Protein AF-0000000082585100 (afdb_homodimer)

Structure (mmCIF, N/CA/C/O backbone):
data_AF-0000000082585100-model_v1
#
loop_
_entity.id
_entity.type
_entity.pdbx_description
1 polymer 'GTP cyclohydrolase 1 type 2 homolog'
#
loop_
_atom_site.group_PDB
_atom_site.id
_atom_site.type_symbol
_atom_site.label_atom_id
_atom_site.label_alt_id
_atom_site.label_comp_id
_atom_site.label_asym_id
_atom_site.label_entity_id
_atom_site.label_seq_id
_atom_site.pdbx_PDB_ins_code
_atom_site.Cartn_x
_atom_site.Cartn_y
_atom_site.Cartn_z
_atom_site.occupancy
_atom_site.B_iso_or_equiv
_atom_site.auth_seq_id
_atom_site.auth_comp_id
_atom_site.auth_asym_id
_atom_site.auth_atom_id
_atom_site.pdbx_PDB_model_num
ATOM 1 N N . MET A 1 1 ? 1.06 -41.25 -22.609 1 77.81 1 MET A N 1
ATOM 2 C CA . MET A 1 1 ? 1.1 -39.969 -23.328 1 77.81 1 MET A CA 1
ATOM 3 C C . MET A 1 1 ? 1.897 -38.938 -22.547 1 77.81 1 MET A C 1
ATOM 5 O O . MET A 1 1 ? 1.896 -38.938 -21.312 1 77.81 1 MET A O 1
ATOM 9 N N . SER A 1 2 ? 2.789 -38.219 -23.344 1 93.25 2 SER A N 1
ATOM 10 C CA . SER A 1 2 ? 3.631 -37.219 -22.672 1 93.25 2 SER A CA 1
ATOM 11 C C . SER A 1 2 ? 2.924 -35.875 -22.578 1 93.25 2 SER A C 1
ATOM 13 O O . SER A 1 2 ? 2.248 -35.438 -23.516 1 93.25 2 SER A O 1
ATOM 15 N N . LEU A 1 3 ? 2.961 -35.344 -21.375 1 97.44 3 LEU A N 1
ATOM 16 C CA . LEU A 1 3 ? 2.377 -34.031 -21.141 1 97.44 3 LEU A CA 1
ATOM 17 C C . LEU A 1 3 ? 3.217 -32.938 -21.781 1 97.44 3 LEU A C 1
ATOM 19 O O . LEU A 1 3 ? 4.434 -32.906 -21.594 1 97.44 3 LEU A O 1
ATOM 23 N N . LYS A 1 4 ? 2.559 -32.125 -22.594 1 98.31 4 LYS A N 1
ATOM 24 C CA . LYS A 1 4 ? 3.242 -30.984 -23.219 1 98.31 4 LYS A CA 1
ATOM 25 C C . LYS A 1 4 ? 2.701 -29.672 -22.672 1 98.31 4 LYS A C 1
ATOM 27 O O . LYS A 1 4 ? 1.622 -29.625 -22.078 1 98.31 4 LYS A O 1
ATOM 32 N N . VAL A 1 5 ? 3.391 -28.578 -22.922 1 98.56 5 VAL A N 1
ATOM 33 C CA . VAL A 1 5 ? 2.977 -27.25 -22.469 1 98.56 5 VAL A CA 1
ATOM 34 C C . VAL A 1 5 ? 1.609 -26.922 -23.062 1 98.56 5 VAL A C 1
ATOM 36 O O . VAL A 1 5 ? 0.752 -26.359 -22.375 1 98.56 5 VAL A O 1
ATOM 39 N N . LYS A 1 6 ? 1.354 -27.281 -24.297 1 98.31 6 LYS A N 1
ATOM 40 C CA . LYS A 1 6 ? 0.083 -26.984 -24.953 1 98.31 6 LYS A CA 1
ATOM 41 C C . LYS A 1 6 ? -1.072 -27.688 -24.25 1 98.31 6 LYS A C 1
ATOM 43 O O . LYS A 1 6 ? -2.195 -27.188 -24.219 1 98.31 6 LYS A O 1
ATOM 48 N N . ASP A 1 7 ? -0.776 -28.875 -23.75 1 97.81 7 ASP A N 1
ATOM 49 C CA . ASP A 1 7 ? -1.808 -29.609 -23.016 1 97.81 7 ASP A CA 1
ATOM 50 C C . ASP A 1 7 ? -2.186 -28.875 -21.734 1 97.81 7 ASP A C 1
ATOM 52 O O . ASP A 1 7 ? -3.365 -28.781 -21.391 1 97.81 7 ASP A O 1
ATOM 56 N N . ILE A 1 8 ? -1.197 -28.312 -21.047 1 98.19 8 ILE A N 1
ATOM 57 C CA . ILE A 1 8 ? -1.437 -27.531 -19.828 1 98.19 8 ILE A CA 1
ATOM 58 C C . ILE A 1 8 ? -2.199 -26.266 -20.188 1 98.19 8 ILE A C 1
ATOM 60 O O . ILE A 1 8 ? -3.139 -25.875 -19.484 1 98.19 8 ILE A O 1
ATOM 64 N N . ASP A 1 9 ? -1.802 -25.688 -21.219 1 98.19 9 ASP A N 1
ATOM 65 C CA . ASP A 1 9 ? -2.496 -24.5 -21.703 1 98.19 9 ASP A CA 1
ATOM 66 C C . ASP A 1 9 ? -3.98 -24.781 -21.922 1 98.19 9 ASP A C 1
ATOM 68 O O . ASP A 1 9 ? -4.836 -24 -21.531 1 98.19 9 ASP A O 1
ATOM 72 N N . ARG A 1 10 ? -4.27 -25.891 -22.547 1 97.38 10 ARG A N 1
ATOM 73 C CA . ARG A 1 10 ? -5.656 -26.281 -22.812 1 97.38 10 ARG A CA 1
ATOM 74 C C . ARG A 1 10 ? -6.418 -26.484 -21.5 1 97.38 10 ARG A C 1
ATOM 76 O O . ARG A 1 10 ? -7.566 -26.062 -21.375 1 97.38 10 ARG A O 1
ATOM 83 N N . ILE A 1 11 ? -5.805 -27.172 -20.594 1 96.69 11 ILE A N 1
ATOM 84 C CA . ILE A 1 11 ? -6.434 -27.453 -19.312 1 96.69 11 ILE A CA 1
ATOM 85 C C . ILE A 1 11 ? -6.75 -26.141 -18.594 1 96.69 11 ILE A C 1
ATOM 87 O O . ILE A 1 11 ? -7.863 -25.953 -18.109 1 96.69 11 ILE A O 1
ATOM 91 N N . ILE A 1 12 ? -5.832 -25.188 -18.562 1 97.56 12 ILE A N 1
ATOM 92 C CA . ILE A 1 12 ? -6 -23.938 -17.828 1 97.56 12 ILE A CA 1
ATOM 93 C C . ILE A 1 12 ? -7.012 -23.047 -18.562 1 97.56 12 ILE A C 1
ATOM 95 O O . ILE A 1 12 ? -7.863 -22.422 -17.922 1 97.56 12 ILE A O 1
ATOM 99 N N . GLU A 1 13 ? -6.914 -23.062 -19.859 1 97.62 13 GLU A N 1
ATOM 100 C CA . GLU A 1 13 ? -7.848 -22.266 -20.641 1 97.62 13 GLU A CA 1
ATOM 101 C C . GLU A 1 13 ? -9.281 -22.75 -20.438 1 97.62 13 GLU A C 1
ATOM 103 O O . GLU A 1 13 ? -10.219 -21.938 -20.453 1 97.62 13 GLU A O 1
ATOM 108 N N . GLN A 1 14 ? -9.453 -23.984 -20.328 1 96.31 14 GLN A N 1
ATOM 109 C CA . GLN A 1 14 ? -10.781 -24.531 -20.078 1 96.31 14 GLN A CA 1
ATOM 110 C C . GLN A 1 14 ? -11.281 -24.156 -18.688 1 96.31 14 GLN A C 1
ATOM 112 O O . GLN A 1 14 ? -12.469 -23.859 -18.516 1 96.31 14 GLN A O 1
ATOM 117 N N . TYR A 1 15 ? -10.461 -24.141 -17.75 1 96.44 15 TYR A N 1
ATOM 118 C CA . TYR A 1 15 ? -10.82 -23.844 -16.375 1 96.44 15 TYR A CA 1
ATOM 119 C C . TYR A 1 15 ? -10.961 -22.344 -16.156 1 96.44 15 TYR A C 1
ATOM 121 O O . TYR A 1 15 ? -11.969 -21.875 -15.609 1 96.44 15 TYR A O 1
ATOM 129 N N . ALA A 1 16 ? -9.961 -21.609 -16.594 1 97.69 16 ALA A N 1
ATOM 130 C CA . ALA A 1 16 ? -9.906 -20.156 -16.469 1 97.69 16 ALA A CA 1
ATOM 131 C C . ALA A 1 16 ? -9.609 -19.5 -17.797 1 97.69 16 ALA A C 1
ATOM 133 O O . ALA A 1 16 ? -8.484 -19.062 -18.047 1 97.69 16 ALA A O 1
ATOM 134 N N . PRO A 1 17 ? -10.648 -19.312 -18.547 1 97.75 17 PRO A N 1
ATOM 135 C CA . PRO A 1 17 ? -10.445 -18.734 -19.875 1 97.75 17 PRO A CA 1
ATOM 136 C C . PRO A 1 17 ? -9.75 -17.375 -19.828 1 97.75 17 PRO A C 1
ATOM 138 O O . PRO A 1 17 ? -10.102 -16.516 -19 1 97.75 17 PRO A O 1
ATOM 141 N N . SER A 1 18 ? -8.828 -17.156 -20.781 1 97.69 18 SER A N 1
ATOM 142 C CA . SER A 1 18 ? -8.016 -15.938 -20.812 1 97.69 18 SER A CA 1
ATOM 143 C C . SER A 1 18 ? -8.867 -14.711 -21.141 1 97.69 18 SER A C 1
ATOM 145 O O . SER A 1 18 ? -8.477 -13.586 -20.844 1 97.69 18 SER A O 1
ATOM 147 N N . LYS A 1 19 ? -10.039 -14.859 -21.641 1 96.56 19 LYS A N 1
ATOM 148 C CA . LYS A 1 19 ? -10.906 -13.742 -22 1 96.56 19 LYS A CA 1
ATOM 149 C C . LYS A 1 19 ? -11.352 -12.984 -20.75 1 96.56 19 LYS A C 1
ATOM 151 O O . LYS A 1 19 ? -11.797 -11.836 -20.828 1 96.56 19 LYS A O 1
ATOM 156 N N . PHE A 1 20 ? -11.242 -13.625 -19.609 1 97.19 20 PHE A N 1
ATOM 157 C CA . PHE A 1 20 ? -11.75 -13.023 -18.375 1 97.19 20 PHE A CA 1
ATOM 158 C C . PHE A 1 20 ? -10.641 -12.25 -17.656 1 97.19 20 PHE A C 1
ATOM 160 O O . PHE A 1 20 ? -10.852 -11.727 -16.562 1 97.19 20 PHE A O 1
ATOM 167 N N . LYS A 1 21 ? -9.438 -12.227 -18.266 1 96.94 21 LYS A N 1
ATOM 168 C CA . LYS A 1 21 ? -8.406 -11.383 -17.672 1 96.94 21 LYS A CA 1
ATOM 169 C C . LYS A 1 21 ? -8.766 -9.906 -17.781 1 96.94 21 LYS A C 1
ATOM 171 O O . LYS A 1 21 ? -9.406 -9.492 -18.75 1 96.94 21 LYS A O 1
ATOM 176 N N . GLU A 1 22 ? -8.359 -9.109 -16.812 1 96.31 22 GLU A N 1
ATOM 177 C CA . GLU A 1 22 ? -8.531 -7.664 -16.922 1 96.31 22 GLU A CA 1
ATOM 178 C C . GLU A 1 22 ? -7.746 -7.098 -18.094 1 96.31 22 GLU A C 1
ATOM 180 O O . GLU A 1 22 ? -6.758 -7.691 -18.531 1 96.31 22 GLU A O 1
ATOM 185 N N . ASP A 1 23 ? -8.062 -5.922 -18.594 1 95.31 23 ASP A N 1
ATOM 186 C CA . ASP A 1 23 ? -7.508 -5.328 -19.812 1 95.31 23 ASP A CA 1
ATOM 187 C C . ASP A 1 23 ? -6.016 -5.043 -19.641 1 95.31 23 ASP A C 1
ATOM 189 O O . ASP A 1 23 ? -5.25 -5.141 -20.609 1 95.31 23 ASP A O 1
ATOM 193 N N . TYR A 1 24 ? -5.652 -4.73 -18.453 1 94.56 24 TYR A N 1
ATOM 194 C CA . TYR A 1 24 ? -4.27 -4.344 -18.219 1 94.56 24 TYR A CA 1
ATOM 195 C C . TYR A 1 24 ? -3.383 -5.57 -18.031 1 94.56 24 TYR A C 1
ATOM 197 O O . TYR A 1 24 ? -2.156 -5.457 -17.984 1 94.56 24 TYR A O 1
ATOM 205 N N . ASP A 1 25 ? -3.955 -6.707 -18.016 1 96.94 25 ASP A N 1
ATOM 206 C CA . ASP A 1 25 ? -3.303 -7.914 -17.5 1 96.94 25 ASP A CA 1
ATOM 207 C C . ASP A 1 25 ? -2.688 -8.719 -18.656 1 96.94 25 ASP A C 1
ATOM 209 O O . ASP A 1 25 ? -2.916 -8.422 -19.828 1 96.94 25 ASP A O 1
ATOM 213 N N . ASN A 1 26 ? -1.775 -9.633 -18.297 1 97.25 26 ASN A N 1
ATOM 214 C CA . ASN A 1 26 ? -1.109 -10.57 -19.203 1 97.25 26 ASN A CA 1
ATOM 215 C C . ASN A 1 26 ? -1.104 -11.984 -18.641 1 97.25 26 ASN A C 1
ATOM 217 O O . ASN A 1 26 ? -0.63 -12.211 -17.516 1 97.25 26 ASN A O 1
ATOM 221 N N . VAL A 1 27 ? -1.682 -12.961 -19.406 1 98.44 27 VAL A N 1
ATOM 222 C CA . VAL A 1 27 ? -1.746 -14.336 -18.922 1 98.44 27 VAL A CA 1
ATOM 223 C C . VAL A 1 27 ? -1.315 -15.289 -20.031 1 98.44 27 VAL A C 1
ATOM 225 O O . VAL A 1 27 ? -1.168 -14.883 -21.188 1 98.44 27 VAL A O 1
ATOM 228 N N . GLY A 1 28 ? -1.09 -16.594 -19.672 1 98.31 28 GLY A N 1
ATOM 229 C CA . GLY A 1 28 ? -0.678 -17.609 -20.625 1 98.31 28 GLY A CA 1
ATOM 230 C C . GLY A 1 28 ? 0.798 -17.938 -20.531 1 98.31 28 GLY A C 1
ATOM 231 O O . GLY A 1 28 ? 1.42 -17.766 -19.484 1 98.31 28 GLY A O 1
ATOM 232 N N . LEU A 1 29 ? 1.302 -18.562 -21.609 1 98.75 29 LEU A N 1
ATOM 233 C CA . LEU A 1 29 ? 2.719 -18.906 -21.641 1 98.75 29 LEU A CA 1
ATOM 234 C C . LEU A 1 29 ? 3.582 -17.641 -21.719 1 98.75 29 LEU A C 1
ATOM 236 O O . LEU A 1 29 ? 3.447 -16.859 -22.656 1 98.75 29 LEU A O 1
ATOM 240 N N . MET A 1 30 ? 4.438 -17.453 -20.766 1 98.25 30 MET A N 1
ATOM 241 C CA . MET A 1 30 ? 5.277 -16.266 -20.672 1 98.25 30 MET A CA 1
ATOM 242 C C . MET A 1 30 ? 6.637 -16.516 -21.328 1 98.25 30 MET A C 1
ATOM 244 O O . MET A 1 30 ? 7.176 -15.633 -22 1 98.25 30 MET A O 1
ATOM 248 N N . VAL A 1 31 ? 7.176 -17.625 -21.031 1 98.56 31 VAL A N 1
ATOM 249 C CA . VAL A 1 31 ? 8.469 -18.062 -21.547 1 98.56 31 VAL A CA 1
ATOM 250 C C . VAL A 1 31 ? 8.406 -19.562 -21.844 1 98.56 31 VAL A C 1
ATOM 252 O O . VAL A 1 31 ? 7.992 -20.359 -20.984 1 98.56 31 VAL A O 1
ATOM 255 N N . GLY A 1 32 ? 8.797 -20 -23.062 1 98.5 32 GLY A N 1
ATOM 256 C CA . GLY A 1 32 ? 8.883 -21.422 -23.344 1 98.5 32 GLY A CA 1
ATOM 257 C C . GLY A 1 32 ? 8.352 -21.797 -24.703 1 98.5 32 GLY A C 1
ATOM 258 O O . GLY A 1 32 ? 8.367 -20.984 -25.625 1 98.5 32 GLY A O 1
ATOM 259 N N . ASP A 1 33 ? 8.07 -23.062 -24.859 1 98.25 33 ASP A N 1
ATOM 260 C CA . ASP A 1 33 ? 7.633 -23.688 -26.109 1 98.25 33 ASP A CA 1
ATOM 261 C C . ASP A 1 33 ? 6.418 -24.578 -25.875 1 98.25 33 ASP A C 1
ATOM 263 O O . ASP A 1 33 ? 6.48 -25.531 -25.094 1 98.25 33 ASP A O 1
ATOM 267 N N . MET A 1 34 ? 5.371 -24.281 -26.703 1 98.38 34 MET A N 1
ATOM 268 C CA . MET A 1 34 ? 4.121 -25.031 -26.547 1 98.38 34 MET A CA 1
ATOM 269 C C . MET A 1 34 ? 4.336 -26.516 -26.828 1 98.38 34 MET A C 1
ATOM 271 O O . MET A 1 34 ? 3.6 -27.359 -26.312 1 98.38 34 MET A O 1
ATOM 275 N N . GLU A 1 35 ? 5.355 -26.828 -27.547 1 98.25 35 GLU A N 1
ATOM 276 C CA . GLU A 1 35 ? 5.586 -28.203 -27.953 1 98.25 35 GLU A CA 1
ATOM 277 C C . GLU A 1 35 ? 6.52 -28.922 -26.984 1 98.25 35 GLU A C 1
ATOM 279 O O . GLU A 1 35 ? 6.715 -30.141 -27.078 1 98.25 35 GLU A O 1
ATOM 284 N N . CYS A 1 36 ? 6.965 -28.25 -25.969 1 98.25 36 CYS A N 1
ATOM 285 C CA . CYS A 1 36 ? 7.906 -28.812 -25.016 1 98.25 36 CYS A CA 1
ATOM 286 C C . CYS A 1 36 ? 7.234 -29.875 -24.141 1 98.25 36 CYS A C 1
ATOM 288 O O . CYS A 1 36 ? 6.109 -29.672 -23.688 1 98.25 36 CYS A O 1
ATOM 290 N N . GLU A 1 37 ? 7.957 -30.984 -23.969 1 98.31 37 GLU A N 1
ATOM 291 C CA . GLU A 1 37 ? 7.488 -31.984 -23.031 1 98.31 37 GLU A CA 1
ATOM 292 C C . GLU A 1 37 ? 7.758 -31.547 -21.594 1 98.31 37 GLU A C 1
ATOM 294 O O . GLU A 1 37 ? 8.859 -31.094 -21.266 1 98.31 37 GLU A O 1
ATOM 299 N N . VAL A 1 38 ? 6.762 -31.703 -20.766 1 98.38 38 VAL A N 1
ATOM 300 C CA . VAL A 1 38 ? 6.863 -31.266 -19.375 1 98.38 38 VAL A CA 1
ATOM 301 C C . VAL A 1 38 ? 7.293 -32.438 -18.484 1 98.38 38 VAL A C 1
ATOM 303 O O . VAL A 1 38 ? 6.695 -33.5 -18.547 1 98.38 38 VAL A O 1
ATOM 306 N N . THR A 1 39 ? 8.281 -32.219 -17.688 1 96.31 39 THR A N 1
ATOM 307 C CA . THR A 1 39 ? 8.766 -33.219 -16.75 1 96.31 39 THR A CA 1
ATOM 308 C C . THR A 1 39 ? 8.008 -33.156 -15.43 1 96.31 39 THR A C 1
ATOM 310 O O . THR A 1 39 ? 7.359 -34.125 -15.023 1 96.31 39 THR A O 1
ATOM 313 N N . SER A 1 40 ? 8.109 -32.062 -14.75 1 97.75 40 SER A N 1
ATOM 314 C CA . SER A 1 40 ? 7.387 -31.766 -13.523 1 97.75 40 SER A CA 1
ATOM 315 C C . SER A 1 40 ? 7.031 -30.297 -13.438 1 97.75 40 SER A C 1
ATOM 317 O O . SER A 1 40 ? 7.609 -29.469 -14.148 1 97.75 40 SER A O 1
ATOM 319 N N . ILE A 1 41 ? 6.047 -30.016 -12.594 1 98.62 41 ILE A N 1
ATOM 320 C CA . ILE A 1 41 ? 5.484 -28.672 -12.516 1 98.62 41 ILE A CA 1
ATOM 321 C C . ILE A 1 41 ? 5.746 -28.078 -11.133 1 98.62 41 ILE A C 1
ATOM 323 O O . ILE A 1 41 ? 5.559 -28.75 -10.117 1 98.62 41 ILE A O 1
ATOM 327 N N . LEU A 1 42 ? 6.242 -26.859 -11.07 1 98.88 42 LEU A N 1
ATOM 328 C CA . LEU A 1 42 ? 6.359 -26.078 -9.836 1 98.88 42 LEU A CA 1
ATOM 329 C C . LEU A 1 42 ? 5.355 -24.938 -9.812 1 98.88 42 LEU A C 1
ATOM 331 O O . LEU A 1 42 ? 5.34 -24.109 -10.727 1 98.88 42 LEU A O 1
ATOM 335 N N . VAL A 1 43 ? 4.473 -24.938 -8.789 1 98.81 43 VAL A N 1
ATOM 336 C CA . VAL A 1 43 ? 3.477 -23.891 -8.648 1 98.81 43 VAL A CA 1
ATOM 337 C C . VAL A 1 43 ? 3.992 -22.812 -7.68 1 98.81 43 VAL A C 1
ATOM 339 O O . VAL A 1 43 ? 4.531 -23.141 -6.621 1 98.81 43 VAL A O 1
ATOM 342 N N . ALA A 1 44 ? 3.865 -21.562 -8.055 1 98.75 44 ALA A N 1
ATOM 343 C CA . ALA A 1 44 ? 4.285 -20.438 -7.227 1 98.75 44 ALA A CA 1
ATOM 344 C C . ALA A 1 44 ? 3.369 -19.234 -7.438 1 98.75 44 ALA A C 1
ATOM 346 O O . ALA A 1 44 ? 2.6 -19.188 -8.398 1 98.75 44 ALA A O 1
ATOM 347 N N . LEU A 1 45 ? 3.4 -18.312 -6.48 1 98.62 45 LEU A N 1
ATOM 348 C CA . LEU A 1 45 ? 2.691 -17.062 -6.676 1 98.62 45 LEU A CA 1
ATOM 349 C C . LEU A 1 45 ? 3.438 -16.156 -7.656 1 98.62 45 LEU A C 1
ATOM 351 O O . LEU A 1 45 ? 2.828 -15.57 -8.555 1 98.62 45 LEU A O 1
ATOM 355 N N . ASP A 1 46 ? 4.781 -16.094 -7.477 1 98.44 46 ASP A N 1
ATOM 356 C CA . ASP A 1 46 ? 5.672 -15.281 -8.305 1 98.44 46 ASP A CA 1
ATOM 357 C C . ASP A 1 46 ? 6.863 -16.109 -8.797 1 98.44 46 ASP A C 1
ATOM 359 O O . ASP A 1 46 ? 7.402 -16.922 -8.062 1 98.44 46 ASP A O 1
ATOM 363 N N . CYS A 1 47 ? 7.238 -15.82 -10.008 1 98.5 47 CYS A N 1
ATOM 364 C CA . CYS A 1 47 ? 8.438 -16.438 -10.562 1 98.5 47 CYS A CA 1
ATOM 365 C C . CYS A 1 47 ? 9.688 -15.648 -10.188 1 98.5 47 CYS A C 1
ATOM 367 O O . CYS A 1 47 ? 10.32 -15.031 -11.047 1 98.5 47 CYS A O 1
ATOM 369 N N . THR A 1 48 ? 10.062 -15.742 -8.922 1 98.25 48 THR A N 1
ATOM 370 C CA . THR A 1 48 ? 11.258 -15.062 -8.438 1 98.25 48 THR A CA 1
ATOM 371 C C . THR A 1 48 ? 12.516 -15.852 -8.781 1 98.25 48 THR A C 1
ATOM 373 O O . THR A 1 48 ? 12.43 -17 -9.219 1 98.25 48 THR A O 1
ATOM 376 N N . LEU A 1 49 ? 13.695 -15.25 -8.586 1 98.25 49 LEU A N 1
ATOM 377 C CA . LEU A 1 49 ? 14.945 -15.961 -8.805 1 98.25 49 LEU A CA 1
ATOM 378 C C . LEU A 1 49 ? 15.047 -17.188 -7.891 1 98.25 49 LEU A C 1
ATOM 380 O O . LEU A 1 49 ? 15.547 -18.234 -8.305 1 98.25 49 LEU A O 1
ATOM 384 N N . ASP A 1 50 ? 14.562 -17.078 -6.633 1 98.25 50 ASP A N 1
ATOM 385 C CA . ASP A 1 50 ? 14.555 -18.203 -5.699 1 98.25 50 ASP A CA 1
ATOM 386 C C . ASP A 1 50 ? 13.672 -19.344 -6.219 1 98.25 50 ASP A C 1
ATOM 388 O O . ASP A 1 50 ? 14.023 -20.516 -6.082 1 98.25 50 ASP A O 1
ATOM 392 N N . VAL A 1 51 ? 12.562 -19 -6.82 1 98.75 51 VAL A N 1
ATOM 393 C CA . VAL A 1 51 ? 11.641 -20 -7.355 1 98.75 51 VAL A CA 1
ATOM 394 C C . VAL A 1 51 ? 12.266 -20.672 -8.578 1 98.75 51 VAL A C 1
ATOM 396 O O . VAL A 1 51 ? 12.141 -21.891 -8.75 1 98.75 51 VAL A O 1
ATOM 399 N N . ILE A 1 52 ? 12.922 -19.922 -9.414 1 98.81 52 ILE A N 1
ATOM 400 C CA . ILE A 1 52 ? 13.609 -20.469 -10.57 1 98.81 52 ILE A CA 1
ATOM 401 C C . ILE A 1 52 ? 14.672 -21.469 -10.117 1 98.81 52 ILE A C 1
ATOM 403 O O . ILE A 1 52 ? 14.773 -22.562 -10.664 1 98.81 52 ILE A O 1
ATOM 407 N N . ASN A 1 53 ? 15.414 -21.047 -9.125 1 98.75 53 ASN A N 1
ATOM 408 C CA . ASN A 1 53 ? 16.438 -21.938 -8.586 1 98.75 53 ASN A CA 1
ATOM 409 C C . ASN A 1 53 ? 15.82 -23.219 -8.016 1 98.75 53 ASN A C 1
ATOM 411 O O . ASN A 1 53 ? 16.375 -24.312 -8.18 1 98.75 53 ASN A O 1
ATOM 415 N N . GLU A 1 54 ? 14.719 -23.062 -7.352 1 98.81 54 GLU A N 1
ATOM 416 C CA . GLU A 1 54 ? 14.008 -24.219 -6.816 1 98.81 54 GLU A CA 1
ATOM 417 C C . GLU A 1 54 ? 13.57 -25.172 -7.934 1 98.81 54 GLU A C 1
ATOM 419 O O . GLU A 1 54 ? 13.672 -26.391 -7.797 1 98.81 54 GLU A O 1
ATOM 424 N N . ALA A 1 55 ? 13.047 -24.625 -9 1 98.81 55 ALA A N 1
ATOM 425 C CA . ALA A 1 55 ? 12.633 -25.438 -10.148 1 98.81 55 ALA A CA 1
ATOM 426 C C . ALA A 1 55 ? 13.797 -26.234 -10.703 1 98.81 55 ALA A C 1
ATOM 428 O O . ALA A 1 55 ? 13.641 -27.422 -11.047 1 98.81 55 ALA A O 1
ATOM 429 N N . LYS A 1 56 ? 14.992 -25.609 -10.773 1 98.5 56 LYS A N 1
ATOM 430 C CA . LYS A 1 56 ? 16.188 -26.297 -11.234 1 98.5 56 LYS A CA 1
ATOM 431 C C . LYS A 1 56 ? 16.547 -27.469 -10.312 1 98.5 56 LYS A C 1
ATOM 433 O O . LYS A 1 56 ? 16.812 -28.578 -10.781 1 98.5 56 LYS A O 1
ATOM 438 N N . GLU A 1 57 ? 16.5 -27.141 -9.039 1 98.25 57 GLU A N 1
ATOM 439 C CA . GLU A 1 57 ? 16.875 -28.125 -8.031 1 98.25 57 GLU A CA 1
ATOM 440 C C . GLU A 1 57 ? 15.93 -29.312 -8.039 1 98.25 57 GLU A C 1
ATOM 442 O O . GLU A 1 57 ? 16.359 -30.453 -7.863 1 98.25 57 GLU A O 1
ATOM 447 N N . LYS A 1 58 ? 14.68 -29.078 -8.32 1 98.06 58 LYS A N 1
ATOM 448 C CA . LYS A 1 58 ? 13.664 -30.125 -8.289 1 98.06 58 LYS A CA 1
ATOM 449 C C . LYS A 1 58 ? 13.445 -30.719 -9.672 1 98.06 58 LYS A C 1
ATOM 451 O O . LYS A 1 58 ? 12.57 -31.562 -9.859 1 98.06 58 LYS A O 1
ATOM 456 N N . GLU A 1 59 ? 14.156 -30.172 -10.641 1 97.81 59 GLU A N 1
ATOM 457 C CA . GLU A 1 59 ? 14.102 -30.641 -12.023 1 97.81 59 GLU A CA 1
ATOM 458 C C . GLU A 1 59 ? 12.711 -30.453 -12.609 1 97.81 59 GLU A C 1
ATOM 460 O O . GLU A 1 59 ? 12.195 -31.344 -13.289 1 97.81 59 GLU A O 1
ATOM 465 N N . CYS A 1 60 ? 12.117 -29.359 -12.227 1 98.62 60 CYS A N 1
ATOM 466 C CA . CYS A 1 60 ? 10.867 -28.938 -12.852 1 98.62 60 CYS A CA 1
ATOM 467 C C . CYS A 1 60 ? 11.148 -28.078 -14.078 1 98.62 60 CYS A C 1
ATOM 469 O O . CYS A 1 60 ? 11.727 -26.984 -13.969 1 98.62 60 CYS A O 1
ATOM 471 N N . ASN A 1 61 ? 10.672 -28.547 -15.195 1 98.81 61 ASN A N 1
ATOM 472 C CA . ASN A 1 61 ? 10.922 -27.719 -16.375 1 98.81 61 ASN A CA 1
ATOM 473 C C . ASN A 1 61 ? 9.695 -26.891 -16.75 1 98.81 61 ASN A C 1
ATOM 475 O O . ASN A 1 61 ? 9.594 -26.406 -17.875 1 98.81 61 ASN A O 1
ATOM 479 N N . PHE A 1 62 ? 8.711 -26.781 -15.766 1 98.88 62 PHE A N 1
ATOM 480 C CA . PHE A 1 62 ? 7.516 -25.953 -15.922 1 98.88 62 PHE A CA 1
ATOM 481 C C . PHE A 1 62 ? 7.148 -25.281 -14.609 1 98.88 62 PHE A C 1
ATOM 483 O O . PHE A 1 62 ? 6.969 -25.938 -13.586 1 98.88 62 PHE A O 1
ATOM 490 N N . ILE A 1 63 ? 7.078 -23.922 -14.648 1 98.94 63 ILE A N 1
ATOM 491 C CA . ILE A 1 63 ? 6.625 -23.141 -13.5 1 98.94 63 ILE A CA 1
ATOM 492 C C . ILE A 1 63 ? 5.266 -22.516 -13.805 1 98.94 63 ILE A C 1
ATOM 494 O O . ILE A 1 63 ? 5.102 -21.844 -14.82 1 98.94 63 ILE A O 1
ATOM 498 N N . LEU A 1 64 ? 4.277 -22.844 -12.977 1 98.88 64 LEU A N 1
ATOM 499 C CA . LEU A 1 64 ? 2.957 -22.219 -13.031 1 98.88 64 LEU A CA 1
ATOM 500 C C . LEU A 1 64 ? 2.822 -21.141 -11.961 1 98.88 64 LEU A C 1
ATOM 502 O O . LEU A 1 64 ? 2.895 -21.422 -10.766 1 98.88 64 LEU A O 1
ATOM 506 N N . THR A 1 65 ? 2.645 -19.891 -12.383 1 98.81 65 THR A N 1
ATOM 507 C CA . THR A 1 65 ? 2.516 -18.812 -11.414 1 98.81 65 THR A CA 1
ATOM 508 C C . THR A 1 65 ? 1.141 -18.156 -11.516 1 98.81 65 THR A C 1
ATOM 510 O O . THR A 1 65 ? 0.489 -18.234 -12.562 1 98.81 65 THR A O 1
ATOM 513 N N . HIS A 1 66 ? 0.749 -17.531 -10.398 1 98.81 66 HIS A N 1
ATOM 514 C CA . HIS A 1 66 ? -0.415 -16.656 -10.445 1 98.81 66 HIS A CA 1
ATOM 515 C C . HIS A 1 66 ? -0.075 -15.32 -11.102 1 98.81 66 HIS A C 1
ATOM 517 O O . HIS A 1 66 ? -0.705 -14.93 -12.086 1 98.81 66 HIS A O 1
ATOM 523 N N . HIS A 1 67 ? 0.98 -14.695 -10.57 1 98.69 67 HIS A N 1
ATOM 524 C CA . HIS A 1 67 ? 1.384 -13.406 -11.125 1 98.69 67 HIS A CA 1
ATOM 525 C C . HIS A 1 67 ? 2.172 -13.594 -12.422 1 98.69 67 HIS A C 1
ATOM 527 O O . HIS A 1 67 ? 3.018 -14.484 -12.516 1 98.69 67 HIS A O 1
ATOM 533 N N . PRO A 1 68 ? 1.924 -12.773 -13.43 1 98.56 68 PRO A N 1
ATOM 534 C CA . PRO A 1 68 ? 2.688 -12.859 -14.68 1 98.56 68 PRO A CA 1
ATOM 535 C C . PRO A 1 68 ? 4.145 -12.445 -14.508 1 98.56 68 PRO A C 1
ATOM 537 O O . PRO A 1 68 ? 4.43 -11.406 -13.906 1 98.56 68 PRO A O 1
ATOM 540 N N . LEU A 1 69 ? 4.984 -13.281 -15.039 1 98.19 69 LEU A N 1
ATOM 541 C CA . LEU A 1 69 ? 6.391 -12.898 -15.07 1 98.19 69 LEU A CA 1
ATOM 542 C C . LEU A 1 69 ? 6.582 -11.609 -15.867 1 98.19 69 LEU A C 1
ATOM 544 O O . LEU A 1 69 ? 7.324 -10.719 -15.445 1 98.19 69 LEU A O 1
ATOM 548 N N . ILE A 1 70 ? 5.902 -11.602 -17.047 1 97.25 70 ILE A N 1
ATOM 549 C CA . ILE A 1 70 ? 5.957 -10.43 -17.906 1 97.25 70 ILE A CA 1
ATOM 550 C C . ILE A 1 70 ? 4.656 -9.633 -17.781 1 97.25 70 ILE A C 1
ATOM 552 O O . ILE A 1 70 ? 3.695 -9.891 -18.516 1 97.25 70 ILE A O 1
ATOM 556 N N . PHE A 1 71 ? 4.645 -8.742 -16.891 1 95.31 71 PHE A N 1
ATOM 557 C CA . PHE A 1 71 ? 3.488 -7.875 -16.719 1 95.31 71 PHE A CA 1
ATOM 558 C C . PHE A 1 71 ? 3.619 -6.617 -17.562 1 95.31 71 PHE A C 1
ATOM 560 O O . PHE A 1 71 ? 2.676 -6.23 -18.266 1 95.31 71 PHE A O 1
ATOM 567 N N . LYS A 1 72 ? 4.809 -5.973 -17.391 1 91.19 72 LYS A N 1
ATOM 568 C CA . LYS A 1 72 ? 5.195 -4.895 -18.297 1 91.19 72 LYS A CA 1
ATOM 569 C C . LYS A 1 72 ? 6.164 -5.395 -19.375 1 91.19 72 LYS A C 1
ATOM 571 O O . LYS A 1 72 ? 7.129 -6.098 -19.062 1 91.19 72 LYS A O 1
ATOM 576 N N . LYS A 1 73 ? 5.984 -5.012 -20.578 1 92.31 73 LYS A N 1
ATOM 577 C CA . LYS A 1 73 ? 6.84 -5.438 -21.688 1 92.31 73 LYS A CA 1
ATOM 578 C C . LYS A 1 73 ? 8.258 -4.906 -21.516 1 92.31 73 LYS A C 1
ATOM 580 O O . LYS A 1 73 ? 8.469 -3.701 -21.359 1 92.31 73 LYS A O 1
ATOM 585 N N . PRO A 1 74 ? 9.172 -5.785 -21.578 1 95.19 74 PRO A N 1
ATOM 586 C CA . PRO A 1 74 ? 10.555 -5.316 -21.422 1 95.19 74 PRO A CA 1
ATOM 587 C C . PRO A 1 74 ? 11.094 -4.633 -22.672 1 95.19 74 PRO A C 1
ATOM 589 O O . PRO A 1 74 ? 10.75 -5.027 -23.797 1 95.19 74 PRO A O 1
ATOM 592 N N . MET A 1 75 ? 11.953 -3.662 -22.484 1 94 75 MET A N 1
ATOM 593 C CA . MET A 1 75 ? 12.617 -2.994 -23.609 1 94 75 MET A CA 1
ATOM 594 C C . MET A 1 75 ? 13.836 -3.787 -24.062 1 94 75 MET A C 1
ATOM 596 O O . MET A 1 75 ? 14.242 -3.688 -25.234 1 94 75 MET A O 1
ATOM 600 N N . ASN A 1 76 ? 14.383 -4.492 -23.203 1 95.56 76 ASN A N 1
ATOM 601 C CA . ASN A 1 76 ? 15.539 -5.34 -23.438 1 95.56 76 ASN A CA 1
ATOM 602 C C . ASN A 1 76 ? 15.578 -6.527 -22.484 1 95.56 76 ASN A C 1
ATOM 604 O O . ASN A 1 76 ? 14.867 -6.539 -21.484 1 95.56 76 ASN A O 1
ATOM 608 N N . ILE A 1 77 ? 16.219 -7.477 -22.875 1 97.75 77 ILE A N 1
ATOM 609 C CA . ILE A 1 77 ? 16.453 -8.648 -22.047 1 97.75 77 ILE A CA 1
ATOM 610 C C . ILE A 1 77 ? 17.953 -8.805 -21.797 1 97.75 77 ILE A C 1
ATOM 612 O O . ILE A 1 77 ? 18.672 -9.383 -22.625 1 97.75 77 ILE A O 1
ATOM 616 N N . THR A 1 78 ? 18.375 -8.195 -20.719 1 97.38 78 THR A N 1
ATOM 617 C CA . THR A 1 78 ? 19.781 -8.234 -20.359 1 97.38 78 THR A CA 1
ATOM 618 C C . THR A 1 78 ? 19.953 -8.594 -18.875 1 97.38 78 THR A C 1
ATOM 620 O O . THR A 1 78 ? 18.969 -8.617 -18.125 1 97.38 78 THR A O 1
ATOM 623 N N . LYS A 1 79 ? 21.172 -8.914 -18.531 1 96.62 79 LYS A N 1
ATOM 624 C CA . LYS A 1 79 ? 21.438 -9.25 -17.141 1 96.62 79 LYS A CA 1
ATOM 625 C C . LYS A 1 79 ? 21.453 -7.996 -16.266 1 96.62 79 LYS A C 1
ATOM 627 O O . LYS A 1 79 ? 21.594 -8.086 -15.047 1 96.62 79 LYS A O 1
ATOM 632 N N . ASP A 1 80 ? 21.172 -6.879 -16.891 1 94.56 80 ASP A N 1
ATOM 633 C CA . ASP A 1 80 ? 21.203 -5.613 -16.172 1 94.56 80 ASP A CA 1
ATOM 634 C C . ASP A 1 80 ? 19.859 -5.316 -15.516 1 94.56 80 ASP A C 1
ATOM 636 O O . ASP A 1 80 ? 19.75 -4.414 -14.68 1 94.56 80 ASP A O 1
ATOM 640 N N . THR A 1 81 ? 18.844 -6.055 -15.867 1 95.75 81 THR A N 1
ATOM 641 C CA . THR A 1 81 ? 17.531 -5.906 -15.266 1 95.75 81 THR A CA 1
ATOM 642 C C . THR A 1 81 ? 17.109 -7.195 -14.562 1 95.75 81 THR A C 1
ATOM 644 O O . THR A 1 81 ? 17.5 -8.289 -14.977 1 95.75 81 THR A O 1
ATOM 647 N N . LEU A 1 82 ? 16.312 -7.027 -13.539 1 96.81 82 LEU A N 1
ATOM 648 C CA . LEU A 1 82 ? 15.844 -8.188 -12.789 1 96.81 82 LEU A CA 1
ATOM 649 C C . LEU A 1 82 ? 15.047 -9.133 -13.688 1 96.81 82 LEU A C 1
ATOM 651 O O . LEU A 1 82 ? 15.289 -10.336 -13.703 1 96.81 82 LEU A O 1
ATOM 655 N N . LEU A 1 83 ? 14.109 -8.602 -14.453 1 97.69 83 LEU A N 1
ATOM 656 C CA . LEU A 1 83 ? 13.305 -9.406 -15.359 1 97.69 83 LEU A CA 1
ATOM 657 C C . LEU A 1 83 ? 14.18 -10.109 -16.391 1 97.69 83 LEU A C 1
ATOM 659 O O . LEU A 1 83 ? 13.969 -11.289 -16.688 1 97.69 83 LEU A O 1
ATOM 663 N N . GLY A 1 84 ? 15.148 -9.312 -16.938 1 98.12 84 GLY A N 1
ATOM 664 C CA . GLY A 1 84 ? 16.062 -9.914 -17.891 1 98.12 84 GLY A CA 1
ATOM 665 C C . GLY A 1 84 ? 16.844 -11.086 -17.312 1 98.12 84 GLY A C 1
ATOM 666 O O . GLY A 1 84 ? 16.969 -12.125 -17.969 1 98.12 84 GLY A O 1
ATOM 667 N N . LYS A 1 85 ? 17.312 -10.93 -16.109 1 98.19 85 LYS A N 1
ATOM 668 C CA . LYS A 1 85 ? 18.031 -12.008 -15.422 1 98.19 85 LYS A CA 1
ATOM 669 C C . LYS A 1 85 ? 17.156 -13.25 -15.297 1 98.19 85 LYS A C 1
ATOM 671 O O . LYS A 1 85 ? 17.594 -14.367 -15.562 1 98.19 85 LYS A O 1
ATOM 676 N N . LYS A 1 86 ? 15.914 -13.102 -14.93 1 98.56 86 LYS A N 1
ATOM 677 C CA . LYS A 1 86 ? 14.984 -14.211 -14.758 1 98.56 86 LYS A CA 1
ATOM 678 C C . LYS A 1 86 ? 14.742 -14.938 -16.078 1 98.56 86 LYS A C 1
ATOM 680 O O . LYS A 1 86 ? 14.828 -16.156 -16.156 1 98.56 86 LYS A O 1
ATOM 685 N N . ILE A 1 87 ? 14.484 -14.148 -17.109 1 98.56 87 ILE A N 1
ATOM 686 C CA . ILE A 1 87 ? 14.18 -14.719 -18.422 1 98.56 87 ILE A CA 1
ATOM 687 C C . ILE A 1 87 ? 15.383 -15.508 -18.922 1 98.56 87 ILE A C 1
ATOM 689 O O . ILE A 1 87 ? 15.234 -16.625 -19.422 1 98.56 87 ILE A O 1
ATOM 693 N N . ILE A 1 88 ? 16.562 -14.953 -18.797 1 98.62 88 ILE A N 1
ATOM 694 C CA . ILE A 1 88 ? 17.781 -15.586 -19.266 1 98.62 88 ILE A CA 1
ATOM 695 C C . ILE A 1 88 ? 18 -16.906 -18.516 1 98.62 88 ILE A C 1
ATOM 697 O O . ILE A 1 88 ? 18.297 -17.938 -19.141 1 98.62 88 ILE A O 1
ATOM 701 N N . GLU A 1 89 ? 17.812 -16.844 -17.203 1 98.5 89 GLU A N 1
ATOM 702 C CA . GLU A 1 89 ? 18 -18.062 -16.406 1 98.5 89 GLU A CA 1
ATOM 703 C C . GLU A 1 89 ? 17 -19.141 -16.812 1 98.5 89 GLU A C 1
ATOM 705 O O . GLU A 1 89 ? 17.344 -20.312 -16.922 1 98.5 89 GLU A O 1
ATOM 710 N N . LEU A 1 90 ? 15.781 -18.766 -17.031 1 98.75 90 LEU A N 1
ATOM 711 C CA . LEU A 1 90 ? 14.734 -19.703 -17.438 1 98.75 90 LEU A CA 1
ATOM 712 C C . LEU A 1 90 ? 15.086 -20.359 -18.766 1 98.75 90 LEU A C 1
ATOM 714 O O . LEU A 1 90 ? 15.031 -21.594 -18.891 1 98.75 90 LEU A O 1
ATOM 718 N N . ILE A 1 91 ? 15.5 -19.609 -19.75 1 98.5 91 ILE A N 1
ATOM 719 C CA . ILE A 1 91 ? 15.781 -20.094 -21.094 1 98.5 91 ILE A CA 1
ATOM 720 C C . ILE A 1 91 ? 17.016 -20.984 -21.062 1 98.5 91 ILE A C 1
ATOM 722 O O . ILE A 1 91 ? 17.031 -22.062 -21.656 1 98.5 91 ILE A O 1
ATOM 726 N N . LYS A 1 92 ? 18.016 -20.5 -20.359 1 98.38 92 LYS A N 1
ATOM 727 C CA . LYS A 1 92 ? 19.25 -21.266 -20.281 1 98.38 92 LYS A CA 1
ATOM 728 C C . LYS A 1 92 ? 19.016 -22.641 -19.672 1 98.38 92 LYS A C 1
ATOM 730 O O . LYS A 1 92 ? 19.766 -23.594 -19.938 1 98.38 92 LYS A O 1
ATOM 735 N N . ASN A 1 93 ? 17.969 -22.766 -18.891 1 98.44 93 ASN A N 1
ATOM 736 C CA . ASN A 1 93 ? 17.734 -24.016 -18.172 1 98.44 93 ASN A CA 1
ATOM 737 C C . ASN A 1 93 ? 16.516 -24.75 -18.719 1 98.44 93 ASN A C 1
ATOM 739 O O . ASN A 1 93 ? 16.016 -25.688 -18.094 1 98.44 93 ASN A O 1
ATOM 743 N N . ASP A 1 94 ? 15.969 -24.312 -19.812 1 98.44 94 ASP A N 1
ATOM 744 C CA . ASP A 1 94 ? 14.859 -24.922 -20.531 1 98.44 94 ASP A CA 1
ATOM 745 C C . ASP A 1 94 ? 13.625 -25.047 -19.641 1 98.44 94 ASP A C 1
ATOM 747 O O . ASP A 1 94 ? 12.992 -26.094 -19.578 1 98.44 94 ASP A O 1
ATOM 751 N N . ILE A 1 95 ? 13.398 -23.984 -18.875 1 98.88 95 ILE A N 1
ATOM 752 C CA . ILE A 1 95 ? 12.234 -23.953 -18 1 98.88 95 ILE A CA 1
ATOM 753 C C . ILE A 1 95 ? 11.148 -23.078 -18.609 1 98.88 95 ILE A C 1
ATOM 755 O O . ILE A 1 95 ? 11.406 -21.938 -19.016 1 98.88 95 ILE A O 1
ATOM 759 N N . ASN A 1 96 ? 9.898 -23.609 -18.703 1 98.88 96 ASN A N 1
ATOM 760 C CA . ASN A 1 96 ? 8.734 -22.875 -19.172 1 98.88 96 ASN A CA 1
ATOM 761 C C . ASN A 1 96 ? 8.008 -22.188 -18.016 1 98.88 96 ASN A C 1
ATOM 763 O O . ASN A 1 96 ? 7.918 -22.734 -16.922 1 98.88 96 ASN A O 1
ATOM 767 N N . VAL A 1 97 ? 7.488 -20.984 -18.297 1 98.94 97 VAL A N 1
ATOM 768 C CA . VAL A 1 97 ? 6.695 -20.266 -17.297 1 98.94 97 VAL A CA 1
ATOM 769 C C . VAL A 1 97 ? 5.312 -19.953 -17.859 1 98.94 97 VAL A C 1
ATOM 771 O O . VAL A 1 97 ? 5.195 -19.406 -18.953 1 98.94 97 VAL A O 1
ATOM 774 N N . TYR A 1 98 ? 4.32 -20.375 -17.203 1 98.88 98 TYR A N 1
ATOM 775 C CA . TYR A 1 98 ? 2.92 -20.094 -17.516 1 98.88 98 TYR A CA 1
ATOM 776 C C . TYR A 1 98 ? 2.236 -19.375 -16.359 1 98.88 98 TYR A C 1
ATOM 778 O O . TYR A 1 98 ? 2.422 -19.734 -15.195 1 98.88 98 TYR A O 1
ATOM 786 N N . SER A 1 99 ? 1.46 -18.297 -16.688 1 98.75 99 SER A N 1
ATOM 787 C CA . SER A 1 99 ? 0.819 -17.531 -15.625 1 98.75 99 SER A CA 1
ATOM 788 C C . SER A 1 99 ? -0.69 -17.453 -15.836 1 98.75 99 SER A C 1
ATOM 790 O O . SER A 1 99 ? -1.16 -17.312 -16.969 1 98.75 99 SER A O 1
ATOM 792 N N . SER A 1 100 ? -1.438 -17.609 -14.828 1 98.56 100 SER A N 1
ATOM 793 C CA . SER A 1 100 ? -2.873 -17.359 -14.734 1 98.56 100 SER A CA 1
ATOM 794 C C . SER A 1 100 ? -3.193 -16.406 -13.602 1 98.56 100 SER A C 1
ATOM 796 O O . SER A 1 100 ? -3.012 -16.734 -12.43 1 98.56 100 SER A O 1
ATOM 798 N N . HIS A 1 101 ? -3.693 -15.211 -13.914 1 98.5 101 HIS A N 1
ATOM 799 C CA . HIS A 1 101 ? -3.758 -14.086 -12.992 1 98.5 101 HIS A CA 1
ATOM 800 C C . HIS A 1 101 ? -5.195 -13.609 -12.797 1 98.5 101 HIS A C 1
ATOM 802 O O . HIS A 1 101 ? -6.004 -14.297 -12.172 1 98.5 101 HIS A O 1
ATOM 808 N N . THR A 1 102 ? -5.621 -12.555 -13.422 1 98.31 102 THR A N 1
ATOM 809 C CA . THR A 1 102 ? -6.953 -12.023 -13.148 1 98.31 102 THR A CA 1
ATOM 810 C C . THR A 1 102 ? -8.023 -12.891 -13.805 1 98.31 102 THR A C 1
ATOM 812 O O . THR A 1 102 ? -9.188 -12.852 -13.414 1 98.31 102 THR A O 1
ATOM 815 N N . ASN A 1 103 ? -7.664 -13.641 -14.875 1 98.44 103 ASN A N 1
ATOM 816 C CA . ASN A 1 103 ? -8.609 -14.617 -15.406 1 98.44 103 ASN A CA 1
ATOM 817 C C . ASN A 1 103 ? -9 -15.648 -14.344 1 98.44 103 ASN A C 1
ATOM 819 O O . ASN A 1 103 ? -10.172 -16.016 -14.234 1 98.44 103 ASN A O 1
ATOM 823 N N . LEU A 1 104 ? -8.016 -16.031 -13.578 1 98.56 104 LEU A N 1
ATOM 824 C CA . LEU A 1 104 ? -8.25 -17 -12.508 1 98.56 104 LEU A CA 1
ATOM 825 C C . LEU A 1 104 ? -8.953 -16.359 -11.328 1 98.56 104 LEU A C 1
ATOM 827 O O . LEU A 1 104 ? -9.734 -17.016 -10.633 1 98.56 104 LEU A O 1
ATOM 831 N N . ASP A 1 105 ? -8.711 -15.07 -11.094 1 98.5 105 ASP A N 1
ATOM 832 C CA . ASP A 1 105 ? -9.43 -14.336 -10.055 1 98.5 105 ASP A CA 1
ATOM 833 C C . ASP A 1 105 ? -10.922 -14.25 -10.367 1 98.5 105 ASP A C 1
ATOM 835 O O . ASP A 1 105 ? -11.75 -14.211 -9.453 1 98.5 105 ASP A O 1
ATOM 839 N N . SER A 1 106 ? -11.289 -14.234 -11.562 1 97.75 106 SER A N 1
ATOM 840 C CA . SER A 1 106 ? -12.594 -13.781 -12.023 1 97.75 106 SER A CA 1
ATOM 841 C C . SER A 1 106 ? -13.586 -14.938 -12.086 1 97.75 106 SER A C 1
ATOM 843 O O . SER A 1 106 ? -14.797 -14.727 -12 1 97.75 106 SER A O 1
ATOM 845 N N . ILE A 1 107 ? -13.133 -16.109 -12.227 1 97.56 107 ILE A N 1
ATOM 846 C CA . ILE A 1 107 ? -14.023 -17.203 -12.617 1 97.56 107 ILE A CA 1
ATOM 847 C C . ILE A 1 107 ? -14.633 -17.844 -11.375 1 97.56 107 ILE A C 1
ATOM 849 O O . ILE A 1 107 ? -14.102 -17.703 -10.273 1 97.56 107 ILE A O 1
ATOM 853 N N . LYS A 1 108 ? -15.773 -18.562 -11.633 1 96.62 108 LYS A N 1
ATOM 854 C CA . LYS A 1 108 ? -16.328 -19.422 -10.594 1 96.62 108 LYS A CA 1
ATOM 855 C C . LYS A 1 108 ? -15.32 -20.5 -10.188 1 96.62 108 LYS A C 1
ATOM 857 O O . LYS A 1 108 ? -14.719 -21.156 -11.047 1 96.62 108 LYS A O 1
ATOM 862 N N . GLY A 1 109 ? -15.07 -20.594 -8.914 1 97.19 109 GLY A N 1
ATOM 863 C CA . GLY A 1 109 ? -14.102 -21.562 -8.438 1 97.19 109 GLY A CA 1
ATOM 864 C C . GLY A 1 109 ? -12.672 -21.062 -8.484 1 97.19 109 GLY A C 1
ATOM 865 O O . GLY A 1 109 ? -11.734 -21.797 -8.164 1 97.19 109 GLY A O 1
ATOM 866 N N . GLY A 1 110 ? -12.5 -19.781 -8.852 1 98.06 110 GLY A N 1
ATOM 867 C CA . GLY A 1 110 ? -11.172 -19.203 -8.914 1 98.06 110 GLY A CA 1
ATOM 868 C C . GLY A 1 110 ? -10.672 -18.703 -7.574 1 98.06 110 GLY A C 1
ATOM 869 O O . GLY A 1 110 ? -11.078 -19.219 -6.527 1 98.06 110 GLY A O 1
ATOM 870 N N . VAL A 1 111 ? -9.734 -17.797 -7.578 1 98.44 111 VAL A N 1
ATOM 871 C CA . VAL A 1 111 ? -9.023 -17.359 -6.387 1 98.44 111 VAL A CA 1
ATOM 872 C C . VAL A 1 111 ? -10 -16.719 -5.41 1 98.44 111 VAL A C 1
ATOM 874 O O . VAL A 1 111 ? -10.023 -17.047 -4.223 1 98.44 111 VAL A O 1
ATOM 877 N N . ASN A 1 112 ? -10.82 -15.812 -5.879 1 97.94 112 ASN A N 1
ATOM 878 C CA . ASN A 1 112 ? -11.75 -15.125 -4.992 1 97.94 112 ASN A CA 1
ATOM 879 C C . ASN A 1 112 ? -12.734 -16.094 -4.348 1 97.94 112 ASN A C 1
ATOM 881 O O . ASN A 1 112 ? -12.992 -16.016 -3.145 1 97.94 112 ASN A O 1
ATOM 885 N N . ASP A 1 113 ? -13.32 -17 -5.133 1 98.06 113 ASP A N 1
ATOM 886 C CA . ASP A 1 113 ? -14.234 -18 -4.59 1 98.06 113 ASP A CA 1
ATOM 887 C C . ASP A 1 113 ? -13.547 -18.859 -3.529 1 98.06 113 ASP A C 1
ATOM 889 O O . ASP A 1 113 ? -14.133 -19.156 -2.484 1 98.06 113 ASP A O 1
ATOM 893 N N . THR A 1 114 ? -12.344 -19.266 -3.826 1 98.44 114 THR A N 1
ATOM 894 C CA . THR A 1 114 ? -11.602 -20.125 -2.914 1 98.44 114 THR A CA 1
ATOM 895 C C . THR A 1 114 ? -11.32 -19.406 -1.594 1 98.44 114 THR A C 1
ATOM 897 O O . THR A 1 114 ? -11.438 -20.016 -0.522 1 98.44 114 THR A O 1
ATOM 900 N N . ILE A 1 115 ? -10.969 -18.141 -1.642 1 98.62 115 ILE A N 1
ATOM 901 C CA . ILE A 1 115 ? -10.727 -17.359 -0.434 1 98.62 115 ILE A CA 1
ATOM 902 C C . ILE A 1 115 ? -12.016 -17.25 0.379 1 98.62 115 ILE A C 1
ATOM 904 O O . ILE A 1 115 ? -11.992 -17.359 1.607 1 98.62 115 ILE A O 1
ATOM 908 N N . MET A 1 116 ? -13.156 -17.016 -0.302 1 98.56 116 MET A N 1
ATOM 909 C CA . MET A 1 116 ? -14.438 -16.953 0.392 1 98.56 116 MET A CA 1
ATOM 910 C C . MET A 1 116 ? -14.695 -18.25 1.158 1 98.56 116 MET A C 1
ATOM 912 O O . MET A 1 116 ? -15.109 -18.219 2.316 1 98.56 116 MET A O 1
ATOM 916 N N . GLN A 1 117 ? -14.391 -19.344 0.486 1 98.25 117 GLN A N 1
ATOM 917 C CA . GLN A 1 117 ? -14.594 -20.641 1.11 1 98.25 117 GLN A CA 1
ATOM 918 C C . GLN A 1 117 ? -13.664 -20.828 2.307 1 98.25 117 GLN A C 1
ATOM 920 O O . GLN A 1 117 ? -14.086 -21.312 3.359 1 98.25 117 GLN A O 1
ATOM 925 N N . LEU A 1 118 ? -12.43 -20.469 2.143 1 98.38 118 LEU A N 1
ATOM 926 C CA . LEU A 1 118 ? -11.461 -20.578 3.23 1 98.38 118 LEU A CA 1
ATOM 927 C C . LEU A 1 118 ? -11.898 -19.766 4.438 1 98.38 118 LEU A C 1
ATOM 929 O O . LEU A 1 118 ? -11.664 -20.156 5.582 1 98.38 118 LEU A O 1
ATOM 933 N N . LEU A 1 119 ? -12.57 -18.641 4.176 1 98.38 119 LEU A N 1
ATOM 934 C CA . LEU A 1 119 ? -13.008 -17.75 5.234 1 98.38 119 LEU A CA 1
ATOM 935 C C . LEU A 1 119 ? -14.383 -18.156 5.758 1 98.38 119 LEU A C 1
ATOM 937 O O . LEU A 1 119 ? -14.93 -17.5 6.66 1 98.38 119 LEU A O 1
ATOM 941 N N . ASN A 1 120 ? -14.977 -19.156 5.184 1 97.5 120 ASN A N 1
ATOM 942 C CA . ASN A 1 120 ? -16.266 -19.719 5.547 1 97.5 120 ASN A CA 1
ATOM 943 C C . ASN A 1 120 ? -17.406 -18.75 5.258 1 97.5 120 ASN A C 1
ATOM 945 O O . ASN A 1 120 ? -18.312 -18.578 6.082 1 97.5 120 ASN A O 1
ATOM 949 N N . PHE A 1 121 ? -17.234 -18.016 4.207 1 97.81 121 PHE A N 1
ATOM 950 C CA . PHE A 1 121 ? -18.344 -17.203 3.713 1 97.81 121 PHE A CA 1
ATOM 951 C C . PHE A 1 121 ? -19.141 -17.953 2.662 1 97.81 121 PHE A C 1
ATOM 953 O O . PHE A 1 121 ? -18.578 -18.672 1.836 1 97.81 121 PHE A O 1
ATOM 960 N N . HIS A 1 122 ? -20.422 -17.781 2.734 1 94.38 122 HIS A N 1
ATOM 961 C CA . HIS A 1 122 ? -21.328 -18.484 1.822 1 94.38 122 HIS A CA 1
ATOM 962 C C . HIS A 1 122 ? -22.266 -17.516 1.126 1 94.38 122 HIS A C 1
ATOM 964 O O . HIS A 1 122 ? -22.375 -16.344 1.519 1 94.38 122 HIS A O 1
ATOM 970 N N . ASP A 1 123 ? -22.875 -17.922 0.055 1 94.38 123 ASP A N 1
ATOM 971 C CA . ASP A 1 123 ? -23.891 -17.172 -0.66 1 94.38 123 ASP A CA 1
ATOM 972 C C . ASP A 1 123 ? -23.391 -15.773 -1.027 1 94.38 123 ASP A C 1
ATOM 974 O O . ASP A 1 123 ? -23.984 -14.766 -0.647 1 94.38 123 ASP A O 1
ATOM 978 N N . TYR A 1 124 ? -22.344 -15.719 -1.741 1 97.56 124 TYR A N 1
ATOM 979 C CA . TYR A 1 124 ? -21.734 -14.453 -2.113 1 97.56 124 TYR A CA 1
ATOM 980 C C . TYR A 1 124 ? -21.953 -14.141 -3.59 1 97.56 124 TYR A C 1
ATOM 982 O O . TYR A 1 124 ? -22.297 -15.039 -4.367 1 97.56 124 TYR A O 1
ATOM 990 N N . ASN A 1 125 ? -21.812 -12.883 -3.908 1 98.12 125 ASN A N 1
ATOM 991 C CA . ASN A 1 125 ? -21.938 -12.359 -5.266 1 98.12 125 ASN A CA 1
ATOM 992 C C . ASN A 1 125 ? -20.672 -11.656 -5.715 1 98.12 125 ASN A C 1
ATOM 994 O O . ASN A 1 125 ? -19.812 -11.328 -4.891 1 98.12 125 ASN A O 1
ATOM 998 N N . THR A 1 126 ? -20.594 -11.523 -7.043 1 98.62 126 THR A N 1
ATOM 999 C CA . THR A 1 126 ? -19.453 -10.82 -7.613 1 98.62 126 THR A CA 1
ATOM 1000 C C . THR A 1 126 ? -19.594 -9.312 -7.438 1 98.62 126 THR A C 1
ATOM 1002 O O . THR A 1 126 ? -20.688 -8.766 -7.598 1 98.62 126 THR A O 1
ATOM 1005 N N . ILE A 1 127 ? -18.516 -8.602 -7.105 1 98.62 127 ILE A N 1
ATOM 1006 C CA . ILE A 1 127 ? -18.547 -7.164 -6.871 1 98.62 127 ILE A CA 1
ATOM 1007 C C . ILE A 1 127 ? -18.594 -6.426 -8.203 1 98.62 127 ILE A C 1
ATOM 1009 O O . ILE A 1 127 ? -19.469 -5.57 -8.406 1 98.62 127 ILE A O 1
ATOM 1013 N N . GLU A 1 128 ? -17.656 -6.777 -9.102 1 98.12 128 GLU A N 1
ATOM 1014 C CA . GLU A 1 128 ? -17.641 -6.184 -10.438 1 98.12 128 GLU A CA 1
ATOM 1015 C C . GLU A 1 128 ? -17.625 -7.258 -11.516 1 98.12 128 GLU A C 1
ATOM 1017 O O . GLU A 1 128 ? -16.594 -7.891 -11.758 1 98.12 128 GLU A O 1
ATOM 1022 N N . LEU A 1 129 ? -18.672 -7.398 -12.219 1 97.5 129 LEU A N 1
ATOM 1023 C CA . LEU A 1 129 ? -18.797 -8.414 -13.25 1 97.5 129 LEU A CA 1
ATOM 1024 C C . LEU A 1 129 ? -17.922 -8.086 -14.461 1 97.5 129 LEU A C 1
ATOM 1026 O O . LEU A 1 129 ? -17.812 -6.914 -14.836 1 97.5 129 LEU A O 1
ATOM 1030 N N . SER A 1 130 ? -17.391 -9.117 -15.039 1 96.88 130 SER A N 1
ATOM 1031 C CA . SER A 1 130 ? -16.547 -8.945 -16.219 1 96.88 130 SER A CA 1
ATOM 1032 C C . SER A 1 130 ? -17.375 -8.414 -17.406 1 96.88 130 SER A C 1
ATOM 1034 O O . SER A 1 130 ? -18.5 -8.844 -17.609 1 96.88 130 SER A O 1
ATOM 1036 N N . LYS A 1 131 ? -16.781 -7.555 -18.203 1 92.38 131 LYS A N 1
ATOM 1037 C CA . LYS A 1 131 ? -17.438 -7.027 -19.391 1 92.38 131 LYS A CA 1
ATOM 1038 C C . LYS A 1 131 ? -17.469 -8.07 -20.516 1 92.38 131 LYS A C 1
ATOM 1040 O O . LYS A 1 131 ? -18.219 -7.93 -21.469 1 92.38 131 LYS A O 1
ATOM 1045 N N . ARG A 1 132 ? -16.719 -9.172 -20.328 1 93.5 132 ARG A N 1
ATOM 1046 C CA . ARG A 1 132 ? -16.578 -10.18 -21.375 1 93.5 132 ARG A CA 1
ATOM 1047 C C . ARG A 1 132 ? -17.469 -11.391 -21.094 1 93.5 132 ARG A C 1
ATOM 1049 O O . ARG A 1 132 ? -17.406 -12.391 -21.812 1 93.5 132 ARG A O 1
ATOM 1056 N N . ARG A 1 133 ? -18.203 -11.219 -20.094 1 91 133 ARG A N 1
ATOM 1057 C CA . ARG A 1 133 ? -19.062 -12.336 -19.703 1 91 133 ARG A CA 1
ATOM 1058 C C . ARG A 1 133 ? -20.281 -12.438 -20.625 1 91 133 ARG A C 1
ATOM 1060 O O . ARG A 1 133 ? -20.688 -11.445 -21.234 1 91 133 ARG A O 1
ATOM 1067 N N . SER A 1 134 ? -20.812 -13.633 -20.781 1 92.75 134 SER A N 1
ATOM 1068 C CA . SER A 1 134 ? -22.078 -13.781 -21.469 1 92.75 134 SER A CA 1
ATOM 1069 C C . SER A 1 134 ? -23.234 -13.234 -20.641 1 92.75 134 SER A C 1
ATOM 1071 O O . SER A 1 134 ? -23.094 -13.031 -19.422 1 92.75 134 SER A O 1
ATOM 1073 N N . GLU A 1 135 ? -24.312 -13.047 -21.266 1 91.56 135 GLU A N 1
ATOM 1074 C CA . GLU A 1 135 ? -25.453 -12.461 -20.578 1 91.56 135 GLU A CA 1
ATOM 1075 C C . GLU A 1 135 ? -25.922 -13.328 -19.422 1 91.56 135 GLU A C 1
ATOM 1077 O O . GLU A 1 135 ? -26.375 -12.82 -18.406 1 91.56 135 GLU A O 1
ATOM 1082 N N . ASP A 1 136 ? -25.703 -14.562 -19.594 1 93.5 136 ASP A N 1
ATOM 1083 C CA . ASP A 1 136 ? -26.203 -15.492 -18.578 1 93.5 136 ASP A CA 1
ATOM 1084 C C . ASP A 1 136 ? -25.172 -15.719 -17.469 1 93.5 136 ASP A C 1
ATOM 1086 O O . ASP A 1 136 ? -25.484 -16.281 -16.422 1 93.5 136 ASP A O 1
ATOM 1090 N N . ASP A 1 137 ? -24 -15.219 -17.656 1 94.75 137 ASP A N 1
ATOM 1091 C CA . ASP A 1 137 ? -22.922 -15.344 -16.672 1 94.75 137 ASP A CA 1
ATOM 1092 C C . ASP A 1 137 ? -23 -14.227 -15.641 1 94.75 137 ASP A C 1
ATOM 1094 O O . ASP A 1 137 ? -22.625 -13.094 -15.914 1 94.75 137 ASP A O 1
ATOM 1098 N N . LYS A 1 138 ? -23.484 -14.562 -14.422 1 93.94 138 LYS A N 1
ATOM 1099 C CA . LYS A 1 138 ? -23.625 -13.578 -13.352 1 93.94 138 LYS A CA 1
ATOM 1100 C C . LYS A 1 138 ? -22.547 -13.773 -12.281 1 93.94 138 LYS A C 1
ATOM 1102 O O . LYS A 1 138 ? -22.719 -13.352 -11.141 1 93.94 138 LYS A O 1
ATOM 1107 N N . VAL A 1 139 ? -21.422 -14.414 -12.703 1 96.19 139 VAL A N 1
ATOM 1108 C CA . VAL A 1 139 ? -20.453 -14.781 -11.68 1 96.19 139 VAL A CA 1
ATOM 1109 C C . VAL A 1 139 ? -19.078 -14.234 -12.047 1 96.19 139 VAL A C 1
ATOM 1111 O O . VAL A 1 139 ? -18.375 -13.648 -11.211 1 96.19 139 VAL A O 1
ATOM 1114 N N . SER A 1 140 ? -18.672 -14.375 -13.305 1 97.38 140 SER A N 1
ATOM 1115 C CA . SER A 1 140 ? -17.312 -14.008 -13.711 1 97.38 140 SER A CA 1
ATOM 1116 C C . SER A 1 140 ? -17.062 -12.523 -13.477 1 97.38 140 SER A C 1
ATOM 1118 O O . SER A 1 140 ? -17.844 -11.68 -13.906 1 97.38 140 SER A O 1
ATOM 1120 N N . GLY A 1 141 ? -16.078 -12.211 -12.75 1 97.94 141 GLY A N 1
ATOM 1121 C CA . GLY A 1 141 ? -15.695 -10.852 -12.398 1 97.94 141 GLY A CA 1
ATOM 1122 C C . GLY A 1 141 ? -14.805 -10.781 -11.172 1 97.94 141 GLY A C 1
ATOM 1123 O O . GLY A 1 141 ? -14.32 -11.812 -10.688 1 97.94 141 GLY A O 1
ATOM 1124 N N . ILE A 1 142 ? -14.562 -9.609 -10.672 1 98.44 142 ILE A N 1
ATOM 1125 C CA . ILE A 1 142 ? -13.57 -9.414 -9.625 1 98.44 142 ILE A CA 1
ATOM 1126 C C . ILE A 1 142 ? -14.266 -9.156 -8.289 1 98.44 142 ILE A C 1
ATOM 1128 O O . ILE A 1 142 ? -15.258 -8.422 -8.234 1 98.44 14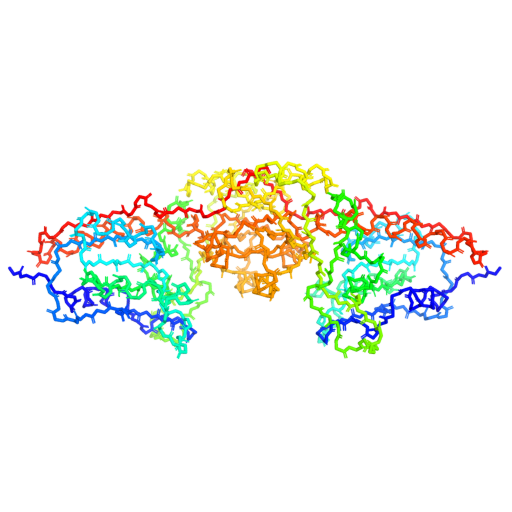2 ILE A O 1
ATOM 1132 N N . GLY A 1 143 ? -13.695 -9.758 -7.27 1 98.69 143 GLY A N 1
ATOM 1133 C CA . GLY A 1 143 ? -14.188 -9.539 -5.922 1 98.69 143 GLY A CA 1
ATOM 1134 C C . GLY A 1 143 ? -15.445 -10.32 -5.613 1 98.69 143 GLY A C 1
ATOM 1135 O O . GLY A 1 143 ? -16.172 -10.734 -6.527 1 98.69 143 GLY A O 1
ATOM 1136 N N . ARG A 1 144 ? -15.688 -10.586 -4.41 1 98.88 144 ARG A N 1
ATOM 1137 C CA . ARG A 1 144 ? -16.891 -11.234 -3.9 1 98.88 144 ARG A CA 1
ATOM 1138 C C . ARG A 1 144 ? -17.422 -10.516 -2.664 1 98.88 144 ARG A C 1
ATOM 1140 O O . ARG A 1 144 ? -16.656 -9.93 -1.903 1 98.88 144 ARG A O 1
ATOM 1147 N N . ILE A 1 145 ? -18.656 -10.562 -2.484 1 98.88 145 ILE A N 1
ATOM 1148 C CA . ILE A 1 145 ? -19.281 -9.922 -1.336 1 98.88 145 ILE A CA 1
ATOM 1149 C C . ILE A 1 145 ? -20.375 -10.828 -0.774 1 98.88 145 ILE A C 1
ATOM 1151 O O . ILE A 1 145 ? -21.141 -11.438 -1.531 1 98.88 145 ILE A O 1
ATOM 1155 N N . ALA A 1 146 ? -20.453 -10.961 0.528 1 98.56 146 ALA A N 1
ATOM 1156 C CA . ALA A 1 146 ? -21.391 -11.883 1.171 1 98.56 146 ALA A CA 1
ATOM 1157 C C . ALA A 1 146 ? -22.016 -11.242 2.408 1 98.56 146 ALA A C 1
ATOM 1159 O O . ALA A 1 146 ? -21.344 -10.508 3.137 1 98.56 146 ALA A O 1
ATOM 1160 N N . ALA A 1 147 ? -23.266 -11.578 2.594 1 98.19 147 ALA A N 1
ATOM 1161 C CA . ALA A 1 147 ? -23.906 -11.289 3.877 1 98.19 147 ALA A CA 1
ATOM 1162 C C . ALA A 1 147 ? -23.625 -12.398 4.887 1 98.19 147 ALA A C 1
ATOM 1164 O O . ALA A 1 147 ? -23.656 -13.586 4.539 1 98.19 147 ALA A O 1
ATOM 1165 N N . LEU A 1 148 ? -23.344 -12.031 6.078 1 97.75 148 LEU A N 1
ATOM 1166 C CA . LEU A 1 148 ? -23.109 -13.016 7.129 1 97.75 148 LEU A CA 1
ATOM 1167 C C . LEU A 1 148 ? -24.422 -13.469 7.754 1 97.75 148 LEU A C 1
ATOM 1169 O O . LEU A 1 148 ? -25.344 -12.664 7.941 1 97.75 148 LEU A O 1
ATOM 1173 N N . LYS A 1 149 ? -24.469 -14.695 8.047 1 95.62 149 LYS A N 1
ATOM 1174 C CA . LYS A 1 149 ? -25.656 -15.203 8.742 1 95.62 149 LYS A CA 1
ATOM 1175 C C . LYS A 1 149 ? -25.812 -14.547 10.102 1 95.62 149 LYS A C 1
ATOM 1177 O O . LYS A 1 149 ? -26.922 -14.164 10.484 1 95.62 149 LYS A O 1
ATOM 1182 N N . GLU A 1 150 ? -24.734 -14.492 10.805 1 96.75 150 GLU A N 1
ATOM 1183 C CA . GLU A 1 150 ? -24.656 -13.789 12.086 1 96.75 150 GLU A CA 1
ATOM 1184 C C . GLU A 1 150 ? -23.562 -12.734 12.07 1 96.75 150 GLU A C 1
ATOM 1186 O O . GLU A 1 150 ? -22.406 -13.031 11.734 1 96.75 150 GLU A O 1
ATOM 1191 N N . ALA A 1 151 ? -24 -11.617 12.516 1 98 151 ALA A N 1
ATOM 1192 C CA . ALA A 1 151 ? -23.016 -10.531 12.562 1 98 151 ALA A CA 1
ATOM 1193 C C . ALA A 1 151 ? -21.906 -10.852 13.555 1 98 151 ALA A C 1
ATOM 1195 O O . ALA A 1 151 ? -22.141 -11.438 14.609 1 98 151 ALA A O 1
ATOM 1196 N N . ILE A 1 152 ? -20.719 -10.438 13.195 1 98.31 152 ILE A N 1
ATOM 1197 C CA . ILE A 1 152 ? -19.578 -10.555 14.102 1 98.31 152 ILE A CA 1
ATOM 1198 C C . ILE A 1 152 ? -18.844 -9.219 14.195 1 98.31 152 ILE A C 1
ATOM 1200 O O . ILE A 1 152 ? -19.047 -8.336 13.359 1 98.31 152 ILE A O 1
ATOM 1204 N N . THR A 1 153 ? -18.031 -9.055 15.188 1 98.81 153 THR A N 1
ATOM 1205 C CA . THR A 1 153 ? -17.297 -7.797 15.359 1 98.81 153 THR A CA 1
ATOM 1206 C C . THR A 1 153 ? -16.094 -7.738 14.422 1 98.81 153 THR A C 1
ATOM 1208 O O . THR A 1 153 ? -15.633 -8.773 13.93 1 98.81 153 THR A O 1
ATOM 1211 N N . LEU A 1 154 ? -15.609 -6.59 14.188 1 98.81 154 LEU A N 1
ATOM 1212 C CA . LEU A 1 154 ? -14.391 -6.434 13.406 1 98.81 154 LEU A CA 1
ATOM 1213 C C . LEU A 1 154 ? -13.234 -7.215 14.023 1 98.81 154 LEU A C 1
ATOM 1215 O O . LEU A 1 154 ? -12.438 -7.828 13.312 1 98.81 154 LEU A O 1
ATOM 1219 N N . ASP A 1 155 ? -13.164 -7.16 15.336 1 98.81 155 ASP A N 1
ATOM 1220 C CA . ASP A 1 155 ? -12.125 -7.898 16.047 1 98.81 155 ASP A CA 1
ATOM 1221 C C . ASP A 1 155 ? -12.188 -9.391 15.727 1 98.81 155 ASP A C 1
ATOM 1223 O O . ASP A 1 155 ? -11.172 -10.008 15.422 1 98.81 155 ASP A O 1
ATOM 1227 N N . GLU A 1 156 ? -13.367 -9.938 15.766 1 98.69 156 GLU A N 1
ATOM 1228 C CA . GLU A 1 156 ? -13.57 -11.344 15.438 1 98.69 156 GLU A CA 1
ATOM 1229 C C . GLU A 1 156 ? -13.234 -11.625 13.977 1 98.69 156 GLU A C 1
ATOM 1231 O O . GLU A 1 156 ? -12.648 -12.664 13.656 1 98.69 156 GLU A O 1
ATOM 1236 N N . MET A 1 157 ? -13.641 -10.742 13.125 1 98.75 157 MET A N 1
ATOM 1237 C CA . MET A 1 157 ? -13.352 -10.891 11.703 1 98.75 157 MET A CA 1
ATOM 1238 C C . MET A 1 157 ? -11.844 -10.898 11.453 1 98.75 157 MET A C 1
ATOM 1240 O O . MET A 1 157 ? -11.352 -11.703 10.656 1 98.75 157 MET A O 1
ATOM 1244 N N . CYS A 1 158 ? -11.125 -9.984 12.141 1 98.81 158 CYS A N 1
ATOM 1245 C CA . CYS A 1 158 ? -9.672 -9.953 12.023 1 98.81 158 CYS A CA 1
ATOM 1246 C C . CYS A 1 158 ? -9.062 -11.289 12.422 1 98.81 158 CYS A C 1
ATOM 1248 O O . CYS A 1 158 ? -8.188 -11.812 11.734 1 98.81 158 CYS A O 1
ATOM 1250 N N . SER A 1 159 ? -9.516 -11.82 13.531 1 98.69 159 SER A N 1
ATOM 1251 C CA . SER A 1 159 ? -9.023 -13.109 14.008 1 98.69 159 SER A CA 1
ATOM 1252 C C . SER A 1 159 ? -9.305 -14.219 13 1 98.69 159 SER A C 1
ATOM 1254 O O . SER A 1 159 ? -8.445 -15.062 12.742 1 98.69 159 SER A O 1
ATOM 1256 N N . ARG A 1 160 ? -10.492 -14.211 12.461 1 98.31 160 ARG A N 1
ATOM 1257 C CA . ARG A 1 160 ? -10.883 -15.195 11.461 1 98.31 160 ARG A CA 1
ATOM 1258 C C . ARG A 1 160 ? -9.984 -15.109 10.227 1 98.31 160 ARG A C 1
ATOM 1260 O O . ARG A 1 160 ? -9.5 -16.125 9.734 1 98.31 160 ARG A O 1
ATOM 1267 N N . VAL A 1 161 ? -9.789 -13.898 9.727 1 98.75 161 VAL A N 1
ATOM 1268 C CA . VAL A 1 161 ? -8.984 -13.672 8.531 1 98.75 161 VAL A CA 1
ATOM 1269 C C . VAL A 1 161 ? -7.551 -14.141 8.781 1 98.75 161 VAL A C 1
ATOM 1271 O O . VAL A 1 161 ? -6.98 -14.875 7.969 1 98.75 161 VAL A O 1
ATOM 1274 N N . LYS A 1 162 ? -6.977 -13.727 9.891 1 98.5 162 LYS A N 1
ATOM 1275 C CA . LYS A 1 162 ? -5.598 -14.086 10.227 1 98.5 162 LYS A CA 1
ATOM 1276 C C . LYS A 1 162 ? -5.426 -15.594 10.312 1 98.5 162 LYS A C 1
ATOM 1278 O O . LYS A 1 162 ? -4.48 -16.156 9.75 1 98.5 162 LYS A O 1
ATOM 1283 N N . LYS A 1 163 ? -6.328 -16.25 10.93 1 98.38 163 LYS A N 1
ATOM 1284 C CA . LYS A 1 163 ? -6.262 -17.688 11.156 1 98.38 163 LYS A CA 1
ATOM 1285 C C . LYS A 1 163 ? -6.504 -18.453 9.859 1 98.38 163 LYS A C 1
ATOM 1287 O O . LYS A 1 163 ? -5.703 -19.312 9.477 1 98.38 163 LYS A O 1
ATOM 1292 N N . CYS A 1 164 ? -7.582 -18.094 9.148 1 98.44 164 CYS A N 1
ATOM 1293 C CA . CYS A 1 164 ? -8.023 -18.875 7.992 1 98.44 164 CYS A CA 1
ATOM 1294 C C . CYS A 1 164 ? -7.059 -18.703 6.82 1 98.44 164 CYS A C 1
ATOM 1296 O O . CYS A 1 164 ? -6.879 -19.625 6.023 1 98.44 164 CYS A O 1
ATOM 1298 N N . LEU A 1 165 ? -6.395 -17.531 6.719 1 98.31 165 LEU A N 1
ATOM 1299 C CA . LEU A 1 165 ? -5.465 -17.281 5.621 1 98.31 165 LEU A CA 1
ATOM 1300 C C . LEU A 1 165 ? -4.027 -17.547 6.055 1 98.31 165 LEU A C 1
ATOM 1302 O O . LEU A 1 165 ? -3.096 -17.406 5.258 1 98.31 165 LEU A O 1
ATOM 1306 N N . ASN A 1 166 ? -3.84 -17.938 7.262 1 97.19 166 ASN A N 1
ATOM 1307 C CA . ASN A 1 166 ? -2.518 -18.172 7.832 1 97.19 166 ASN A CA 1
ATOM 1308 C C . ASN A 1 166 ? -1.596 -16.969 7.629 1 97.19 166 ASN A C 1
ATOM 1310 O O . ASN A 1 166 ? -0.463 -17.125 7.168 1 97.19 166 ASN A O 1
ATOM 1314 N N . ALA A 1 167 ? -2.148 -15.789 7.828 1 97.31 167 ALA A N 1
ATOM 1315 C CA . ALA A 1 167 ? -1.372 -14.555 7.695 1 97.31 167 ALA A CA 1
ATOM 1316 C C . ALA A 1 167 ? -0.552 -14.289 8.953 1 97.31 167 ALA A C 1
ATOM 1318 O O . ALA A 1 167 ? -1.082 -14.312 10.062 1 97.31 167 ALA A O 1
ATOM 1319 N N . PRO A 1 168 ? 0.756 -14.039 8.805 1 96.69 168 PRO A N 1
ATOM 1320 C CA . PRO A 1 168 ? 1.575 -13.789 9.992 1 96.69 168 PRO A CA 1
ATOM 1321 C C . PRO A 1 168 ? 1.158 -12.531 10.742 1 96.69 168 PRO A C 1
ATOM 1323 O O . PRO A 1 168 ? 1.353 -12.438 11.961 1 96.69 168 PRO A O 1
ATOM 1326 N N . PHE A 1 169 ? 0.654 -11.586 10.039 1 97.06 169 PHE A N 1
ATOM 1327 C CA . PHE A 1 169 ? 0.118 -10.344 10.578 1 97.06 169 PHE A CA 1
ATOM 1328 C C . PHE A 1 169 ? -0.898 -9.727 9.625 1 97.06 169 PHE A C 1
ATOM 1330 O O . PHE A 1 169 ? -0.918 -10.055 8.438 1 97.06 169 PHE A O 1
ATOM 1337 N N . ILE A 1 170 ? -1.773 -8.93 10.141 1 98.19 170 ILE A N 1
ATOM 1338 C CA . ILE A 1 170 ? -2.707 -8.148 9.336 1 98.19 170 ILE A CA 1
ATOM 1339 C C . ILE A 1 170 ? -2.756 -6.711 9.852 1 98.19 170 ILE A C 1
ATOM 1341 O O . ILE A 1 170 ? -2.531 -6.461 11.039 1 98.19 170 ILE A O 1
ATOM 1345 N N . ARG A 1 171 ? -2.943 -5.75 9 1 98.06 171 ARG A N 1
ATOM 1346 C CA . ARG A 1 171 ? -3.297 -4.375 9.352 1 98.06 171 ARG A CA 1
ATOM 1347 C C . ARG A 1 171 ? -4.785 -4.125 9.148 1 98.06 171 ARG A C 1
ATOM 1349 O O . ARG A 1 171 ? -5.391 -4.668 8.219 1 98.06 171 ARG A O 1
ATOM 1356 N N . TYR A 1 172 ? -5.363 -3.424 10 1 98.69 172 TYR A N 1
ATOM 1357 C CA . TYR A 1 172 ? -6.789 -3.156 9.844 1 98.69 172 TYR A CA 1
ATOM 1358 C C . TYR A 1 172 ? -7.141 -1.767 10.359 1 98.69 172 TYR A C 1
ATOM 1360 O O . TYR A 1 172 ? -6.355 -1.148 11.086 1 98.69 172 TYR A O 1
ATOM 1368 N N . ALA A 1 173 ? -8.234 -1.236 9.953 1 98.62 173 ALA A N 1
ATOM 1369 C CA . ALA A 1 173 ? -8.766 0.058 10.375 1 98.62 173 ALA A CA 1
ATOM 1370 C C . ALA A 1 173 ? -10.258 -0.035 10.672 1 98.62 173 ALA A C 1
ATOM 1372 O O . ALA A 1 173 ? -11.008 -0.689 9.945 1 98.62 173 ALA A O 1
ATOM 1373 N N . GLY A 1 174 ? -10.727 0.556 11.68 1 98.06 174 GLY A N 1
ATOM 1374 C CA . GLY A 1 174 ? -12.109 0.558 12.117 1 98.06 174 GLY A CA 1
ATOM 1375 C C . GLY A 1 174 ? -12.266 0.312 13.609 1 98.06 174 GLY A C 1
ATOM 1376 O O . GLY A 1 174 ? -11.281 0.063 14.305 1 98.06 174 GLY A O 1
ATOM 1377 N N . ASN A 1 175 ? -13.484 0.503 14.102 1 97.69 175 ASN A N 1
ATOM 1378 C CA . ASN A 1 175 ? -13.82 0.184 15.484 1 97.69 175 ASN A CA 1
ATOM 1379 C C . ASN A 1 175 ? -13.898 -1.323 15.703 1 97.69 175 ASN A C 1
ATOM 1381 O O . ASN A 1 175 ? -14.695 -2.012 15.062 1 97.69 175 ASN A O 1
ATOM 1385 N N . GLU A 1 176 ? -13.148 -1.82 16.656 1 98.06 176 GLU A N 1
ATOM 1386 C CA . GLU A 1 176 ? -13.039 -3.256 16.891 1 98.06 176 GLU A CA 1
ATOM 1387 C C . GLU A 1 176 ? -14.391 -3.859 17.266 1 98.06 176 GLU A C 1
ATOM 1389 O O . GLU A 1 176 ? -14.625 -5.051 17.047 1 98.06 176 GLU A O 1
ATOM 1394 N N . ASN A 1 177 ? -15.289 -3.025 17.766 1 98.25 177 ASN A N 1
ATOM 1395 C CA . ASN A 1 177 ? -16.594 -3.508 18.219 1 98.25 177 ASN A CA 1
ATOM 1396 C C . ASN A 1 177 ? -17.656 -3.352 17.141 1 98.25 177 ASN A C 1
ATOM 1398 O O . ASN A 1 177 ? -18.797 -3.754 17.328 1 98.25 177 ASN A O 1
ATOM 1402 N N . LYS A 1 178 ? -17.297 -2.787 16.016 1 97.94 178 LYS A N 1
ATOM 1403 C CA . LYS A 1 178 ? -18.266 -2.65 14.93 1 97.94 178 LYS A CA 1
ATOM 1404 C C . LYS A 1 178 ? -18.812 -4.008 14.516 1 97.94 178 LYS A C 1
ATOM 1406 O O . LYS A 1 178 ? -18.062 -4.969 14.344 1 97.94 178 LYS A O 1
ATOM 1411 N N . LYS A 1 179 ? -20.094 -4.07 14.352 1 98.5 179 LYS A N 1
ATOM 1412 C CA . LYS A 1 179 ? -20.734 -5.289 13.859 1 98.5 179 LYS A CA 1
ATOM 1413 C C . LYS A 1 179 ? -20.688 -5.359 12.336 1 98.5 179 LYS A C 1
ATOM 1415 O O . LYS A 1 179 ? -21.156 -4.449 11.648 1 98.5 179 LYS A O 1
ATOM 1420 N N . ILE A 1 180 ? -20.125 -6.422 11.906 1 98.62 180 ILE A N 1
ATOM 1421 C CA . ILE A 1 180 ? -20.016 -6.656 10.469 1 98.62 180 ILE A CA 1
ATOM 1422 C C . ILE A 1 180 ? -21.125 -7.59 10.008 1 98.62 180 ILE A C 1
ATOM 1424 O O . ILE A 1 180 ? -21.25 -8.711 10.508 1 98.62 180 ILE A O 1
ATOM 1428 N N . LYS A 1 181 ? -21.938 -7.152 9.078 1 98.38 181 LYS A N 1
ATOM 1429 C CA . LYS A 1 181 ? -23.031 -7.949 8.539 1 98.38 181 LYS A CA 1
ATOM 1430 C C . LYS A 1 181 ? -22.766 -8.344 7.09 1 98.38 181 LYS A C 1
ATOM 1432 O O . LYS A 1 181 ? -23.297 -9.352 6.609 1 98.38 181 LYS A O 1
ATOM 1437 N N . LYS A 1 182 ? -22.109 -7.566 6.367 1 98.69 182 LYS A N 1
ATOM 1438 C CA . LYS A 1 182 ? -21.75 -7.781 4.969 1 98.69 182 LYS A CA 1
ATOM 1439 C C . LYS A 1 182 ? -20.266 -7.539 4.727 1 98.69 182 LYS A C 1
ATOM 1441 O O . LYS A 1 182 ? -19.734 -6.5 5.113 1 98.69 182 LYS A O 1
ATOM 1446 N N . VAL A 1 183 ? -19.594 -8.477 4.055 1 98.88 183 VAL A N 1
ATOM 1447 C CA . VAL A 1 183 ? -18.141 -8.414 3.91 1 98.88 183 VAL A CA 1
ATOM 1448 C C . VAL A 1 183 ? -17.766 -8.57 2.439 1 98.88 183 VAL A C 1
ATOM 1450 O O . VAL A 1 183 ? -18.312 -9.43 1.739 1 98.88 183 VAL A O 1
ATOM 1453 N N . ALA A 1 184 ? -16.906 -7.676 1.964 1 98.88 184 ALA A N 1
ATOM 1454 C CA . ALA A 1 184 ? -16.312 -7.758 0.626 1 98.88 184 ALA A CA 1
ATOM 1455 C C . ALA A 1 184 ? -14.891 -8.289 0.681 1 98.88 184 ALA A C 1
ATOM 1457 O O . ALA A 1 184 ? -14.125 -7.93 1.575 1 98.88 184 ALA A O 1
ATOM 1458 N N . VAL A 1 185 ? -14.562 -9.156 -0.227 1 98.81 185 VAL A N 1
ATOM 1459 C CA . VAL A 1 185 ? -13.211 -9.711 -0.329 1 98.81 185 VAL A CA 1
ATOM 1460 C C . VAL A 1 185 ? -12.68 -9.516 -1.746 1 98.81 185 VAL A C 1
ATOM 1462 O O . VAL A 1 185 ? -13.32 -9.914 -2.719 1 98.81 185 VAL A O 1
ATOM 1465 N N . ILE A 1 186 ? -11.617 -8.852 -1.865 1 98.62 186 ILE A N 1
ATOM 1466 C CA . ILE A 1 186 ? -10.883 -8.711 -3.119 1 98.62 186 ILE A CA 1
ATOM 1467 C C . ILE A 1 186 ? -9.43 -9.109 -2.914 1 98.62 186 ILE A C 1
ATOM 1469 O O . ILE A 1 186 ? -8.688 -8.438 -2.199 1 98.62 186 ILE A O 1
ATOM 1473 N N . ASN A 1 187 ? -8.984 -10.172 -3.496 1 98.31 187 ASN A N 1
ATOM 1474 C CA . ASN A 1 187 ? -7.617 -10.656 -3.316 1 98.31 187 ASN A CA 1
ATOM 1475 C C . ASN A 1 187 ? -6.602 -9.688 -3.922 1 98.31 187 ASN A C 1
ATOM 1477 O O . ASN A 1 187 ? -6.91 -8.977 -4.879 1 98.31 187 ASN A O 1
ATOM 1481 N N . GLY A 1 188 ? -5.371 -9.773 -3.418 1 97.94 188 GLY A N 1
ATOM 1482 C CA . GLY A 1 188 ? -4.293 -8.969 -3.971 1 97.94 188 GLY A CA 1
ATOM 1483 C C . GLY A 1 188 ? -4.469 -7.484 -3.711 1 97.94 188 GLY A C 1
ATOM 1484 O O . GLY A 1 188 ? -4.68 -7.07 -2.57 1 97.94 188 GLY A O 1
ATOM 1485 N N . SER A 1 189 ? -4.312 -6.695 -4.707 1 97.88 189 SER A N 1
ATOM 1486 C CA . SER A 1 189 ? -4.488 -5.25 -4.645 1 97.88 189 SER A CA 1
ATOM 1487 C C . SER A 1 189 ? -5.914 -4.848 -5.012 1 97.88 189 SER A C 1
ATOM 1489 O O . SER A 1 189 ? -6.191 -4.504 -6.164 1 97.88 189 SER A O 1
ATOM 1491 N N . GLY A 1 190 ? -6.766 -4.801 -4.039 1 97.94 190 GLY A N 1
ATOM 1492 C CA . GLY A 1 190 ? -8.18 -4.633 -4.332 1 97.94 190 GLY A CA 1
ATOM 1493 C C . GLY A 1 190 ? -8.688 -3.234 -4.031 1 97.94 190 GLY A C 1
ATOM 1494 O O . GLY A 1 190 ? -9.898 -2.988 -4.062 1 97.94 190 GLY A O 1
ATOM 1495 N N . GLN A 1 191 ? -7.793 -2.254 -3.746 1 97.94 191 GLN A N 1
ATOM 1496 C CA . GLN A 1 191 ? -8.195 -0.931 -3.283 1 97.94 191 GLN A CA 1
ATOM 1497 C C . GLN A 1 191 ? -9.062 -0.223 -4.324 1 97.94 191 GLN A C 1
ATOM 1499 O O . GLN A 1 191 ? -9.977 0.525 -3.975 1 97.94 191 GLN A O 1
ATOM 1504 N N . SER A 1 192 ? -8.844 -0.458 -5.594 1 97.5 192 SER A N 1
ATOM 1505 C CA . SER A 1 192 ? -9.586 0.202 -6.668 1 97.5 192 SER A CA 1
ATOM 1506 C C . SER A 1 192 ? -11.055 -0.209 -6.664 1 97.5 192 SER A C 1
ATOM 1508 O O . SER A 1 192 ? -11.883 0.426 -7.32 1 97.5 192 SER A O 1
ATOM 1510 N N . TYR A 1 193 ? -11.438 -1.228 -5.938 1 97.94 193 TYR A N 1
ATOM 1511 C CA . TYR A 1 193 ? -12.805 -1.736 -5.938 1 97.94 193 TYR A CA 1
ATOM 1512 C C . TYR A 1 193 ? -13.539 -1.329 -4.664 1 97.94 193 TYR A C 1
ATOM 1514 O O . TYR A 1 193 ? -14.664 -1.775 -4.418 1 97.94 193 TYR A O 1
ATOM 1522 N N . PHE A 1 194 ? -12.906 -0.495 -3.836 1 98.25 194 PHE A N 1
ATOM 1523 C CA . PHE A 1 194 ? -13.477 -0.088 -2.555 1 98.25 194 PHE A CA 1
ATOM 1524 C C . PHE A 1 194 ? -14.828 0.576 -2.75 1 98.25 194 PHE A C 1
ATOM 1526 O O . PHE A 1 194 ? -15.797 0.243 -2.057 1 98.25 194 PHE A O 1
ATOM 1533 N N . ASN A 1 195 ? -14.867 1.506 -3.686 1 97.81 195 ASN A N 1
ATOM 1534 C CA . ASN A 1 195 ? -16.109 2.246 -3.889 1 97.81 195 ASN A CA 1
ATOM 1535 C C . ASN A 1 195 ? -17.234 1.331 -4.348 1 97.81 195 ASN A C 1
ATOM 1537 O O . ASN A 1 195 ? -18.391 1.493 -3.928 1 97.81 195 ASN A O 1
ATOM 1541 N N . GLU A 1 196 ? -16.953 0.395 -5.281 1 98.31 196 GLU A N 1
ATOM 1542 C CA . GLU A 1 196 ? -17.953 -0.566 -5.723 1 98.31 196 GLU A CA 1
ATOM 1543 C C . GLU A 1 196 ? -18.453 -1.421 -4.559 1 98.31 196 GLU A C 1
ATOM 1545 O O . GLU A 1 196 ? -19.641 -1.686 -4.438 1 98.31 196 GLU A O 1
ATOM 1550 N N . ALA A 1 197 ? -17.562 -1.867 -3.676 1 98.56 197 ALA A N 1
ATOM 1551 C CA . ALA A 1 197 ? -17.922 -2.648 -2.496 1 98.56 197 ALA A CA 1
ATOM 1552 C C . ALA A 1 197 ? -18.844 -1.85 -1.569 1 98.56 197 ALA A C 1
ATOM 1554 O O . ALA A 1 197 ? -19.828 -2.377 -1.056 1 98.56 197 ALA A O 1
ATOM 1555 N N . LYS A 1 198 ? -18.469 -0.597 -1.388 1 98.25 198 LYS A N 1
ATOM 1556 C CA . LYS A 1 198 ? -19.266 0.301 -0.559 1 98.25 198 LYS A CA 1
ATOM 1557 C C . LYS A 1 198 ? -20.688 0.447 -1.114 1 98.25 198 LYS A C 1
ATOM 1559 O O . LYS A 1 198 ? -21.656 0.367 -0.367 1 98.25 198 LYS A O 1
ATOM 1564 N N . LYS A 1 199 ? -20.781 0.66 -2.408 1 97.88 199 LYS A N 1
ATOM 1565 C CA . LYS A 1 199 ? -22.078 0.807 -3.061 1 97.88 199 LYS A CA 1
ATOM 1566 C C . LYS A 1 199 ? -22.953 -0.428 -2.84 1 97.88 199 LYS A C 1
ATOM 1568 O O . LYS A 1 199 ? -24.172 -0.325 -2.758 1 97.88 199 LYS A O 1
ATOM 1573 N N . LEU A 1 200 ? -22.297 -1.556 -2.732 1 98.31 200 LEU A N 1
ATOM 1574 C CA . LEU A 1 200 ? -23.016 -2.812 -2.559 1 98.31 200 LEU A CA 1
ATOM 1575 C C . LEU A 1 200 ? -23.344 -3.055 -1.088 1 98.31 200 LEU A C 1
ATOM 1577 O O . LEU A 1 200 ? -23.906 -4.09 -0.735 1 98.31 200 LEU A O 1
ATOM 1581 N N . GLY A 1 201 ? -22.875 -2.143 -0.207 1 98.19 201 GLY A N 1
ATOM 1582 C CA . GLY A 1 201 ? -23.312 -2.143 1.18 1 98.19 201 GLY A CA 1
ATOM 1583 C C . GLY A 1 201 ? -22.344 -2.832 2.115 1 98.19 201 GLY A C 1
ATOM 1584 O O . GLY A 1 201 ? -22.719 -3.244 3.215 1 98.19 201 GLY A O 1
ATOM 1585 N N . ALA A 1 202 ? -21.109 -2.98 1.771 1 98.62 202 ALA A N 1
ATOM 1586 C CA . ALA A 1 202 ? -20.109 -3.65 2.609 1 98.62 202 ALA A CA 1
ATOM 1587 C C . ALA A 1 202 ? -19.859 -2.867 3.895 1 98.62 202 ALA A C 1
ATOM 1589 O O . ALA A 1 202 ? -19.703 -1.645 3.865 1 98.62 202 ALA A O 1
ATOM 1590 N N . ASP A 1 203 ? -19.797 -3.629 5.004 1 98.12 203 ASP A N 1
ATOM 1591 C CA . ASP A 1 203 ? -19.391 -3.086 6.297 1 98.12 203 ASP A CA 1
ATOM 1592 C C . ASP A 1 203 ? -17.891 -3.221 6.496 1 98.12 203 ASP A C 1
ATOM 1594 O O . ASP A 1 203 ? -17.297 -2.535 7.336 1 98.12 203 ASP A O 1
ATOM 1598 N N . CYS A 1 204 ? -17.391 -4.148 5.777 1 98.88 204 CYS A N 1
ATOM 1599 C CA . CYS A 1 204 ? -15.977 -4.504 5.906 1 98.88 204 CYS A CA 1
ATOM 1600 C C . CYS A 1 204 ? -15.406 -4.969 4.574 1 98.88 204 CYS A C 1
ATOM 1602 O O . CYS A 1 204 ? -16.078 -5.68 3.82 1 98.88 204 CYS A O 1
ATOM 1604 N N . ILE A 1 205 ? -14.211 -4.566 4.297 1 98.88 205 ILE A N 1
ATOM 1605 C CA . ILE A 1 205 ? -13.516 -4.98 3.084 1 98.88 205 ILE A CA 1
ATOM 1606 C C . ILE A 1 205 ? -12.195 -5.664 3.453 1 98.88 205 ILE A C 1
ATOM 1608 O O . ILE A 1 205 ? -11.398 -5.109 4.207 1 98.88 205 ILE A O 1
ATOM 1612 N N . ILE A 1 206 ? -11.969 -6.832 2.969 1 98.94 206 ILE A N 1
ATOM 1613 C CA . ILE A 1 206 ? -10.742 -7.602 3.145 1 98.94 206 ILE A CA 1
ATOM 1614 C C . ILE A 1 206 ? -9.945 -7.609 1.843 1 98.94 206 ILE A C 1
ATOM 1616 O O . ILE A 1 206 ? -10.469 -7.992 0.792 1 98.94 206 ILE A O 1
ATOM 1620 N N . THR A 1 207 ? -8.711 -7.188 1.823 1 98.81 207 THR A N 1
ATOM 1621 C CA . THR A 1 207 ? -7.879 -7.109 0.627 1 98.81 207 THR A CA 1
ATOM 1622 C C . THR A 1 207 ? -6.402 -7.016 1 1 98.81 207 THR A C 1
ATOM 1624 O O . THR A 1 207 ? -6.004 -7.434 2.09 1 98.81 207 THR A O 1
ATOM 1627 N N . GLY A 1 208 ? -5.516 -6.723 0.079 1 98.12 208 GLY A N 1
ATOM 1628 C CA . GLY A 1 208 ? -4.117 -6.367 0.25 1 98.12 208 GLY A CA 1
ATOM 1629 C C . GLY A 1 208 ? -3.732 -5.086 -0.467 1 98.12 208 GLY A C 1
ATOM 1630 O O . GLY A 1 208 ? -4.512 -4.555 -1.26 1 98.12 208 GLY A O 1
ATOM 1631 N N . ASP A 1 209 ? -2.578 -4.555 -0.088 1 98 209 ASP A N 1
ATOM 1632 C CA . ASP A 1 209 ? -1.956 -3.412 -0.75 1 98 209 ASP A CA 1
ATOM 1633 C C . ASP A 1 209 ? -2.814 -2.158 -0.606 1 98 209 ASP A C 1
ATOM 1635 O O . ASP A 1 209 ? -3.098 -1.476 -1.593 1 98 209 ASP A O 1
ATOM 1639 N N . THR A 1 210 ? -3.221 -1.864 0.583 1 98.38 210 THR A N 1
ATOM 1640 C CA . THR A 1 210 ? -3.992 -0.646 0.806 1 98.38 210 THR A CA 1
ATOM 1641 C C . THR A 1 210 ? -3.068 0.524 1.134 1 98.38 210 THR A C 1
ATOM 1643 O O . THR A 1 210 ? -1.93 0.323 1.561 1 98.38 210 THR A O 1
ATOM 1646 N N . THR A 1 211 ? -3.533 1.717 0.889 1 97.56 211 THR A N 1
ATOM 1647 C CA . THR A 1 211 ? -2.758 2.918 1.173 1 97.56 211 THR A CA 1
ATOM 1648 C C . THR A 1 211 ? -3.494 3.818 2.162 1 97.56 211 THR A C 1
ATOM 1650 O O . THR A 1 211 ? -4.711 3.701 2.326 1 97.56 211 THR A O 1
ATOM 1653 N N . TYR A 1 212 ? -2.822 4.668 2.758 1 97.94 212 TYR A N 1
ATOM 1654 C CA . TYR A 1 212 ? -3.199 5.457 3.928 1 97.94 212 TYR A CA 1
ATOM 1655 C C . TYR A 1 212 ? -4.469 6.254 3.66 1 97.94 212 TYR A C 1
ATOM 1657 O O . TYR A 1 212 ? -5.441 6.16 4.414 1 97.94 212 TYR A O 1
ATOM 1665 N N . HIS A 1 213 ? -4.512 7.055 2.57 1 96.31 213 HIS A N 1
ATOM 1666 C CA . HIS A 1 213 ? -5.578 8.031 2.354 1 96.31 213 HIS A CA 1
ATOM 1667 C C . HIS A 1 213 ? -6.914 7.34 2.113 1 96.31 213 HIS A C 1
ATOM 1669 O O . HIS A 1 213 ? -7.941 7.762 2.65 1 96.31 213 HIS A O 1
ATOM 1675 N N . TYR A 1 214 ? -6.891 6.215 1.369 1 95.06 214 TYR A N 1
ATOM 1676 C CA . TYR A 1 214 ? -8.117 5.469 1.121 1 95.06 214 TYR A CA 1
ATOM 1677 C C . TYR A 1 214 ? -8.641 4.84 2.406 1 95.06 214 TYR A C 1
ATOM 1679 O O . TYR A 1 214 ? -9.828 4.961 2.725 1 95.06 214 TYR A O 1
ATOM 1687 N N . VAL A 1 215 ? -7.773 4.289 3.139 1 97.88 215 VAL A N 1
ATOM 1688 C CA . VAL A 1 215 ? -8.164 3.596 4.359 1 97.88 215 VAL A CA 1
ATOM 1689 C C . VAL A 1 215 ? -8.703 4.602 5.375 1 97.88 215 VAL A C 1
ATOM 1691 O O . VAL A 1 215 ? -9.703 4.336 6.051 1 97.88 215 VAL A O 1
ATOM 1694 N N . SER A 1 216 ? -8.023 5.75 5.457 1 97.38 216 SER A N 1
ATOM 1695 C CA . SER A 1 216 ? -8.484 6.805 6.355 1 97.38 216 SER A CA 1
ATOM 1696 C C . SER A 1 216 ? -9.898 7.246 6.012 1 97.38 216 SER A C 1
ATOM 1698 O O . SER A 1 216 ? -10.75 7.379 6.898 1 97.38 216 SER A O 1
ATOM 1700 N N . ASP A 1 217 ? -10.195 7.469 4.738 1 97.12 217 ASP A N 1
ATOM 1701 C CA . ASP A 1 217 ? -11.516 7.895 4.289 1 97.12 217 ASP A CA 1
ATOM 1702 C C . ASP A 1 217 ? -12.578 6.848 4.633 1 97.12 217 ASP A C 1
ATOM 1704 O O . ASP A 1 217 ? -13.648 7.188 5.141 1 97.12 217 ASP A O 1
ATOM 1708 N N . PHE A 1 218 ? -12.289 5.586 4.348 1 98.12 218 PHE A N 1
ATOM 1709 C CA . PHE A 1 218 ? -13.273 4.531 4.566 1 98.12 218 PHE A CA 1
ATOM 1710 C C . PHE A 1 218 ? -13.531 4.328 6.055 1 98.12 218 PHE A C 1
ATOM 1712 O O . PHE A 1 218 ? -14.664 4.047 6.461 1 98.12 218 PHE A O 1
ATOM 1719 N N . LYS A 1 219 ? -12.5 4.48 6.863 1 97.88 219 LYS A N 1
ATOM 1720 C CA . LYS A 1 219 ? -12.688 4.453 8.312 1 97.88 219 LYS A CA 1
ATOM 1721 C C . LYS A 1 219 ? -13.641 5.559 8.766 1 97.88 219 LYS A C 1
ATOM 1723 O O . LYS A 1 219 ? -14.531 5.324 9.586 1 97.88 219 LYS A O 1
ATOM 1728 N N . GLU A 1 220 ? -13.469 6.789 8.188 1 96.81 220 GLU A N 1
ATOM 1729 C CA . GLU A 1 220 ? -14.344 7.91 8.516 1 96.81 220 GLU A CA 1
ATOM 1730 C C . GLU A 1 220 ? -15.781 7.633 8.102 1 96.81 220 GLU A C 1
ATOM 1732 O O . GLU A 1 220 ? -16.719 8.125 8.727 1 96.81 220 GLU A O 1
ATOM 1737 N N . GLU A 1 221 ? -15.93 6.848 7.07 1 97.12 221 GLU A N 1
ATOM 1738 C CA . GLU A 1 221 ? -17.266 6.508 6.582 1 97.12 221 GLU A CA 1
ATOM 1739 C C . GLU A 1 221 ? -17.812 5.273 7.293 1 97.12 221 GLU A 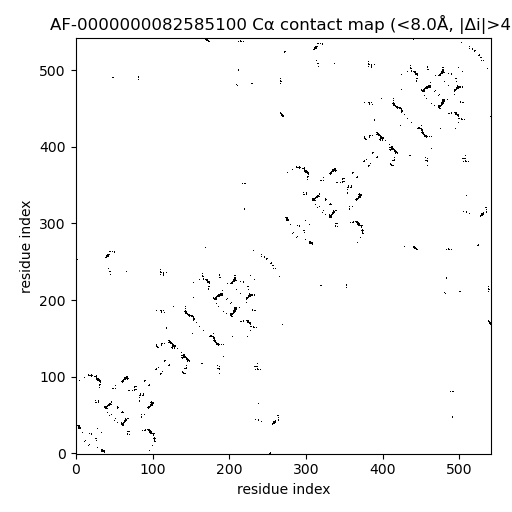C 1
ATOM 1741 O O . GLU A 1 221 ? -18.812 4.703 6.867 1 97.12 221 GLU A O 1
ATOM 1746 N N . ASN A 1 222 ? -17.125 4.797 8.25 1 97.44 222 ASN A N 1
ATOM 1747 C CA . ASN A 1 222 ? -17.516 3.688 9.117 1 97.44 222 ASN A CA 1
ATOM 1748 C C . ASN A 1 222 ? -17.547 2.365 8.352 1 97.44 222 ASN A C 1
ATOM 1750 O O . ASN A 1 222 ? -18.453 1.551 8.547 1 97.44 222 ASN A O 1
ATOM 1754 N N . ILE A 1 223 ? -16.688 2.195 7.449 1 98.56 223 ILE A N 1
ATOM 1755 C CA . ILE A 1 223 ? -16.438 0.928 6.773 1 98.56 223 ILE A CA 1
ATOM 1756 C C . ILE A 1 223 ? -15.086 0.375 7.211 1 98.56 223 ILE A C 1
ATOM 1758 O O . ILE A 1 223 ? -14.055 1.044 7.07 1 98.56 223 ILE A O 1
ATOM 1762 N N . ALA A 1 224 ? -15.055 -0.782 7.75 1 98.81 224 ALA A N 1
ATOM 1763 C CA . ALA A 1 224 ? -13.82 -1.398 8.227 1 98.81 224 ALA A CA 1
ATOM 1764 C C . ALA A 1 224 ? -13 -1.942 7.062 1 98.81 224 ALA A C 1
ATOM 1766 O O . ALA A 1 224 ? -13.547 -2.396 6.059 1 98.81 224 ALA A O 1
ATOM 1767 N N . VAL A 1 225 ? -11.695 -1.859 7.184 1 98.88 225 VAL A N 1
ATOM 1768 C CA . VAL A 1 225 ? -10.781 -2.406 6.188 1 98.88 225 VAL A CA 1
ATOM 1769 C C . VAL A 1 225 ? -9.797 -3.357 6.859 1 98.88 225 VAL A C 1
ATOM 1771 O O . VAL A 1 225 ? -9.195 -3.02 7.883 1 98.88 225 VAL A O 1
ATOM 1774 N N . ILE A 1 226 ? -9.688 -4.531 6.395 1 98.88 226 ILE A N 1
ATOM 1775 C CA . ILE A 1 226 ? -8.664 -5.484 6.801 1 98.88 226 ILE A CA 1
ATOM 1776 C C . ILE A 1 226 ? -7.688 -5.719 5.648 1 98.88 226 ILE A C 1
ATOM 1778 O O . ILE A 1 226 ? -8.055 -6.309 4.629 1 98.88 226 ILE A O 1
ATOM 1782 N N . ASP A 1 227 ? -6.523 -5.246 5.789 1 98.81 227 ASP A N 1
ATOM 1783 C CA . ASP A 1 227 ? -5.438 -5.543 4.863 1 98.81 227 ASP A CA 1
ATOM 1784 C C . ASP A 1 227 ? -4.652 -6.773 5.316 1 98.81 227 ASP A C 1
ATOM 1786 O O . ASP A 1 227 ? -3.727 -6.664 6.121 1 98.81 227 ASP A O 1
ATOM 1790 N N . ALA A 1 228 ? -5.008 -7.883 4.738 1 98.44 228 ALA A N 1
ATOM 1791 C CA . ALA A 1 228 ? -4.406 -9.148 5.137 1 98.44 228 ALA A CA 1
ATOM 1792 C C . ALA A 1 228 ? -3.127 -9.422 4.348 1 98.44 228 ALA A C 1
ATOM 1794 O O . ALA A 1 228 ? -2.496 -10.469 4.516 1 98.44 228 ALA A O 1
ATOM 1795 N N . GLY A 1 229 ? -2.779 -8.492 3.494 1 98.12 229 GLY A N 1
ATOM 1796 C CA . GLY A 1 229 ? -1.59 -8.656 2.674 1 98.12 229 GLY A CA 1
ATOM 1797 C C . GLY A 1 229 ? -1.887 -9.242 1.306 1 98.12 229 GLY A C 1
ATOM 1798 O O . GLY A 1 229 ? -2.744 -10.117 1.173 1 98.12 229 GLY A O 1
ATOM 1799 N N . HIS A 1 230 ? -1.172 -8.742 0.319 1 98.69 230 HIS A N 1
ATOM 1800 C CA . HIS A 1 230 ? -1.317 -9.211 -1.057 1 98.69 230 HIS A CA 1
ATOM 1801 C C . HIS A 1 230 ? -1.021 -10.703 -1.169 1 98.69 230 HIS A C 1
ATOM 1803 O O . HIS A 1 230 ? -1.823 -11.461 -1.721 1 98.69 230 HIS A O 1
ATOM 1809 N N . PHE A 1 231 ? 0.076 -11.133 -0.624 1 98.62 231 PHE A N 1
ATOM 1810 C CA . PHE A 1 231 ? 0.512 -12.523 -0.657 1 98.62 231 PHE A CA 1
ATOM 1811 C C . PHE A 1 231 ? -0.5 -13.422 0.04 1 98.62 231 PHE A C 1
ATOM 1813 O O . PHE A 1 231 ? -0.935 -14.43 -0.523 1 98.62 231 PHE A O 1
ATOM 1820 N N . ASP A 1 232 ? -0.939 -13.039 1.195 1 98.38 232 ASP A N 1
ATOM 1821 C CA . ASP A 1 232 ? -1.717 -13.906 2.078 1 98.38 232 ASP A CA 1
ATOM 1822 C C . ASP A 1 232 ? -3.176 -13.977 1.63 1 98.38 232 ASP A C 1
ATOM 1824 O O . ASP A 1 232 ? -3.906 -14.883 2.023 1 98.38 232 ASP A O 1
ATOM 1828 N N . THR A 1 233 ? -3.57 -13.047 0.777 1 98.69 233 THR A N 1
ATOM 1829 C CA . THR A 1 233 ? -4.922 -13.117 0.235 1 98.69 233 THR A CA 1
ATOM 1830 C C . THR A 1 233 ? -4.945 -13.922 -1.059 1 98.69 233 THR A C 1
ATOM 1832 O O . THR A 1 233 ? -5.996 -14.07 -1.685 1 98.69 233 THR A O 1
ATOM 1835 N N . GLU A 1 234 ? -3.77 -14.453 -1.485 1 98.75 234 GLU A N 1
ATOM 1836 C CA . GLU A 1 234 ? -3.742 -15.164 -2.76 1 98.75 234 GLU A CA 1
ATOM 1837 C C . GLU A 1 234 ? -3.123 -16.547 -2.602 1 98.75 234 GLU A C 1
ATOM 1839 O O . GLU A 1 234 ? -3.654 -17.531 -3.117 1 98.75 234 GLU A O 1
ATOM 1844 N N . TRP A 1 235 ? -2.082 -16.656 -1.85 1 98.44 235 TRP A N 1
ATOM 1845 C CA . TRP A 1 235 ? -1.273 -17.875 -1.809 1 98.44 235 TRP A CA 1
ATOM 1846 C C . TRP A 1 235 ? -2.084 -19.047 -1.275 1 98.44 235 TRP A C 1
ATOM 1848 O O . TRP A 1 235 ? -2.061 -20.141 -1.853 1 98.44 235 TRP A O 1
ATOM 1858 N N . PRO A 1 236 ? -2.883 -18.891 -0.165 1 98.38 236 PRO A N 1
ATOM 1859 C CA . PRO A 1 236 ? -3.689 -20.016 0.306 1 98.38 236 PRO A CA 1
ATOM 1860 C C . PRO A 1 236 ? -4.641 -20.547 -0.763 1 98.38 236 PRO A C 1
ATOM 1862 O O . PRO A 1 236 ? -4.836 -21.766 -0.871 1 98.38 236 PRO A O 1
ATOM 1865 N N . ALA A 1 237 ? -5.215 -19.641 -1.534 1 98.5 237 ALA A N 1
ATOM 1866 C CA . ALA A 1 237 ? -6.113 -20.062 -2.605 1 98.5 237 ALA A CA 1
ATOM 1867 C C . ALA A 1 237 ? -5.352 -20.766 -3.723 1 98.5 237 ALA A C 1
ATOM 1869 O O . ALA A 1 237 ? -5.832 -21.75 -4.285 1 98.5 237 ALA A O 1
ATOM 1870 N N . VAL A 1 238 ? -4.164 -20.266 -4.027 1 98.44 238 VAL A N 1
ATOM 1871 C CA . VAL A 1 238 ? -3.342 -20.859 -5.078 1 98.44 238 VAL A CA 1
ATOM 1872 C C . VAL A 1 238 ? -2.965 -22.281 -4.695 1 98.44 238 VAL A C 1
ATOM 1874 O O . VAL A 1 238 ? -2.926 -23.172 -5.551 1 98.44 238 VAL A O 1
ATOM 1877 N N . LEU A 1 239 ? -2.705 -22.547 -3.414 1 98 239 LEU A N 1
ATOM 1878 C CA . LEU A 1 239 ? -2.385 -23.891 -2.936 1 98 239 LEU A CA 1
ATOM 1879 C C . LEU A 1 239 ? -3.553 -24.844 -3.168 1 98 239 LEU A C 1
ATOM 1881 O O . LEU A 1 239 ? -3.359 -25.969 -3.637 1 98 239 LEU A O 1
ATOM 1885 N N . VAL A 1 240 ? -4.742 -24.375 -2.889 1 97.94 240 VAL A N 1
ATOM 1886 C CA . VAL A 1 240 ? -5.945 -25.172 -3.08 1 97.94 240 VAL A CA 1
ATOM 1887 C C . VAL A 1 240 ? -6.148 -25.453 -4.566 1 97.94 240 VAL A C 1
ATOM 1889 O O . VAL A 1 240 ? -6.418 -26.594 -4.961 1 97.94 240 VAL A O 1
ATOM 1892 N N . LEU A 1 241 ? -5.98 -24.438 -5.367 1 97.5 241 LEU A N 1
ATOM 1893 C CA . LEU A 1 241 ? -6.215 -24.547 -6.801 1 97.5 241 LEU A CA 1
ATOM 1894 C C . LEU A 1 241 ? -5.141 -25.406 -7.465 1 97.5 241 LEU A C 1
ATOM 1896 O O . LEU A 1 241 ? -5.41 -26.094 -8.453 1 97.5 241 LEU A O 1
ATOM 1900 N N . ALA A 1 242 ? -3.941 -25.328 -6.906 1 97.56 242 ALA A N 1
ATOM 1901 C CA . ALA A 1 242 ? -2.855 -26.172 -7.406 1 97.56 242 ALA A CA 1
ATOM 1902 C C . ALA A 1 242 ? -3.184 -27.656 -7.238 1 97.56 242 ALA A C 1
ATOM 1904 O O . ALA A 1 242 ? -2.869 -28.469 -8.109 1 97.56 242 ALA A O 1
ATOM 1905 N N . GLU A 1 243 ? -3.766 -28.016 -6.125 1 97.31 243 GLU A N 1
ATOM 1906 C CA . GLU A 1 243 ? -4.195 -29.391 -5.902 1 97.31 243 GLU A CA 1
ATOM 1907 C C . GLU A 1 243 ? -5.277 -29.797 -6.898 1 97.31 243 GLU A C 1
ATOM 1909 O O . GLU A 1 243 ? -5.273 -30.922 -7.402 1 97.31 243 GLU A O 1
ATOM 1914 N N . TYR A 1 244 ? -6.16 -28.891 -7.094 1 95.62 244 TYR A N 1
ATOM 1915 C CA . TYR A 1 244 ? -7.188 -29.125 -8.102 1 95.62 244 TYR A CA 1
ATOM 1916 C C . TYR A 1 244 ? -6.562 -29.375 -9.469 1 95.62 244 TYR A C 1
ATOM 1918 O O . TYR A 1 244 ? -6.949 -30.297 -10.188 1 95.62 244 TYR A O 1
ATOM 1926 N N . PHE A 1 245 ? -5.633 -28.516 -9.844 1 96.56 245 PHE A N 1
ATOM 1927 C CA . PHE A 1 245 ? -4.918 -28.625 -11.109 1 96.56 245 PHE A CA 1
ATOM 1928 C C . PHE A 1 245 ? -4.195 -29.953 -11.219 1 96.56 245 PHE A C 1
ATOM 1930 O O . PHE A 1 245 ? -4.227 -30.609 -12.273 1 96.56 245 PHE A O 1
ATOM 1937 N N . LYS A 1 246 ? -3.537 -30.359 -10.164 1 96.81 246 LYS A N 1
ATOM 1938 C CA . LYS A 1 246 ? -2.863 -31.656 -10.109 1 96.81 246 LYS A CA 1
ATOM 1939 C C . LYS A 1 246 ? -3.836 -32.812 -10.406 1 96.81 246 LYS A C 1
ATOM 1941 O O . LYS A 1 246 ? -3.533 -33.688 -11.211 1 96.81 246 LYS A O 1
ATOM 1946 N N . ASN A 1 247 ? -4.992 -32.75 -9.805 1 96.56 247 ASN A N 1
ATOM 1947 C CA . ASN A 1 247 ? -6.016 -33.781 -10.008 1 96.56 247 ASN A CA 1
ATOM 1948 C C . ASN A 1 247 ? -6.508 -33.781 -11.453 1 96.56 247 ASN A C 1
ATOM 1950 O O . ASN A 1 247 ? -6.758 -34.875 -12.008 1 96.56 247 ASN A O 1
ATOM 1954 N N . GLN A 1 248 ? -6.664 -32.594 -12.023 1 95.25 248 GLN A N 1
ATOM 1955 C CA . GLN A 1 248 ? -7.109 -32.5 -13.406 1 95.25 248 GLN A CA 1
ATOM 1956 C C . GLN A 1 248 ? -6.098 -33.156 -14.352 1 95.25 248 GLN A C 1
ATOM 1958 O O . GLN A 1 248 ? -6.473 -33.812 -15.312 1 95.25 248 GLN A O 1
ATOM 1963 N N . ILE A 1 249 ? -4.824 -32.938 -14.102 1 95.5 249 ILE A N 1
ATOM 1964 C CA . ILE A 1 249 ? -3.756 -33.531 -14.914 1 95.5 249 ILE A CA 1
ATOM 1965 C C . ILE A 1 249 ? -3.793 -35.062 -14.805 1 95.5 249 ILE A C 1
ATOM 1967 O O . ILE A 1 249 ? -3.691 -35.75 -15.812 1 95.5 249 ILE A O 1
ATOM 1971 N N . GLU A 1 250 ? -4.031 -35.594 -13.633 1 95.38 250 GLU A N 1
ATOM 1972 C CA . GLU A 1 250 ? -4.102 -37.031 -13.398 1 95.38 250 GLU A CA 1
ATOM 1973 C C . GLU A 1 250 ? -5.32 -37.625 -14.086 1 95.38 250 GLU A C 1
ATOM 1975 O O . GLU A 1 250 ? -5.23 -38.719 -14.664 1 95.38 250 GLU A O 1
ATOM 1980 N N . LEU A 1 251 ? -6.379 -36.938 -13.984 1 95.06 251 LEU A N 1
ATOM 1981 C CA . LEU A 1 251 ? -7.621 -37.406 -14.586 1 95.06 251 LEU A CA 1
ATOM 1982 C C . LEU A 1 251 ? -7.484 -37.5 -16.094 1 95.06 251 LEU A C 1
ATOM 1984 O O . LEU A 1 251 ? -8.141 -38.344 -16.734 1 95.06 251 LEU A O 1
ATOM 1988 N N . LYS A 1 252 ? -6.648 -36.688 -16.641 1 95 252 LYS A N 1
ATOM 1989 C CA . LYS A 1 252 ? -6.441 -36.719 -18.078 1 95 252 LYS A CA 1
ATOM 1990 C C . LYS A 1 252 ? -5.422 -37.781 -18.469 1 95 252 LYS A C 1
ATOM 1992 O O . LYS A 1 252 ? -5.109 -37.938 -19.656 1 95 252 LYS A O 1
ATOM 1997 N N . GLY A 1 253 ? -4.816 -38.438 -17.5 1 94.5 253 GLY A N 1
ATOM 1998 C CA . GLY A 1 253 ? -3.984 -39.594 -17.75 1 94.5 253 GLY A CA 1
ATOM 1999 C C . GLY A 1 253 ? -2.498 -39.312 -17.641 1 94.5 253 GLY A C 1
ATOM 2000 O O . GLY A 1 253 ? -1.668 -40.156 -17.969 1 94.5 253 GLY A O 1
ATOM 2001 N N . TYR A 1 254 ? -2.229 -38.125 -17.203 1 95.44 254 TYR A N 1
ATOM 2002 C CA . TYR A 1 254 ? -0.819 -37.781 -17.047 1 95.44 254 TYR A CA 1
ATOM 2003 C C . TYR A 1 254 ? -0.326 -38.125 -15.648 1 95.44 254 TYR A C 1
ATOM 2005 O O . TYR A 1 254 ? -1.111 -38.156 -14.703 1 95.44 254 TYR A O 1
ATOM 2013 N N . LYS A 1 255 ? 0.994 -38.406 -15.508 1 93.69 255 LYS A N 1
ATOM 2014 C CA . LYS A 1 255 ? 1.556 -38.844 -14.234 1 93.69 255 LYS A CA 1
ATOM 2015 C C . LYS A 1 255 ? 2.602 -37.844 -13.734 1 93.69 255 LYS A C 1
ATOM 2017 O O . LYS A 1 255 ? 3.375 -38.156 -12.82 1 93.69 255 LYS A O 1
ATOM 2022 N N . ASN A 1 256 ? 2.666 -36.688 -14.273 1 96.25 256 ASN A N 1
ATOM 2023 C CA . ASN A 1 256 ? 3.654 -35.688 -13.906 1 96.25 256 ASN A CA 1
ATOM 2024 C C . ASN A 1 256 ? 3.441 -35.156 -12.484 1 96.25 256 ASN A C 1
ATOM 2026 O O . ASN A 1 256 ? 2.303 -35 -12.047 1 96.25 256 ASN A O 1
ATOM 2030 N N . SER A 1 257 ? 4.523 -34.906 -11.758 1 96.38 257 SER A N 1
ATOM 2031 C CA . SER A 1 257 ? 4.461 -34.375 -10.398 1 96.38 257 SER A CA 1
ATOM 2032 C C . SER A 1 257 ? 4.18 -32.875 -10.422 1 96.38 257 SER A C 1
ATOM 2034 O O . SER A 1 257 ? 4.66 -32.156 -11.297 1 96.38 257 SER A O 1
ATOM 2036 N N . VAL A 1 258 ? 3.365 -32.469 -9.516 1 98 258 VAL A N 1
ATOM 2037 C CA . VAL A 1 258 ? 3.1 -31.062 -9.266 1 98 258 VAL A CA 1
ATOM 2038 C C . VAL A 1 258 ? 3.562 -30.688 -7.859 1 98 258 VAL A C 1
ATOM 2040 O O . VAL A 1 258 ? 3.064 -31.234 -6.871 1 98 258 VAL A O 1
ATOM 2043 N N . PHE A 1 259 ? 4.543 -29.75 -7.781 1 98.25 259 PHE A N 1
ATOM 2044 C CA . PHE A 1 259 ? 5.09 -29.312 -6.504 1 98.25 259 PHE A CA 1
ATOM 2045 C C . PHE A 1 259 ? 4.652 -27.891 -6.184 1 98.25 259 PHE A C 1
ATOM 2047 O O . PHE A 1 259 ? 4.52 -27.062 -7.086 1 98.25 259 PHE A O 1
ATOM 2054 N N . MET A 1 260 ? 4.375 -27.625 -4.914 1 98.12 260 MET A N 1
ATOM 2055 C CA . MET A 1 260 ? 4.184 -26.266 -4.434 1 98.12 260 MET A CA 1
ATOM 2056 C C . MET A 1 260 ? 5.512 -25.641 -4.004 1 98.12 260 MET A C 1
ATOM 2058 O O . MET A 1 260 ? 6.281 -26.266 -3.273 1 98.12 260 MET A O 1
ATOM 2062 N N . SER A 1 261 ? 5.77 -24.516 -4.438 1 98.5 261 SER A N 1
ATOM 2063 C CA . SER A 1 261 ? 7.051 -23.875 -4.137 1 98.5 261 SER A CA 1
ATOM 2064 C C . SER A 1 261 ? 7.215 -23.656 -2.637 1 98.5 261 SER A C 1
ATOM 2066 O O . SER A 1 261 ? 6.301 -23.156 -1.971 1 98.5 261 SER A O 1
ATOM 2068 N N . GLU A 1 262 ? 8.367 -23.938 -2.146 1 97.44 262 GLU A N 1
ATOM 2069 C CA . GLU A 1 262 ? 8.727 -23.672 -0.758 1 97.44 262 GLU A CA 1
ATOM 2070 C C . GLU A 1 262 ? 9.484 -22.359 -0.634 1 97.44 262 GLU A C 1
ATOM 2072 O O . GLU A 1 262 ? 9.641 -21.828 0.467 1 97.44 262 GLU A O 1
ATOM 2077 N N . SER A 1 263 ? 9.867 -21.828 -1.771 1 95.62 263 SER A N 1
ATOM 2078 C CA . SER A 1 263 ? 10.633 -20.578 -1.796 1 95.62 263 SER A CA 1
ATOM 2079 C C . SER A 1 263 ? 9.727 -19.375 -1.949 1 95.62 263 SER A C 1
ATOM 2081 O O . SER A 1 263 ? 10.148 -18.234 -1.741 1 95.62 263 SER A O 1
ATOM 2083 N N . ASN A 1 264 ? 8.516 -19.656 -2.359 1 91.94 264 ASN A N 1
ATOM 2084 C CA . ASN A 1 264 ? 7.52 -18.594 -2.471 1 91.94 264 ASN A CA 1
ATOM 2085 C C . ASN A 1 264 ? 7.062 -18.109 -1.098 1 91.94 264 ASN A C 1
ATOM 2087 O O . ASN A 1 264 ? 6.367 -18.844 -0.381 1 91.94 264 ASN A O 1
ATOM 2091 N N . LYS A 1 265 ? 7.48 -16.906 -0.704 1 93.25 265 LYS A N 1
ATOM 2092 C CA . LYS A 1 265 ? 7.172 -16.391 0.626 1 93.25 265 LYS A CA 1
ATOM 2093 C C . LYS A 1 265 ? 6.77 -14.93 0.566 1 93.25 265 LYS A C 1
ATOM 2095 O O . LYS A 1 265 ? 7.152 -14.211 -0.359 1 93.25 265 LYS A O 1
ATOM 2100 N N . ASN A 1 266 ? 5.98 -14.586 1.52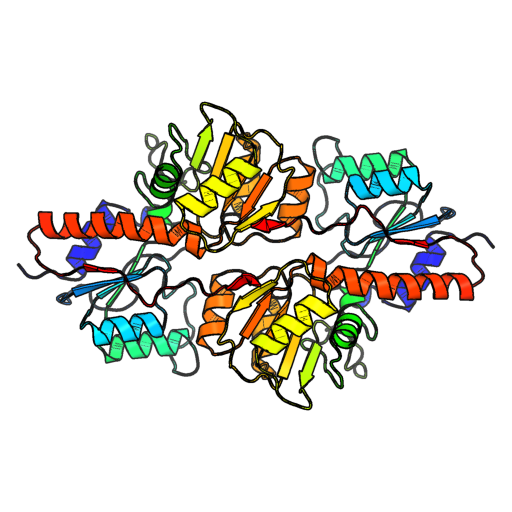4 1 96.12 266 ASN A N 1
ATOM 2101 C CA . ASN A 1 266 ? 5.676 -13.172 1.713 1 96.12 266 ASN A CA 1
ATOM 2102 C C . ASN A 1 266 ? 6.938 -12.344 1.949 1 96.12 266 ASN A C 1
ATOM 2104 O O . ASN A 1 266 ? 7.707 -12.633 2.869 1 96.12 266 ASN A O 1
ATOM 2108 N N . PRO A 1 267 ? 7.176 -11.352 1.106 1 96.88 267 PRO A N 1
ATOM 2109 C CA . PRO A 1 267 ? 8.398 -10.57 1.302 1 96.88 267 PRO A CA 1
ATOM 2110 C C . PRO A 1 267 ? 8.352 -9.703 2.555 1 96.88 267 PRO A C 1
ATOM 2112 O O . PRO A 1 267 ? 9.391 -9.227 3.023 1 96.88 267 PRO A O 1
ATOM 2115 N N . TYR A 1 268 ? 7.195 -9.375 3.035 1 97.62 268 TYR A N 1
ATOM 2116 C CA . TYR A 1 268 ? 7.047 -8.492 4.188 1 97.62 268 TYR A CA 1
ATOM 2117 C C . TYR A 1 268 ? 7.242 -9.258 5.492 1 97.62 268 TYR A C 1
ATOM 2119 O O . TYR A 1 268 ? 6.785 -10.391 5.621 1 97.62 268 TYR A O 1
ATOM 2127 N N . LYS A 1 269 ? 7.906 -8.703 6.402 1 97.06 269 LYS A N 1
ATOM 2128 C CA . LYS A 1 269 ? 7.945 -9.023 7.824 1 97.06 269 LYS A CA 1
ATOM 2129 C C . LYS A 1 269 ? 7.441 -7.859 8.672 1 97.06 269 LYS A C 1
ATOM 2131 O O . LYS A 1 269 ? 7.238 -6.758 8.156 1 97.06 269 LYS A O 1
ATOM 2136 N N . CYS A 1 270 ? 7.078 -8.125 9.898 1 95.75 270 CYS A N 1
ATOM 2137 C CA . CYS A 1 270 ? 6.516 -7.062 10.734 1 95.75 270 CYS A CA 1
ATOM 2138 C C . CYS A 1 270 ? 7.211 -7.004 12.086 1 95.75 270 CYS A C 1
ATOM 2140 O O . CYS A 1 270 ? 7.586 -8.039 12.641 1 95.75 270 CYS A O 1
ATOM 2142 N N . LYS A 1 271 ? 7.488 -5.891 12.586 1 93.81 271 LYS A N 1
ATOM 2143 C CA . LYS A 1 271 ? 8 -5.637 13.922 1 93.81 271 LYS A CA 1
ATOM 2144 C C . LYS A 1 271 ? 7.141 -4.613 14.656 1 93.81 271 LYS A C 1
ATOM 2146 O O . LYS A 1 271 ? 6.559 -3.723 14.031 1 93.81 271 LYS A O 1
ATOM 2151 N N . MET B 1 1 ? -1.67 43.531 17.609 1 77.88 1 MET B N 1
ATOM 2152 C CA . MET B 1 1 ? -2.066 43.25 16.234 1 77.88 1 MET B CA 1
ATOM 2153 C C . MET B 1 1 ? -2.742 41.875 16.156 1 77.88 1 MET B C 1
ATOM 2155 O O . MET B 1 1 ? -2.402 40.969 16.906 1 77.88 1 MET B O 1
ATOM 2159 N N . SER B 1 2 ? -3.895 41.875 15.391 1 93.12 2 SER B N 1
ATOM 2160 C CA . SER B 1 2 ? -4.641 40.625 15.289 1 93.12 2 SER B CA 1
ATOM 2161 C C . SER B 1 2 ? -4.129 39.75 14.133 1 93.12 2 SER B C 1
ATOM 2163 O O . SER B 1 2 ? -3.809 40.281 13.062 1 93.12 2 SER B O 1
ATOM 2165 N N . LEU B 1 3 ? -3.889 38.5 14.484 1 97.38 3 LEU B N 1
ATOM 2166 C CA . LEU B 1 3 ? -3.449 37.562 13.469 1 97.38 3 LEU B CA 1
ATOM 2167 C C . LEU B 1 3 ? -4.582 37.219 12.508 1 97.38 3 LEU B C 1
ATOM 2169 O O . LEU B 1 3 ? -5.688 36.875 12.938 1 97.38 3 LEU B O 1
ATOM 2173 N N . LYS B 1 4 ? -4.309 37.406 11.211 1 98.31 4 LYS B N 1
ATOM 2174 C CA . LYS B 1 4 ? -5.289 37.031 10.195 1 98.31 4 LYS B CA 1
ATOM 2175 C C . LYS B 1 4 ? -4.801 35.844 9.367 1 98.31 4 LYS B C 1
ATOM 2177 O O . LYS B 1 4 ? -3.611 35.5 9.391 1 98.31 4 LYS B O 1
ATOM 2182 N N . VAL B 1 5 ? -5.668 35.219 8.609 1 98.56 5 VAL B N 1
ATOM 2183 C CA . VAL B 1 5 ? -5.324 34.062 7.77 1 98.56 5 VAL B CA 1
ATOM 2184 C C . VAL B 1 5 ? -4.242 34.469 6.773 1 98.56 5 VAL B C 1
ATOM 2186 O O . VAL B 1 5 ? -3.307 33.719 6.52 1 98.56 5 VAL B O 1
ATOM 2189 N N . L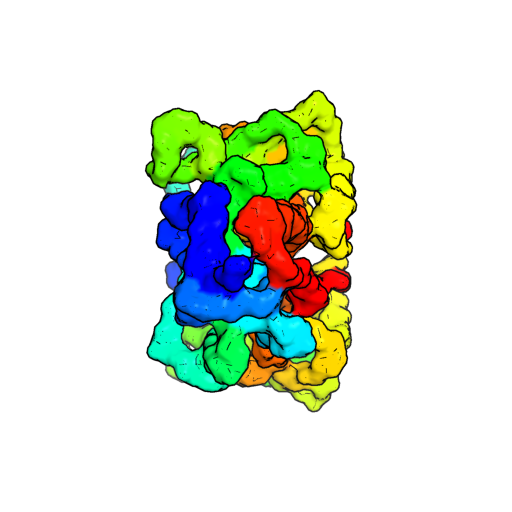YS B 1 6 ? -4.301 35.688 6.238 1 98.31 6 LYS B N 1
ATOM 2190 C CA . LYS B 1 6 ? -3.322 36.156 5.262 1 98.31 6 LYS B CA 1
ATOM 2191 C C . LYS B 1 6 ? -1.93 36.25 5.879 1 98.31 6 LYS B C 1
ATOM 2193 O O . LYS B 1 6 ? -0.925 36.062 5.191 1 98.31 6 LYS B O 1
ATOM 2198 N N . ASP B 1 7 ? -1.905 36.594 7.152 1 97.81 7 ASP B N 1
ATOM 2199 C CA . ASP B 1 7 ? -0.619 36.656 7.84 1 97.81 7 ASP B CA 1
ATOM 2200 C C . ASP B 1 7 ? 0.009 35.281 7.945 1 97.81 7 ASP B C 1
ATOM 2202 O O . ASP B 1 7 ? 1.214 35.125 7.742 1 97.81 7 ASP B O 1
ATOM 2206 N N . ILE B 1 8 ? -0.796 34.25 8.219 1 98.12 8 ILE B N 1
ATOM 2207 C CA . ILE B 1 8 ? -0.328 32.875 8.289 1 98.12 8 ILE B CA 1
ATOM 2208 C C . ILE B 1 8 ? 0.12 32.406 6.902 1 98.12 8 ILE B C 1
ATOM 2210 O O . ILE B 1 8 ? 1.16 31.766 6.766 1 98.12 8 ILE B O 1
ATOM 2214 N N . ASP B 1 9 ? -0.635 32.781 5.973 1 98.19 9 ASP B N 1
ATOM 2215 C CA . ASP B 1 9 ? -0.275 32.469 4.59 1 98.19 9 ASP B CA 1
ATOM 2216 C C . ASP B 1 9 ? 1.108 33 4.246 1 98.19 9 ASP B C 1
ATOM 2218 O O . ASP B 1 9 ? 1.925 32.312 3.645 1 98.19 9 ASP B O 1
ATOM 2222 N N . ARG B 1 10 ? 1.354 34.25 4.629 1 97.38 10 ARG B N 1
ATOM 2223 C CA . ARG B 1 10 ? 2.645 34.875 4.359 1 97.38 10 ARG B CA 1
ATOM 2224 C C . ARG B 1 10 ? 3.771 34.125 5.082 1 97.38 10 ARG B C 1
ATOM 2226 O O . ARG B 1 10 ? 4.84 33.906 4.508 1 97.38 10 ARG B O 1
ATOM 2233 N N . ILE B 1 11 ? 3.535 33.812 6.305 1 96.69 11 ILE B N 1
ATOM 2234 C CA . ILE B 1 11 ? 4.539 33.125 7.105 1 96.69 11 ILE B CA 1
ATOM 2235 C C . ILE B 1 11 ? 4.867 31.766 6.465 1 96.69 11 ILE B C 1
ATOM 2237 O O . ILE B 1 11 ? 6.039 31.422 6.293 1 96.69 11 ILE B O 1
ATOM 2241 N N . ILE B 1 12 ? 3.883 30.984 6.035 1 97.56 12 ILE B N 1
ATOM 2242 C CA . ILE B 1 12 ? 4.082 29.656 5.484 1 97.56 12 ILE B CA 1
ATOM 2243 C C . ILE B 1 12 ? 4.715 29.75 4.098 1 97.56 12 ILE B C 1
ATOM 2245 O O . ILE B 1 12 ? 5.621 28.984 3.76 1 97.56 12 ILE B O 1
ATOM 2249 N N . GLU B 1 13 ? 4.254 30.734 3.361 1 97.62 13 GLU B N 1
ATOM 2250 C CA . GLU B 1 13 ? 4.812 30.922 2.025 1 97.62 13 GLU B CA 1
ATOM 2251 C C . GLU B 1 13 ? 6.297 31.281 2.092 1 97.62 13 GLU B C 1
ATOM 2253 O O . GLU B 1 13 ? 7.07 30.891 1.217 1 97.62 13 GLU B O 1
ATOM 2258 N N . GLN B 1 14 ? 6.656 32.031 3.037 1 96.31 14 GLN B N 1
ATOM 2259 C CA . GLN B 1 14 ? 8.062 32.375 3.219 1 96.31 14 GLN B CA 1
ATOM 2260 C C . GLN B 1 14 ? 8.883 31.156 3.625 1 96.31 14 GLN B C 1
ATOM 2262 O O . GLN B 1 14 ? 10.023 30.984 3.176 1 96.31 14 GLN B O 1
ATOM 2267 N N . TYR B 1 15 ? 8.352 30.312 4.395 1 96.44 15 TYR B N 1
ATOM 2268 C CA . TYR B 1 15 ? 9.047 29.141 4.898 1 96.44 15 TYR B CA 1
ATOM 2269 C C . TYR B 1 15 ? 9.047 28.016 3.863 1 96.44 15 TYR B C 1
ATOM 2271 O O . TYR B 1 15 ? 10.094 27.453 3.551 1 96.44 15 TYR B O 1
ATOM 2279 N N . ALA B 1 16 ? 7.875 27.75 3.342 1 97.69 16 ALA B N 1
ATOM 2280 C CA . ALA B 1 16 ? 7.664 26.703 2.352 1 97.69 16 ALA B CA 1
ATOM 2281 C C . ALA B 1 16 ? 6.91 27.234 1.136 1 97.69 16 ALA B C 1
ATOM 2283 O O . ALA B 1 16 ? 5.711 26.984 0.985 1 97.69 16 ALA B O 1
ATOM 2284 N N . PRO B 1 17 ? 7.66 27.812 0.257 1 97.75 17 PRO B N 1
ATOM 2285 C CA . PRO B 1 17 ? 7.008 28.406 -0.914 1 97.75 17 PRO B CA 1
ATOM 2286 C C . PRO B 1 17 ? 6.184 27.391 -1.702 1 97.75 17 PRO B C 1
ATOM 2288 O O . PRO B 1 17 ? 6.641 26.266 -1.944 1 97.75 17 PRO B O 1
ATOM 2291 N N . SER B 1 18 ? 5.008 27.828 -2.174 1 97.69 18 SER B N 1
ATOM 2292 C CA . SER B 1 18 ? 4.062 26.969 -2.873 1 97.69 18 SER B CA 1
ATOM 2293 C C . SER B 1 18 ? 4.613 26.531 -4.227 1 97.69 18 SER B C 1
ATOM 2295 O O . SER B 1 18 ? 4.18 25.516 -4.777 1 97.69 18 SER B O 1
ATOM 2297 N N . LYS B 1 19 ? 5.594 27.172 -4.75 1 96.56 19 LYS B N 1
ATOM 2298 C CA . LYS B 1 19 ? 6.168 26.812 -6.047 1 96.56 19 LYS B CA 1
ATOM 2299 C C . LYS B 1 19 ? 6.852 25.453 -5.996 1 96.56 19 LYS B C 1
ATOM 2301 O O . LYS B 1 19 ? 7.098 24.844 -7.035 1 96.56 19 LYS B O 1
ATOM 2306 N N . PHE B 1 20 ? 7.16 25 -4.805 1 97.19 20 PHE B N 1
ATOM 2307 C CA . PHE B 1 20 ? 7.906 23.75 -4.672 1 97.19 20 PHE B CA 1
ATOM 2308 C C . PHE B 1 20 ? 6.957 22.562 -4.5 1 97.19 20 PHE B C 1
ATOM 2310 O O . PHE B 1 20 ? 7.402 21.438 -4.305 1 97.19 20 PHE B O 1
ATOM 2317 N N . LYS B 1 21 ? 5.645 22.828 -4.535 1 96.88 21 LYS B N 1
ATOM 2318 C CA . LYS B 1 21 ? 4.727 21.703 -4.504 1 96.88 21 LYS B CA 1
ATOM 2319 C C . LYS B 1 21 ? 4.836 20.875 -5.781 1 96.88 21 LYS B C 1
ATOM 2321 O O . LYS B 1 21 ? 5.117 21.406 -6.855 1 96.88 21 LYS B O 1
ATOM 2326 N N . GLU B 1 22 ? 4.613 19.578 -5.68 1 96.31 22 GLU B N 1
ATOM 2327 C CA . GLU B 1 22 ? 4.551 18.734 -6.871 1 96.31 22 GLU B CA 1
ATOM 2328 C C . GLU B 1 22 ? 3.395 19.156 -7.777 1 96.31 22 GLU B C 1
ATOM 2330 O O . GLU B 1 22 ? 2.412 19.734 -7.316 1 96.31 22 GLU B O 1
ATOM 2335 N N . ASP B 1 23 ? 3.404 18.812 -9.055 1 95.25 23 ASP B N 1
ATOM 2336 C CA . ASP B 1 23 ? 2.453 19.266 -10.062 1 95.25 23 ASP B CA 1
ATOM 2337 C C . ASP B 1 23 ? 1.045 18.75 -9.758 1 95.25 23 ASP B C 1
ATOM 2339 O O . ASP B 1 23 ? 0.059 19.438 -10.039 1 95.25 23 ASP B O 1
ATOM 2343 N N . TYR B 1 24 ? 0.999 17.625 -9.164 1 94.56 24 TYR B N 1
ATOM 2344 C CA . TYR B 1 24 ? -0.298 17 -8.914 1 94.56 24 TYR B CA 1
ATOM 2345 C C . TYR B 1 24 ? -0.917 17.547 -7.629 1 94.56 24 TYR B C 1
ATOM 2347 O O . TYR B 1 24 ? -2.084 17.266 -7.332 1 94.56 24 TYR B O 1
ATOM 2355 N N . ASP B 1 25 ? -0.222 18.328 -6.926 1 96.94 25 ASP B N 1
ATOM 2356 C CA . ASP B 1 25 ? -0.535 18.656 -5.539 1 96.94 25 ASP B CA 1
ATOM 2357 C C . ASP B 1 25 ? -1.338 19.938 -5.441 1 96.94 25 ASP B C 1
ATOM 2359 O O . ASP B 1 25 ? -1.503 20.656 -6.438 1 96.94 25 ASP B O 1
ATOM 2363 N N . ASN B 1 26 ? -1.978 20.156 -4.285 1 97.25 26 ASN B N 1
ATOM 2364 C CA . ASN B 1 26 ? -2.744 21.344 -3.939 1 97.25 26 ASN B CA 1
ATOM 2365 C C . ASN B 1 26 ? -2.404 21.844 -2.539 1 97.25 26 ASN B C 1
ATOM 2367 O O . ASN B 1 26 ? -2.531 21.109 -1.562 1 97.25 26 ASN B O 1
ATOM 2371 N N . VAL B 1 27 ? -1.931 23.125 -2.439 1 98.44 27 VAL B N 1
ATOM 2372 C CA . VAL B 1 27 ? -1.55 23.672 -1.143 1 98.44 27 VAL B CA 1
ATOM 2373 C C . VAL B 1 27 ? -2.15 25.062 -0.974 1 98.44 27 VAL B C 1
ATOM 2375 O O . VAL B 1 27 ? -2.668 25.656 -1.932 1 98.44 27 VAL B O 1
ATOM 2378 N N . GLY B 1 28 ? -2.088 25.609 0.285 1 98.31 28 GLY B N 1
ATOM 2379 C CA . GLY B 1 28 ? -2.621 26.938 0.585 1 98.31 28 GLY B CA 1
ATOM 2380 C C . GLY B 1 28 ? -3.951 26.891 1.311 1 98.31 28 GLY B C 1
ATOM 2381 O O . GLY B 1 28 ? -4.266 25.906 1.981 1 98.31 28 GLY B O 1
ATOM 2382 N N . LEU B 1 29 ? -4.648 28.016 1.29 1 98.75 29 LEU B N 1
ATOM 2383 C CA . LEU B 1 29 ? -5.957 28.078 1.932 1 98.75 29 LEU B CA 1
ATOM 2384 C C . LEU B 1 29 ? -6.969 27.203 1.191 1 98.75 29 LEU B C 1
ATOM 2386 O O . LEU B 1 29 ? -7.215 27.406 0.001 1 98.75 29 LEU B O 1
ATOM 2390 N N . MET B 1 30 ? -7.535 26.25 1.859 1 98.31 30 MET B N 1
ATOM 2391 C CA . MET B 1 30 ? -8.469 25.297 1.267 1 98.31 30 MET B CA 1
ATOM 2392 C C . MET B 1 30 ? -9.914 25.75 1.452 1 98.31 30 MET B C 1
ATOM 2394 O O . MET B 1 30 ? -10.734 25.625 0.545 1 98.31 30 MET B O 1
ATOM 2398 N N . VAL B 1 31 ? -10.188 26.188 2.613 1 98.56 31 VAL B N 1
ATOM 2399 C CA . VAL B 1 31 ? -11.492 26.688 3.014 1 98.56 31 VAL B CA 1
ATOM 2400 C C . VAL B 1 31 ? -11.328 27.891 3.941 1 98.56 31 VAL B C 1
ATOM 2402 O O . VAL B 1 31 ? -10.578 27.828 4.922 1 98.56 31 VAL B O 1
ATOM 2405 N N . GLY B 1 32 ? -11.992 29.031 3.641 1 98.5 32 GLY B N 1
ATOM 2406 C CA . GLY B 1 32 ? -11.961 30.156 4.57 1 98.5 32 GLY B CA 1
ATOM 2407 C C . GLY B 1 32 ? -11.805 31.5 3.887 1 98.5 32 GLY B C 1
ATOM 2408 O O . GLY B 1 32 ? -12.195 31.656 2.729 1 98.5 32 GLY B O 1
ATOM 2409 N N . ASP B 1 33 ? -11.406 32.469 4.652 1 98.25 33 ASP B N 1
ATOM 2410 C CA . ASP B 1 33 ? -11.258 33.875 4.254 1 98.25 33 ASP B CA 1
ATOM 2411 C C . ASP B 1 33 ? -9.922 34.438 4.715 1 98.25 33 ASP B C 1
ATOM 2413 O O . ASP B 1 33 ? -9.625 34.469 5.91 1 98.25 33 ASP B O 1
ATOM 2417 N N . MET B 1 34 ? -9.211 35 3.707 1 98.31 34 MET B N 1
ATOM 2418 C CA . MET B 1 34 ? -7.883 35.531 3.992 1 98.31 34 MET B CA 1
ATOM 2419 C C . MET B 1 34 ? -7.965 36.688 5.004 1 98.31 34 MET B C 1
ATOM 2421 O O . MET B 1 34 ? -7.008 36.938 5.734 1 98.31 34 MET B O 1
ATOM 2425 N N . GLU B 1 35 ? -9.086 37.281 5.105 1 98.25 35 GLU B N 1
ATOM 2426 C CA . GLU B 1 35 ? -9.242 38.469 5.961 1 98.25 35 GLU B CA 1
ATOM 2427 C C . GLU B 1 35 ? -9.75 38.062 7.348 1 98.25 35 GLU B C 1
ATOM 2429 O O . GLU B 1 35 ? -9.805 38.906 8.25 1 98.25 35 GLU B O 1
ATOM 2434 N N . CYS B 1 36 ? -9.969 36.812 7.582 1 98.25 36 CYS B N 1
ATOM 2435 C CA . CYS B 1 36 ? -10.516 36.344 8.852 1 98.25 36 CYS B CA 1
ATOM 2436 C C . CYS B 1 36 ? -9.484 36.469 9.969 1 98.25 36 CYS B C 1
ATOM 2438 O O . CYS B 1 36 ? -8.312 36.125 9.766 1 98.25 36 CYS B O 1
ATOM 2440 N N . GLU B 1 37 ? -9.977 36.969 11.094 1 98.31 37 GLU B N 1
ATOM 2441 C CA . GLU B 1 37 ? -9.125 36.969 12.281 1 98.31 37 GLU B CA 1
ATOM 2442 C C . GLU B 1 37 ? -9.031 35.562 12.891 1 98.31 37 GLU B C 1
ATOM 2444 O O . GLU B 1 37 ? -10.047 34.906 13.062 1 98.31 37 GLU B O 1
ATOM 2449 N N . VAL B 1 38 ? -7.828 35.188 13.211 1 98.38 38 VAL B N 1
ATOM 2450 C CA . VAL B 1 38 ? -7.594 33.844 13.742 1 98.38 38 VAL B CA 1
ATOM 2451 C C . VAL B 1 38 ? -7.59 33.875 15.266 1 98.38 38 VAL B C 1
ATOM 2453 O O . VAL B 1 38 ? -6.898 34.688 15.875 1 98.38 38 VAL B O 1
ATOM 2456 N N . THR B 1 39 ? -8.328 33 15.875 1 96.31 39 THR B N 1
ATOM 2457 C CA . THR B 1 39 ? -8.383 32.906 17.328 1 96.31 39 THR B CA 1
ATOM 2458 C C . THR B 1 39 ? -7.297 31.953 17.844 1 96.31 39 THR B C 1
ATOM 2460 O O . THR B 1 39 ? -6.426 32.344 18.609 1 96.31 39 THR B O 1
ATOM 2463 N N . SER B 1 40 ? -7.336 30.734 17.469 1 97.75 40 SER B N 1
ATOM 2464 C CA . SER B 1 40 ? -6.34 29.719 17.766 1 97.75 40 SER B CA 1
ATOM 2465 C C . SER B 1 40 ? -6.176 28.734 16.609 1 97.75 40 SER B C 1
ATOM 2467 O O . SER B 1 40 ? -7.039 28.672 15.727 1 97.75 40 SER B O 1
ATOM 2469 N N . ILE B 1 41 ? -5.043 28.047 16.625 1 98.62 41 ILE B N 1
ATOM 2470 C CA . ILE B 1 41 ? -4.664 27.203 15.5 1 98.62 41 ILE B CA 1
ATOM 2471 C C . ILE B 1 41 ? -4.594 25.734 15.953 1 98.62 41 ILE B C 1
ATOM 2473 O O . ILE B 1 41 ? -4.031 25.438 17.016 1 98.62 41 ILE B O 1
ATOM 2477 N N . LEU B 1 42 ? -5.211 24.828 15.219 1 98.88 42 LEU B N 1
ATOM 2478 C CA . LEU B 1 42 ? -5.074 23.391 15.414 1 98.88 42 LEU B CA 1
ATOM 2479 C C . LEU B 1 42 ? -4.27 22.766 14.273 1 98.88 42 LEU B C 1
ATOM 2481 O O . LEU B 1 42 ? -4.629 22.922 13.102 1 98.88 42 LEU B O 1
ATOM 2485 N N . VAL B 1 43 ? -3.139 22.125 14.641 1 98.81 43 VAL B N 1
ATOM 2486 C CA . VAL B 1 43 ? -2.295 21.469 13.648 1 98.81 43 VAL B CA 1
ATOM 2487 C C . VAL B 1 43 ? -2.646 19.984 13.57 1 98.81 43 VAL B C 1
ATOM 2489 O O . VAL B 1 43 ? -2.812 19.328 14.602 1 98.81 43 VAL B O 1
ATOM 2492 N N . ALA B 1 44 ? -2.797 19.469 12.375 1 98.75 44 ALA B N 1
ATOM 2493 C CA . ALA B 1 44 ? -3.109 18.047 12.148 1 98.75 44 ALA B CA 1
ATOM 2494 C C . ALA B 1 44 ? -2.459 17.547 10.859 1 98.75 44 ALA B C 1
ATOM 2496 O O . ALA B 1 44 ? -2.004 18.344 10.039 1 98.75 44 ALA B O 1
ATOM 2497 N N . LEU B 1 45 ? -2.35 16.234 10.75 1 98.62 45 LEU B N 1
ATOM 2498 C CA . LEU B 1 45 ? -1.901 15.656 9.484 1 98.62 45 LEU B CA 1
ATOM 2499 C C . LEU B 1 45 ? -3.01 15.711 8.445 1 98.62 45 LEU B C 1
ATOM 2501 O O . LEU B 1 45 ? -2.768 16.078 7.293 1 98.62 45 LEU B O 1
ATOM 2505 N N . ASP B 1 46 ? -4.242 15.359 8.883 1 98.5 46 ASP B N 1
ATOM 2506 C CA . ASP B 1 46 ? -5.434 15.336 8.039 1 98.5 46 ASP B CA 1
ATOM 2507 C C . ASP B 1 46 ? -6.594 16.078 8.695 1 98.5 46 ASP B C 1
ATOM 2509 O O . ASP B 1 46 ? -6.789 15.984 9.914 1 98.5 46 ASP B O 1
ATOM 2513 N N . CYS B 1 47 ? -7.34 16.75 7.867 1 98.5 47 CYS B N 1
ATOM 2514 C CA . CYS B 1 47 ? -8.555 17.406 8.344 1 98.5 47 CYS B CA 1
ATOM 2515 C C . CYS B 1 47 ? -9.734 16.438 8.328 1 98.5 47 CYS B C 1
ATOM 2517 O O . CYS B 1 47 ? -10.656 16.609 7.535 1 98.5 47 CYS B O 1
ATOM 2519 N N . THR B 1 48 ? -9.727 15.508 9.273 1 98.31 48 THR B N 1
ATOM 2520 C CA . THR B 1 48 ? -10.805 14.539 9.391 1 98.31 48 THR B CA 1
ATOM 2521 C C . THR B 1 48 ? -11.992 15.148 10.133 1 98.31 48 THR B C 1
ATOM 2523 O O . THR B 1 48 ? -11.883 16.234 10.711 1 98.31 48 THR B O 1
ATOM 2526 N N . LEU B 1 49 ? -13.133 14.461 10.141 1 98.25 49 LEU B N 1
ATOM 2527 C CA . LEU B 1 49 ? -14.289 14.914 10.906 1 98.25 49 LEU B CA 1
ATOM 2528 C C . LEU B 1 49 ? -13.961 15.008 12.391 1 98.25 49 LEU B C 1
ATOM 2530 O O . LEU B 1 49 ? -14.406 15.93 13.07 1 98.25 49 LEU B O 1
ATOM 2534 N N . ASP B 1 50 ? -13.156 14.062 12.922 1 98.25 50 ASP B N 1
ATOM 2535 C CA . ASP B 1 50 ? -12.727 14.094 14.32 1 98.25 50 ASP B CA 1
ATOM 2536 C C . ASP B 1 50 ? -11.891 15.336 14.609 1 98.25 50 ASP B C 1
ATOM 2538 O O . ASP B 1 50 ? -12.023 15.945 15.672 1 98.25 50 ASP B O 1
ATOM 2542 N N . VAL B 1 51 ? -11.055 15.727 13.68 1 98.75 51 VAL B N 1
ATOM 2543 C CA . VAL B 1 51 ? -10.195 16.891 13.836 1 98.75 51 VAL B CA 1
ATOM 2544 C C . VAL B 1 51 ? -11.047 18.172 13.797 1 98.75 51 VAL B C 1
ATOM 2546 O O . VAL B 1 51 ? -10.812 19.109 14.562 1 98.75 51 VAL B O 1
ATOM 2549 N N . ILE B 1 52 ? -12 18.219 12.922 1 98.81 52 ILE B N 1
ATOM 2550 C CA . ILE B 1 52 ? -12.906 19.344 12.836 1 98.81 52 ILE B CA 1
ATOM 2551 C C . ILE B 1 52 ? -13.656 19.516 14.156 1 98.81 52 ILE B C 1
ATOM 2553 O O . ILE B 1 52 ? -13.766 20.625 14.688 1 98.81 52 ILE B O 1
ATOM 2557 N N . ASN B 1 53 ? -14.141 18.391 14.648 1 98.75 53 ASN B N 1
ATOM 2558 C CA . ASN B 1 53 ? -14.836 18.438 15.93 1 98.75 53 ASN B CA 1
ATOM 2559 C C . ASN B 1 53 ? -13.922 18.922 17.047 1 98.75 53 ASN B C 1
ATOM 2561 O O . ASN B 1 53 ? -14.344 19.672 17.922 1 98.75 53 ASN B O 1
ATOM 2565 N N . GLU B 1 54 ? -12.703 18.469 17.016 1 98.81 54 GLU B N 1
ATOM 2566 C CA . GLU B 1 54 ? -11.727 18.922 18 1 98.81 54 GLU B CA 1
ATOM 2567 C C . GLU B 1 54 ? -11.508 20.422 17.922 1 98.81 54 GLU B C 1
ATOM 2569 O O . GLU B 1 54 ? -11.391 21.094 18.938 1 98.81 54 GLU B O 1
ATOM 2574 N N . ALA B 1 55 ? -11.383 20.953 16.719 1 98.81 55 ALA B N 1
ATOM 2575 C CA . ALA B 1 55 ? -11.203 22.375 16.531 1 98.81 55 ALA B CA 1
ATOM 2576 C C . ALA B 1 55 ? -12.367 23.172 17.125 1 98.81 55 ALA B C 1
ATOM 2578 O O . ALA B 1 55 ? -12.156 24.203 17.766 1 98.81 55 ALA B O 1
ATOM 2579 N N . LYS B 1 56 ? -13.602 22.656 16.953 1 98.56 56 LYS B N 1
ATOM 2580 C CA . LYS B 1 56 ? -14.781 23.281 17.547 1 98.56 56 LYS B CA 1
ATOM 2581 C C . LYS B 1 56 ? -14.695 23.297 19.062 1 98.56 56 LYS B C 1
ATOM 2583 O O . LYS B 1 56 ? -14.93 24.328 19.688 1 98.56 56 LYS B O 1
ATOM 2588 N N . GLU B 1 57 ? -14.328 22.156 19.578 1 98.31 57 GLU B N 1
ATOM 2589 C CA . GLU B 1 57 ? -14.273 21.984 21.016 1 98.31 57 GLU B CA 1
ATOM 2590 C C . GLU B 1 57 ? -13.211 22.891 21.641 1 98.31 57 GLU B C 1
ATOM 2592 O O . GLU B 1 57 ? -13.422 23.438 22.719 1 98.31 57 GLU B O 1
ATOM 2597 N N . LYS B 1 58 ? -12.141 23.109 20.938 1 98.06 58 LYS B N 1
ATOM 2598 C CA . LYS B 1 58 ? -11.023 23.891 21.453 1 98.06 58 LYS B CA 1
ATOM 2599 C C . LYS B 1 58 ? -11.125 25.344 21 1 98.06 58 LYS B C 1
ATOM 2601 O O . LYS B 1 58 ? -10.234 26.156 21.281 1 98.06 58 LYS B O 1
ATOM 2606 N N . GLU B 1 59 ? -12.156 25.625 20.219 1 97.81 59 GLU B N 1
ATOM 2607 C CA . GLU B 1 59 ? -12.438 26.969 19.734 1 97.81 59 GLU B CA 1
ATOM 2608 C C . GLU B 1 59 ? -11.312 27.484 18.844 1 97.81 59 GLU B C 1
ATOM 2610 O O . GLU B 1 59 ? -10.883 28.625 18.969 1 97.81 59 GLU B O 1
ATOM 2615 N N . CYS B 1 60 ? -10.781 26.562 18.094 1 98.62 60 CYS B N 1
ATOM 2616 C CA . CYS B 1 60 ? -9.836 26.906 17.031 1 98.62 60 CYS B CA 1
ATOM 2617 C C . CYS B 1 60 ? -10.562 27.234 15.734 1 98.62 60 CYS B C 1
ATOM 2619 O O . CYS B 1 60 ? -11.234 26.375 15.156 1 98.62 60 CYS B O 1
ATOM 2621 N N . ASN B 1 61 ? -10.367 28.438 15.273 1 98.81 61 ASN B N 1
ATOM 2622 C CA . ASN B 1 61 ? -11.055 28.766 14.031 1 98.81 61 ASN B CA 1
ATOM 2623 C C . ASN B 1 61 ? -10.117 28.656 12.828 1 98.81 61 ASN B C 1
ATOM 2625 O O . ASN B 1 61 ? -10.406 29.203 11.766 1 98.81 61 ASN B O 1
ATOM 2629 N N . PHE B 1 62 ? -8.914 27.984 13.055 1 98.88 62 PHE B N 1
ATOM 2630 C CA . PHE B 1 62 ? -7.934 27.719 12.008 1 98.88 62 PHE B CA 1
ATOM 2631 C C . PHE B 1 62 ? -7.301 26.344 12.18 1 98.88 62 PHE B C 1
ATOM 2633 O O . PHE B 1 62 ? -6.75 26.047 13.234 1 98.88 62 PHE B O 1
ATOM 2640 N N . ILE B 1 63 ? -7.414 25.5 11.125 1 98.94 63 ILE B N 1
ATOM 2641 C CA . ILE B 1 63 ? -6.762 24.203 11.102 1 98.94 63 ILE B CA 1
ATOM 2642 C C . ILE B 1 63 ? -5.641 24.203 10.062 1 98.94 63 ILE B C 1
ATOM 2644 O O . ILE B 1 63 ? -5.863 24.562 8.898 1 98.94 63 ILE B O 1
ATOM 2648 N N . LEU B 1 64 ? -4.426 23.938 10.508 1 98.88 64 LEU B N 1
ATOM 2649 C CA . LEU B 1 64 ? -3.273 23.75 9.633 1 98.88 64 LEU B CA 1
ATOM 2650 C C . LEU B 1 64 ? -2.986 22.266 9.422 1 98.88 64 LEU B C 1
ATOM 2652 O O . LEU B 1 64 ? -2.674 21.547 10.375 1 98.88 64 LEU B O 1
ATOM 2656 N N . THR B 1 65 ? -3.102 21.797 8.188 1 98.81 65 THR B N 1
ATOM 2657 C CA . THR B 1 65 ? -2.848 20.375 7.914 1 98.81 65 THR B CA 1
ATOM 2658 C C . THR B 1 65 ? -1.659 20.219 6.973 1 98.81 65 THR B C 1
ATOM 2660 O O . THR B 1 65 ? -1.327 21.141 6.219 1 98.81 65 THR B O 1
ATOM 2663 N N . HIS B 1 66 ? -1.056 19.031 7.062 1 98.81 66 HIS B N 1
ATOM 2664 C CA . HIS B 1 66 ? -0.081 18.641 6.043 1 98.81 66 HIS B CA 1
ATOM 2665 C C . HIS B 1 66 ? -0.77 18.219 4.75 1 98.81 66 HIS B C 1
ATOM 2667 O O . HIS B 1 66 ? -0.501 18.797 3.688 1 98.81 66 HIS B O 1
ATOM 2673 N N . HIS B 1 67 ? -1.71 17.281 4.898 1 98.69 67 HIS B N 1
ATOM 2674 C CA . HIS B 1 67 ? -2.426 16.812 3.719 1 98.69 67 HIS B CA 1
ATOM 2675 C C . HIS B 1 67 ? -3.52 17.797 3.309 1 98.69 67 HIS B C 1
ATOM 2677 O O . HIS B 1 67 ? -4.227 18.328 4.164 1 98.69 67 HIS B O 1
ATOM 2683 N N . PRO B 1 68 ? -3.676 18.047 2.025 1 98.56 68 PRO B N 1
ATOM 2684 C CA . PRO B 1 68 ? -4.746 18.938 1.562 1 98.56 68 PRO B CA 1
ATOM 2685 C C . PRO B 1 68 ? -6.137 18.344 1.771 1 98.56 68 PRO B C 1
ATOM 2687 O O . PRO B 1 68 ? -6.371 17.188 1.436 1 98.56 68 PRO B O 1
ATOM 2690 N N . LEU B 1 69 ? -6.977 19.172 2.324 1 98.19 69 LEU B N 1
ATOM 2691 C CA . LEU B 1 69 ? -8.375 18.766 2.416 1 98.19 69 LEU B CA 1
ATOM 2692 C C . LEU B 1 69 ? -8.953 18.5 1.031 1 98.19 69 LEU B C 1
ATOM 2694 O O . LEU B 1 69 ? -9.656 17.5 0.827 1 98.19 69 LEU B O 1
ATOM 2698 N N . ILE B 1 70 ? -8.648 19.469 0.133 1 97.25 70 ILE B N 1
ATOM 2699 C CA . ILE B 1 70 ? -9.102 19.344 -1.249 1 97.25 70 ILE B CA 1
ATOM 2700 C C . ILE B 1 70 ? -7.934 18.906 -2.133 1 97.25 70 ILE B C 1
ATOM 2702 O O . ILE B 1 70 ? -7.188 19.734 -2.646 1 97.25 70 ILE B O 1
ATOM 2706 N N . PHE B 1 71 ? -7.789 17.656 -2.287 1 95.31 71 PHE B N 1
ATOM 2707 C CA . PHE B 1 71 ? -6.758 17.125 -3.162 1 95.31 71 PHE B CA 1
ATOM 2708 C C . PHE B 1 71 ? -7.297 16.922 -4.574 1 95.31 71 PHE B C 1
ATOM 2710 O O . PHE B 1 71 ? -6.656 17.328 -5.547 1 95.31 71 PHE B O 1
ATOM 2717 N N . LYS B 1 72 ? -8.453 16.219 -4.617 1 91.06 72 LYS B N 1
ATOM 2718 C CA . LYS B 1 72 ? -9.227 16.141 -5.855 1 91.06 72 LYS B CA 1
ATOM 2719 C C . LYS B 1 72 ? -10.391 17.141 -5.832 1 91.06 72 LYS B C 1
ATOM 2721 O O . LYS B 1 72 ? -11.125 17.219 -4.848 1 91.06 72 LYS B O 1
ATOM 2726 N N . LYS B 1 73 ? -10.648 17.844 -6.902 1 92.94 73 LYS B N 1
ATOM 2727 C CA . LYS B 1 73 ? -11.711 18.844 -6.992 1 92.94 73 LYS B CA 1
ATOM 2728 C C . LYS B 1 73 ? -13.086 18.188 -6.887 1 92.94 73 LYS B C 1
ATOM 2730 O O . LYS B 1 73 ? -13.398 17.266 -7.648 1 92.94 73 LYS B O 1
ATOM 2735 N N . PRO B 1 74 ? -13.844 18.641 -5.977 1 95.5 74 PRO B N 1
ATOM 2736 C CA . PRO B 1 74 ? -15.172 18.047 -5.844 1 95.5 74 PRO B CA 1
ATOM 2737 C C . PRO B 1 74 ? -16.125 18.469 -6.953 1 95.5 74 PRO B C 1
ATOM 2739 O O . PRO B 1 74 ? -16.062 19.609 -7.418 1 95.5 74 PRO B O 1
ATOM 2742 N N . MET B 1 75 ? -17.016 17.578 -7.336 1 94.25 75 MET B N 1
ATOM 2743 C CA . MET B 1 75 ? -18.062 17.891 -8.312 1 94.25 75 MET B CA 1
ATOM 2744 C C . MET B 1 75 ? -19.234 18.594 -7.648 1 94.25 75 MET B C 1
ATOM 2746 O O . MET B 1 75 ? -19.969 19.344 -8.297 1 94.25 75 MET B O 1
ATOM 2750 N N . ASN B 1 76 ? -19.406 18.328 -6.457 1 95.69 76 ASN B N 1
ATOM 2751 C CA . ASN B 1 76 ? -20.469 18.906 -5.633 1 95.69 76 ASN B CA 1
ATOM 2752 C C . ASN B 1 76 ? -20.062 18.953 -4.16 1 95.69 76 ASN B C 1
ATOM 2754 O O . ASN B 1 76 ? -19.109 18.297 -3.752 1 95.69 76 ASN B O 1
ATOM 2758 N N . ILE B 1 77 ? -20.656 19.766 -3.498 1 97.75 77 ILE B N 1
ATOM 2759 C CA . ILE B 1 77 ? -20.5 19.875 -2.053 1 97.75 77 ILE B CA 1
ATOM 2760 C C . ILE B 1 77 ? -21.828 19.594 -1.357 1 97.75 77 ILE B C 1
ATOM 2762 O O . ILE B 1 77 ? -22.656 20.484 -1.197 1 97.75 77 ILE B O 1
ATOM 2766 N N . THR B 1 78 ? -22 18.328 -1.042 1 97.44 78 THR B N 1
ATOM 2767 C CA . THR B 1 78 ? -23.219 17.891 -0.388 1 97.44 78 THR B CA 1
ATOM 2768 C C . THR B 1 78 ? -22.906 17 0.806 1 97.44 78 THR B C 1
ATOM 2770 O O . THR B 1 78 ? -21.766 16.578 0.992 1 97.44 78 THR B O 1
ATOM 2773 N N . LYS B 1 79 ? -23.922 16.781 1.59 1 96.69 79 LYS B N 1
ATOM 2774 C CA . LYS B 1 79 ? -23.75 15.914 2.752 1 96.69 79 LYS B CA 1
ATOM 2775 C C . LYS B 1 79 ? -23.688 14.445 2.338 1 96.69 79 LYS B C 1
ATOM 2777 O O . LYS B 1 79 ? -23.453 13.57 3.172 1 96.69 79 LYS B O 1
ATOM 2782 N N . ASP B 1 80 ? -23.719 14.234 1.042 1 94.56 80 ASP B N 1
ATOM 2783 C CA . ASP B 1 80 ? -23.719 12.859 0.539 1 94.56 80 ASP B CA 1
ATOM 2784 C C . ASP B 1 80 ? -22.297 12.352 0.326 1 94.56 80 ASP B C 1
ATOM 2786 O O . ASP B 1 80 ? -22.078 11.156 0.118 1 94.56 80 ASP B O 1
ATOM 2790 N N . THR B 1 81 ? -21.344 13.234 0.378 1 95.75 81 THR B N 1
ATOM 2791 C CA . THR B 1 81 ? -19.938 12.867 0.252 1 95.75 81 THR B CA 1
ATOM 2792 C C . THR B 1 81 ? -19.156 13.242 1.515 1 95.75 81 THR B C 1
ATOM 2794 O O . THR B 1 81 ? -19.516 14.203 2.201 1 95.75 81 THR B O 1
ATOM 2797 N N . LEU B 1 82 ? -18.141 12.477 1.773 1 96.81 82 LEU B N 1
ATOM 2798 C CA . LEU B 1 82 ? -17.328 12.734 2.959 1 96.81 82 LEU B CA 1
ATOM 2799 C C . LEU B 1 82 ? -16.703 14.125 2.898 1 96.81 82 LEU B C 1
ATOM 2801 O O . LEU B 1 82 ? -16.781 14.883 3.867 1 96.81 82 LEU B O 1
ATOM 2805 N N . LEU B 1 83 ? -16.109 14.469 1.771 1 97.69 83 LEU B N 1
ATOM 2806 C CA . LEU B 1 83 ? -15.484 15.781 1.601 1 97.69 83 LEU B CA 1
ATOM 2807 C C . LEU B 1 83 ? -16.516 16.891 1.765 1 97.69 83 LEU B C 1
ATOM 2809 O O . LEU B 1 83 ? -16.25 17.906 2.41 1 97.69 83 LEU B O 1
ATOM 2813 N N . GLY B 1 84 ? -17.703 16.656 1.114 1 98.12 84 GLY B N 1
ATOM 2814 C CA . GLY B 1 84 ? -18.766 17.641 1.259 1 98.12 84 GLY B CA 1
ATOM 2815 C C . GLY B 1 84 ? -19.172 17.859 2.701 1 98.12 84 GLY B C 1
ATOM 2816 O O . GLY B 1 84 ? -19.344 19 3.129 1 98.12 84 GLY B O 1
ATOM 2817 N N . LYS B 1 85 ? -19.312 16.797 3.443 1 98.25 85 LYS B N 1
ATOM 2818 C CA . LYS B 1 85 ? -19.641 16.891 4.863 1 98.25 85 LYS B CA 1
ATOM 2819 C C . LYS B 1 85 ? -18.594 17.719 5.617 1 98.25 85 LYS B C 1
ATOM 2821 O O . LYS B 1 85 ? -18.953 18.578 6.422 1 98.25 85 LYS B O 1
ATOM 2826 N N . LYS B 1 86 ? -17.344 17.5 5.367 1 98.56 86 LYS B N 1
ATOM 2827 C CA . LYS B 1 86 ? -16.266 18.219 6.035 1 98.56 86 LYS B CA 1
ATOM 2828 C C . LYS B 1 86 ? -16.312 19.719 5.719 1 98.56 86 LYS B C 1
ATOM 2830 O O . LYS B 1 86 ? -16.25 20.547 6.625 1 98.56 86 LYS B O 1
ATOM 2835 N N . ILE B 1 87 ? -16.469 20 4.441 1 98.56 87 ILE B N 1
ATOM 2836 C CA . ILE B 1 87 ? -16.484 21.391 4 1 98.56 87 ILE B CA 1
ATOM 2837 C C . ILE B 1 87 ? -17.672 22.125 4.629 1 98.56 87 ILE B C 1
ATOM 2839 O O . ILE B 1 87 ? -17.516 23.25 5.133 1 98.56 87 ILE B O 1
ATOM 2843 N N . ILE B 1 88 ? -18.812 21.516 4.637 1 98.62 88 ILE B N 1
ATOM 2844 C CA . ILE B 1 88 ? -20.016 22.125 5.18 1 98.62 88 ILE B CA 1
ATOM 2845 C C . ILE B 1 88 ? -19.844 22.391 6.672 1 98.62 88 ILE B C 1
ATOM 2847 O O . ILE B 1 88 ? -20.156 23.469 7.156 1 98.62 88 ILE B O 1
ATOM 2851 N N . GLU B 1 89 ? -19.297 21.391 7.367 1 98.5 89 GLU B N 1
ATOM 2852 C CA . GLU B 1 89 ? -19.062 21.562 8.797 1 98.5 89 GLU B CA 1
ATOM 2853 C C . GLU B 1 89 ? -18.094 22.703 9.078 1 98.5 89 GLU B C 1
ATOM 2855 O O . GLU B 1 89 ? -18.297 23.5 9.992 1 98.5 89 GLU B O 1
ATOM 2860 N N . LEU B 1 90 ? -17.047 22.781 8.312 1 98.81 90 LEU B N 1
ATOM 2861 C CA . LEU B 1 90 ? -16.047 23.828 8.477 1 98.81 90 LEU B CA 1
ATOM 2862 C C . LEU B 1 90 ? -16.672 25.203 8.281 1 98.81 90 LEU B C 1
ATOM 2864 O O . LEU B 1 90 ? -16.484 26.094 9.109 1 98.81 90 LEU B O 1
ATOM 2868 N N . ILE B 1 91 ? -17.438 25.391 7.254 1 98.5 91 ILE B N 1
ATOM 2869 C CA . ILE B 1 91 ? -18.031 26.688 6.895 1 98.5 91 ILE B CA 1
ATOM 2870 C C . ILE B 1 91 ? -19.078 27.078 7.93 1 98.5 91 ILE B C 1
ATOM 2872 O O . ILE B 1 91 ? -19.109 28.219 8.383 1 98.5 91 ILE B O 1
ATOM 2876 N N . LYS B 1 92 ? -19.891 26.109 8.281 1 98.38 92 LYS B N 1
ATOM 2877 C CA . LYS B 1 92 ? -20.953 26.375 9.25 1 98.38 92 LYS B CA 1
ATOM 2878 C C . LYS B 1 92 ? -20.375 26.828 10.586 1 98.38 92 LYS B C 1
ATOM 2880 O O . LYS B 1 92 ? -21.031 27.547 11.344 1 98.38 92 LYS B O 1
ATOM 2885 N N . ASN B 1 93 ? -19.125 26.469 10.844 1 98.44 93 ASN B N 1
ATOM 2886 C CA . ASN B 1 9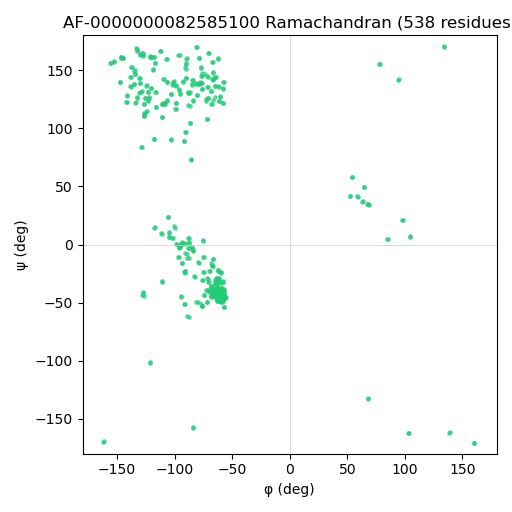3 ? -18.547 26.781 12.141 1 98.44 93 ASN B CA 1
ATOM 2887 C C . ASN B 1 93 ? -17.438 27.828 12.008 1 98.44 93 ASN B C 1
ATOM 2889 O O . ASN B 1 93 ? -16.656 28.031 12.938 1 98.44 93 ASN B O 1
ATOM 2893 N N . ASP B 1 94 ? -17.281 28.438 10.867 1 98.44 94 ASP B N 1
ATOM 2894 C CA . ASP B 1 94 ? -16.359 29.531 10.594 1 98.44 94 ASP B CA 1
ATOM 2895 C C . ASP B 1 94 ? -14.914 29.109 10.859 1 98.44 94 ASP B C 1
ATOM 2897 O O . ASP B 1 94 ? -14.156 29.828 11.508 1 98.44 94 ASP B O 1
ATOM 2901 N N . ILE B 1 95 ? -14.617 27.875 10.453 1 98.88 95 ILE B N 1
ATOM 2902 C CA . ILE B 1 95 ? -13.273 27.359 10.617 1 98.88 95 ILE B CA 1
ATOM 2903 C C . ILE B 1 95 ? -12.531 27.391 9.289 1 98.88 95 ILE B C 1
ATOM 2905 O O . ILE B 1 95 ? -13.047 26.938 8.266 1 98.88 95 ILE B O 1
ATOM 2909 N N . ASN B 1 96 ? -11.297 27.969 9.281 1 98.94 96 ASN B N 1
ATOM 2910 C CA . ASN B 1 96 ? -10.422 28 8.109 1 98.94 96 ASN B CA 1
ATOM 2911 C C . ASN B 1 96 ? -9.5 26.781 8.07 1 98.94 96 ASN B C 1
ATOM 2913 O O . ASN B 1 96 ? -9.039 26.312 9.117 1 98.94 96 ASN B O 1
ATOM 2917 N N . VAL B 1 97 ? -9.242 26.281 6.859 1 98.94 97 VAL B N 1
ATOM 2918 C CA . VAL B 1 97 ? -8.297 25.172 6.695 1 98.94 97 VAL B CA 1
ATOM 2919 C C . VAL B 1 97 ? -7.191 25.578 5.727 1 98.94 97 VAL B C 1
ATOM 2921 O O . VAL B 1 97 ? -7.469 26.047 4.621 1 98.94 97 VAL B O 1
ATOM 2924 N N . TYR B 1 98 ? -6 25.484 6.137 1 98.88 98 TYR B N 1
ATOM 2925 C CA . TYR B 1 98 ? -4.801 25.719 5.348 1 98.88 98 TYR B CA 1
ATOM 2926 C C . TYR B 1 98 ? -3.918 24.484 5.297 1 98.88 98 TYR B C 1
ATOM 2928 O O . TYR B 1 98 ? -3.719 23.812 6.312 1 98.88 98 TYR B O 1
ATOM 2936 N N . SER B 1 99 ? -3.424 24.141 4.086 1 98.75 99 SER B N 1
ATOM 2937 C CA . SER B 1 99 ? -2.617 22.922 3.955 1 98.75 99 SER B CA 1
ATOM 2938 C C . SER B 1 99 ? -1.257 23.234 3.338 1 98.75 99 SER B C 1
ATOM 2940 O O . SER B 1 99 ? -1.154 24.047 2.42 1 98.75 99 SER B O 1
ATOM 2942 N N . SER B 1 100 ? -0.235 22.688 3.854 1 98.56 100 SER B N 1
ATOM 2943 C CA . SER B 1 100 ? 1.117 22.641 3.307 1 98.56 100 SER B CA 1
ATOM 2944 C C . SER B 1 100 ? 1.613 21.219 3.17 1 98.56 100 SER B C 1
ATOM 2946 O O . SER B 1 100 ? 1.821 20.516 4.172 1 98.56 100 SER B O 1
ATOM 2948 N N . HIS B 1 101 ? 1.843 20.75 1.949 1 98.5 101 HIS B N 1
ATOM 2949 C CA . HIS B 1 101 ? 2.018 19.328 1.64 1 98.5 101 HIS B CA 1
ATOM 2950 C C . HIS B 1 101 ? 3.371 19.078 0.986 1 98.5 101 HIS B C 1
ATOM 2952 O O . HIS B 1 101 ? 4.41 19.141 1.647 1 98.5 101 HIS B O 1
ATOM 2958 N N . THR B 1 102 ? 3.451 18.906 -0.296 1 98.31 102 THR B N 1
ATOM 2959 C CA . THR B 1 102 ? 4.723 18.547 -0.913 1 98.31 102 THR B CA 1
ATOM 2960 C C . THR B 1 102 ? 5.66 19.75 -0.965 1 98.31 102 THR B C 1
ATOM 2962 O O . THR B 1 102 ? 6.875 19.578 -1.1 1 98.31 102 THR B O 1
ATOM 2965 N N . ASN B 1 103 ? 5.117 20.984 -0.931 1 98.44 103 ASN B N 1
ATOM 2966 C CA . ASN B 1 103 ? 5.992 22.141 -0.786 1 98.44 103 ASN B CA 1
ATOM 2967 C C . ASN B 1 103 ? 6.809 22.078 0.502 1 98.44 103 ASN B C 1
ATOM 2969 O O . ASN B 1 103 ? 8 22.391 0.506 1 98.44 103 ASN B O 1
ATOM 2973 N N . LEU B 1 104 ? 6.148 21.609 1.537 1 98.56 104 LEU B N 1
ATOM 2974 C CA . LEU B 1 104 ? 6.805 21.484 2.832 1 98.56 104 LEU B CA 1
ATOM 2975 C C . LEU B 1 104 ? 7.73 20.266 2.848 1 98.56 104 LEU B C 1
ATOM 2977 O O . LEU B 1 104 ? 8.758 20.281 3.525 1 98.56 104 LEU B O 1
ATOM 2981 N N . ASP B 1 105 ? 7.395 19.219 2.092 1 98.5 105 ASP B N 1
ATOM 2982 C CA . ASP B 1 105 ? 8.273 18.062 1.96 1 98.5 105 ASP B CA 1
ATOM 2983 C C . ASP B 1 105 ? 9.586 18.438 1.283 1 98.5 105 ASP B C 1
ATOM 2985 O O . ASP B 1 105 ? 10.633 17.844 1.562 1 98.5 105 ASP B O 1
ATOM 2989 N N . SER B 1 106 ? 9.586 19.375 0.448 1 97.75 106 SER B N 1
ATOM 2990 C CA . SER B 1 106 ? 10.633 19.594 -0.544 1 97.75 106 SER B CA 1
ATOM 2991 C C . SER B 1 106 ? 11.711 20.531 -0.002 1 97.75 106 SER B C 1
ATOM 2993 O O . SER B 1 106 ? 12.859 20.484 -0.457 1 97.75 106 SER B O 1
ATOM 2995 N N . ILE B 1 107 ? 11.398 21.328 0.93 1 97.56 107 ILE B N 1
ATOM 2996 C CA . ILE B 1 107 ? 12.273 22.453 1.256 1 97.56 107 ILE B CA 1
ATOM 2997 C C . ILE B 1 107 ? 13.289 22.016 2.309 1 97.56 107 ILE B C 1
ATOM 2999 O O . ILE B 1 107 ? 13.086 21.031 3.01 1 97.56 107 ILE B O 1
ATOM 3003 N N . LYS B 1 108 ? 14.398 22.828 2.363 1 96.62 108 LYS B N 1
ATOM 3004 C CA . LYS B 1 108 ? 15.336 22.688 3.475 1 96.62 108 LYS B CA 1
ATOM 3005 C C . LYS B 1 108 ? 14.648 22.953 4.809 1 96.62 108 LYS B C 1
ATOM 3007 O O . LYS B 1 108 ? 13.922 23.938 4.957 1 96.62 108 LYS B O 1
ATOM 3012 N N . GLY B 1 109 ? 14.789 22.016 5.707 1 97.19 109 GLY B N 1
ATOM 3013 C CA . GLY B 1 109 ? 14.141 22.172 7 1 97.19 109 GLY B CA 1
ATOM 3014 C C . GLY B 1 109 ? 12.703 21.688 7.004 1 97.19 109 GLY B C 1
ATOM 3015 O O . GLY B 1 109 ? 12.008 21.797 8.016 1 97.19 109 GLY B O 1
ATOM 3016 N N . GLY B 1 110 ? 12.25 21.109 5.883 1 98 110 GLY B N 1
ATOM 3017 C CA . GLY B 1 110 ? 10.891 20.609 5.789 1 98 110 GLY B CA 1
ATOM 3018 C C . GLY B 1 110 ? 10.734 19.203 6.363 1 98 110 GLY B C 1
ATOM 3019 O O . GLY B 1 110 ? 11.492 18.812 7.25 1 98 110 GLY B O 1
ATOM 3020 N N . VAL B 1 111 ? 9.727 18.5 5.941 1 98.44 111 VAL B N 1
ATOM 3021 C CA . VAL B 1 111 ? 9.336 17.219 6.531 1 98.44 111 VAL B CA 1
ATOM 3022 C C . VAL B 1 111 ? 10.453 16.203 6.344 1 98.44 111 VAL B C 1
ATOM 3024 O O . VAL B 1 111 ? 10.859 15.531 7.297 1 98.44 111 VAL B O 1
ATOM 3027 N N . ASN B 1 112 ? 10.984 16.078 5.16 1 97.94 112 ASN B N 1
ATOM 3028 C CA . ASN B 1 112 ? 12.023 15.094 4.906 1 97.94 112 ASN B CA 1
ATOM 3029 C C . ASN B 1 112 ? 13.273 15.367 5.738 1 97.94 112 ASN B C 1
ATOM 3031 O O . ASN B 1 112 ? 13.852 14.453 6.328 1 97.94 112 ASN B O 1
ATOM 3035 N N . ASP B 1 113 ? 13.719 16.625 5.781 1 98.06 113 ASP B N 1
ATOM 3036 C CA . ASP B 1 113 ? 14.875 16.984 6.59 1 98.06 113 ASP B CA 1
ATOM 3037 C C . ASP B 1 113 ? 14.648 16.656 8.062 1 98.06 113 ASP B C 1
ATOM 3039 O O . ASP B 1 113 ? 15.539 16.141 8.734 1 98.06 113 ASP B O 1
ATOM 3043 N N . THR B 1 114 ? 13.469 16.984 8.539 1 98.44 114 THR B N 1
ATOM 3044 C CA . THR B 1 114 ? 13.148 16.766 9.945 1 98.44 114 THR B CA 1
ATOM 3045 C C . THR B 1 114 ? 13.164 15.273 10.281 1 98.44 114 THR B C 1
ATOM 3047 O O . THR B 1 114 ? 13.664 14.867 11.336 1 98.44 114 THR B O 1
ATOM 3050 N N . ILE B 1 115 ? 12.641 14.43 9.391 1 98.62 115 ILE B N 1
ATOM 3051 C CA . ILE B 1 115 ? 12.648 12.984 9.602 1 98.62 115 ILE B CA 1
ATOM 3052 C C . ILE B 1 115 ? 14.094 12.484 9.633 1 98.62 115 ILE B C 1
ATOM 3054 O O . ILE B 1 115 ? 14.438 11.625 10.453 1 98.62 115 ILE B O 1
ATOM 3058 N N . MET B 1 116 ? 14.945 12.992 8.719 1 98.56 116 MET B N 1
ATOM 3059 C CA . MET B 1 116 ? 16.359 12.609 8.727 1 98.56 116 MET B CA 1
ATOM 3060 C C . MET B 1 116 ? 17 12.914 10.078 1 98.56 116 MET B C 1
ATOM 3062 O O . MET B 1 116 ? 17.719 12.078 10.633 1 98.56 116 MET B O 1
ATOM 3066 N N . GLN B 1 117 ? 16.656 14.078 10.586 1 98.25 117 GLN B N 1
ATOM 3067 C CA . GLN B 1 117 ? 17.203 14.484 11.875 1 98.25 117 GLN B CA 1
ATOM 3068 C C . GLN B 1 117 ? 16.703 13.586 12.992 1 98.25 117 GLN B C 1
ATOM 3070 O O . GLN B 1 117 ? 17.469 13.164 13.859 1 98.25 117 GLN B O 1
ATOM 3075 N N . LEU B 1 118 ? 15.43 13.297 12.969 1 98.38 118 LEU B N 1
ATOM 3076 C CA . LEU B 1 118 ? 14.844 12.43 13.984 1 98.38 118 LEU B CA 1
ATOM 3077 C C . LEU B 1 118 ? 15.5 11.047 13.961 1 98.38 118 LEU B C 1
ATOM 3079 O O . LEU B 1 118 ? 15.656 10.414 15.008 1 98.38 118 LEU B O 1
ATOM 3083 N N . LEU B 1 119 ? 15.906 10.617 12.781 1 98.31 119 LEU B N 1
ATOM 3084 C CA . LEU B 1 119 ? 16.516 9.297 12.609 1 98.31 119 LEU B CA 1
ATOM 3085 C C . LEU B 1 119 ? 18.016 9.352 12.836 1 98.31 119 LEU B C 1
ATOM 3087 O O . LEU B 1 119 ? 18.703 8.336 12.742 1 98.31 119 LEU B O 1
ATOM 3091 N N . ASN B 1 120 ? 18.547 10.516 13.078 1 97.44 120 ASN B N 1
ATOM 3092 C CA . ASN B 1 120 ? 19.969 10.789 13.344 1 97.44 120 ASN B CA 1
ATOM 3093 C C . ASN B 1 120 ? 20.828 10.523 12.117 1 97.44 120 ASN B C 1
ATOM 3095 O O . ASN B 1 120 ? 21.891 9.914 12.219 1 97.44 120 ASN B O 1
ATOM 3099 N N . PHE B 1 121 ? 20.25 10.812 10.992 1 97.81 121 PHE B N 1
ATOM 3100 C CA . PHE B 1 121 ? 21.047 10.797 9.766 1 97.81 121 PHE B CA 1
ATOM 3101 C C . PHE B 1 121 ? 21.609 12.188 9.469 1 97.81 121 PHE B C 1
ATOM 3103 O O . PHE B 1 121 ? 20.922 13.195 9.672 1 97.81 121 PHE B O 1
ATOM 3110 N N . HIS B 1 122 ? 22.828 12.18 9.023 1 94.44 122 HIS B N 1
ATOM 3111 C CA . HIS B 1 122 ? 23.5 13.445 8.75 1 94.44 122 HIS B CA 1
ATOM 3112 C C . HIS B 1 122 ? 24.062 13.469 7.336 1 94.44 122 HIS B C 1
ATOM 3114 O O . HIS B 1 122 ? 24.125 12.43 6.664 1 94.44 122 HIS B O 1
ATOM 3120 N N . ASP B 1 123 ? 24.391 14.625 6.828 1 94.31 123 ASP B N 1
ATOM 3121 C CA . ASP B 1 123 ? 25.047 14.812 5.539 1 94.31 123 ASP B CA 1
ATOM 3122 C C . ASP B 1 123 ? 24.266 14.109 4.422 1 94.31 123 ASP B C 1
ATOM 3124 O O . ASP B 1 123 ? 24.812 13.266 3.717 1 94.31 123 ASP B O 1
ATOM 3128 N N . TYR B 1 124 ? 23.062 14.469 4.262 1 97.56 124 TYR B N 1
ATOM 3129 C CA . TYR B 1 124 ? 22.203 13.844 3.264 1 97.56 124 TYR B CA 1
ATOM 3130 C C . TYR B 1 124 ? 21.969 14.773 2.084 1 97.56 124 TYR B C 1
ATOM 3132 O O . TYR B 1 124 ? 22.188 15.984 2.186 1 97.56 124 TYR B O 1
ATOM 3140 N N . ASN B 1 125 ? 21.578 14.18 0.992 1 98.12 125 ASN B N 1
ATOM 3141 C CA . ASN B 1 125 ? 21.234 14.875 -0.247 1 98.12 125 ASN B CA 1
ATOM 3142 C C . ASN B 1 125 ? 19.797 14.586 -0.676 1 98.12 125 ASN B C 1
ATOM 3144 O O . ASN B 1 125 ? 19.188 13.633 -0.192 1 98.12 125 ASN B O 1
ATOM 3148 N N . THR B 1 126 ? 19.344 15.477 -1.559 1 98.56 126 THR B N 1
ATOM 3149 C CA . THR B 1 126 ? 18 15.297 -2.094 1 98.56 126 THR B CA 1
ATOM 3150 C C . THR B 1 126 ? 17.984 14.211 -3.16 1 98.56 126 THR B C 1
ATOM 3152 O O . THR B 1 126 ? 18.891 14.117 -3.98 1 98.56 126 THR B O 1
ATOM 3155 N N . ILE B 1 127 ? 16.953 13.352 -3.176 1 98.62 127 ILE B N 1
ATOM 3156 C CA . ILE B 1 127 ? 16.844 12.25 -4.121 1 98.62 127 ILE B CA 1
ATOM 3157 C C . ILE B 1 127 ? 16.422 12.773 -5.488 1 98.62 127 ILE B C 1
ATOM 3159 O O . ILE B 1 127 ? 17.062 12.484 -6.5 1 98.62 127 ILE B O 1
ATOM 3163 N N . GLU B 1 128 ? 15.328 13.539 -5.496 1 98.06 128 GLU B N 1
ATOM 3164 C CA . GLU B 1 128 ? 14.844 14.156 -6.73 1 98.06 128 GLU B CA 1
ATOM 3165 C C . GLU B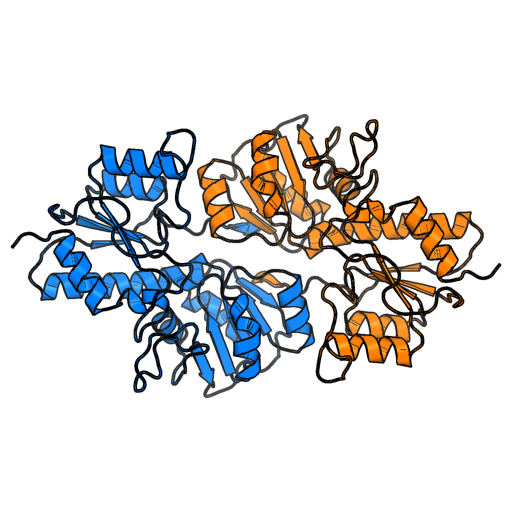 1 128 ? 14.656 15.656 -6.562 1 98.06 128 GLU B C 1
ATOM 3167 O O . GLU B 1 128 ? 13.695 16.109 -5.934 1 98.06 128 GLU B O 1
ATOM 3172 N N . LEU B 1 129 ? 15.469 16.422 -7.188 1 97.44 129 LEU B N 1
ATOM 3173 C CA . LEU B 1 129 ? 15.43 17.875 -7.074 1 97.44 129 LEU B CA 1
ATOM 3174 C C . LEU B 1 129 ? 14.211 18.438 -7.793 1 97.44 129 LEU B C 1
ATOM 3176 O O . LEU B 1 129 ? 13.836 17.953 -8.859 1 97.44 129 LEU B O 1
ATOM 3180 N N . SER B 1 130 ? 13.672 19.484 -7.215 1 96.88 130 SER B N 1
ATOM 3181 C CA . SER B 1 130 ? 12.523 20.141 -7.82 1 96.88 130 SER B CA 1
ATOM 3182 C C . SER B 1 130 ? 12.883 20.797 -9.148 1 96.88 130 SER B C 1
ATOM 3184 O O . SER B 1 130 ? 13.961 21.375 -9.289 1 96.88 130 SER B O 1
ATOM 3186 N N . LYS B 1 131 ? 11.992 20.75 -10.102 1 92.19 131 LYS B N 1
ATOM 3187 C CA . LYS B 1 131 ? 12.203 21.391 -11.398 1 92.19 131 LYS B CA 1
ATOM 3188 C C . LYS B 1 131 ? 12.055 22.906 -11.297 1 92.19 131 LYS B C 1
ATOM 3190 O O . LYS B 1 131 ? 12.477 23.641 -12.195 1 92.19 131 LYS B O 1
ATOM 3195 N N . ARG B 1 132 ? 11.547 23.406 -10.148 1 93.38 132 ARG B N 1
ATOM 3196 C CA . ARG B 1 132 ? 11.25 24.812 -9.984 1 93.38 132 ARG B CA 1
ATOM 3197 C C . ARG B 1 132 ? 12.336 25.516 -9.164 1 93.38 132 ARG B C 1
ATOM 3199 O O . ARG B 1 132 ? 12.211 26.688 -8.828 1 93.38 132 ARG B O 1
ATOM 3206 N N . ARG B 1 133 ? 13.297 24.75 -8.906 1 90.88 133 ARG B N 1
ATOM 3207 C CA . ARG B 1 133 ? 14.375 25.297 -8.086 1 90.88 133 ARG B CA 1
ATOM 3208 C C . ARG B 1 133 ? 15.273 26.219 -8.906 1 90.88 133 ARG B C 1
ATOM 3210 O O . ARG B 1 133 ? 15.359 26.078 -10.133 1 90.88 133 ARG B O 1
ATOM 3217 N N . SER B 1 134 ? 15.891 27.172 -8.242 1 92.62 134 SER B N 1
ATOM 3218 C CA . SER B 1 134 ? 16.922 27.969 -8.914 1 92.62 134 SER B CA 1
ATOM 3219 C C . SER B 1 134 ? 18.188 27.125 -9.156 1 92.62 134 SER B C 1
ATOM 3221 O O . SER B 1 134 ? 18.359 26.078 -8.547 1 92.62 134 SER B O 1
ATOM 3223 N N . GLU B 1 135 ? 19 27.609 -9.977 1 91.44 135 GLU B N 1
ATOM 3224 C CA . GLU B 1 135 ? 20.203 26.875 -10.352 1 91.44 135 GLU B CA 1
ATOM 3225 C C . GLU B 1 135 ? 21.094 26.641 -9.141 1 91.44 135 GLU B C 1
ATOM 3227 O O . GLU B 1 135 ? 21.75 25.594 -9.047 1 91.44 135 GLU B O 1
ATOM 3232 N N . ASP B 1 136 ? 20.984 27.531 -8.234 1 93.38 136 ASP B N 1
ATOM 3233 C CA . ASP B 1 136 ? 21.875 27.438 -7.082 1 93.38 136 ASP B CA 1
ATOM 3234 C C . ASP B 1 136 ? 21.25 26.625 -5.961 1 93.38 136 ASP B C 1
ATOM 3236 O O . ASP B 1 136 ? 21.922 26.234 -5.004 1 93.38 136 ASP B O 1
ATOM 3240 N N . ASP B 1 137 ? 20.016 26.281 -6.117 1 94.56 137 ASP B N 1
ATOM 3241 C CA . ASP B 1 137 ? 19.297 25.484 -5.129 1 94.56 137 ASP B CA 1
ATOM 3242 C C . ASP B 1 137 ? 19.516 23.984 -5.363 1 94.56 137 ASP B C 1
ATOM 3244 O O . ASP B 1 137 ? 18.906 23.406 -6.266 1 94.56 137 ASP B O 1
ATOM 3248 N N . LYS B 1 138 ? 20.359 23.359 -4.527 1 93.81 138 LYS B N 1
ATOM 3249 C CA . LYS B 1 138 ? 20.672 21.938 -4.656 1 93.81 138 LYS B CA 1
ATOM 3250 C C . LYS B 1 138 ? 19.984 21.125 -3.564 1 93.81 138 LYS B C 1
ATOM 3252 O O . LYS B 1 138 ? 20.422 20 -3.248 1 93.81 138 LYS B O 1
ATOM 3257 N N . VAL B 1 139 ? 18.875 21.688 -3.012 1 96.25 139 VAL B N 1
ATOM 3258 C CA . VAL B 1 139 ? 18.312 21.031 -1.842 1 96.25 139 VAL B CA 1
ATOM 3259 C C . VAL B 1 139 ? 16.812 20.781 -2.072 1 96.25 139 VAL B C 1
ATOM 3261 O O . VAL B 1 139 ? 16.328 19.672 -1.807 1 96.25 139 VAL B O 1
ATOM 3264 N N . SER B 1 140 ? 16.109 21.75 -2.602 1 97.38 140 SER B N 1
ATOM 3265 C CA . SER B 1 140 ? 14.656 21.641 -2.727 1 97.38 140 SER B CA 1
ATOM 3266 C C . SER B 1 140 ? 14.266 20.469 -3.623 1 97.38 140 SER B C 1
ATOM 3268 O O . SER B 1 140 ? 14.773 20.344 -4.742 1 97.38 140 SER B O 1
ATOM 3270 N N . GLY B 1 141 ? 13.508 19.594 -3.146 1 97.94 141 GLY B N 1
ATOM 3271 C CA . GLY B 1 141 ? 13.055 18.391 -3.844 1 97.94 141 GLY B CA 1
ATOM 3272 C C . GLY B 1 141 ? 12.562 17.312 -2.908 1 97.94 141 GLY B C 1
ATOM 3273 O O . GLY B 1 141 ? 12.383 17.547 -1.712 1 97.94 141 GLY B O 1
ATOM 3274 N N . ILE B 1 142 ? 12.32 16.141 -3.428 1 98.44 142 ILE B N 1
ATOM 3275 C CA . ILE B 1 142 ? 11.648 15.094 -2.66 1 98.44 142 ILE B CA 1
ATOM 3276 C C . ILE B 1 142 ? 12.664 14.023 -2.258 1 98.44 142 ILE B C 1
ATOM 3278 O O . ILE B 1 142 ? 13.523 13.641 -3.057 1 98.44 142 ILE B O 1
ATOM 3282 N N . GLY B 1 143 ? 12.492 13.57 -1.03 1 98.69 143 GLY B N 1
ATOM 3283 C CA . GLY B 1 143 ? 13.312 12.484 -0.528 1 98.69 143 GLY B CA 1
ATOM 3284 C C . GLY B 1 143 ? 14.703 12.938 -0.119 1 98.69 143 GLY B C 1
ATOM 3285 O O . GLY B 1 143 ? 15.18 13.984 -0.562 1 98.69 143 GLY B O 1
ATOM 3286 N N . ARG B 1 144 ? 15.312 12.242 0.732 1 98.88 144 ARG B N 1
ATOM 3287 C CA . ARG B 1 144 ? 16.688 12.445 1.181 1 98.88 144 ARG B CA 1
ATOM 3288 C C . ARG B 1 144 ? 17.438 11.125 1.23 1 98.88 144 ARG B C 1
ATOM 3290 O O . ARG B 1 144 ? 16.844 10.07 1.466 1 98.88 144 ARG B O 1
ATOM 3297 N N . ILE B 1 145 ? 18.656 11.172 1.008 1 98.88 145 ILE B N 1
ATOM 3298 C CA . ILE B 1 145 ? 19.5 9.984 1.031 1 98.88 145 ILE B CA 1
ATOM 3299 C C . ILE B 1 145 ? 20.828 10.297 1.735 1 98.88 145 ILE B C 1
ATOM 3301 O O . ILE B 1 145 ? 21.406 11.367 1.524 1 98.88 145 ILE B O 1
ATOM 3305 N N . ALA B 1 146 ? 21.281 9.43 2.596 1 98.56 146 ALA B N 1
ATOM 3306 C CA . ALA B 1 146 ? 22.484 9.664 3.398 1 98.56 146 ALA B CA 1
ATOM 3307 C C . ALA B 1 146 ? 23.344 8.414 3.484 1 98.56 146 ALA B C 1
ATOM 3309 O O . ALA B 1 146 ? 22.828 7.297 3.57 1 98.56 146 ALA B O 1
ATOM 3310 N N . ALA B 1 147 ? 24.625 8.641 3.48 1 98.25 147 ALA B N 1
ATOM 3311 C CA . ALA B 1 147 ? 25.562 7.582 3.85 1 98.25 147 ALA B CA 1
ATOM 3312 C C . ALA B 1 147 ? 25.75 7.512 5.363 1 98.25 147 ALA B C 1
ATOM 3314 O O . ALA B 1 147 ? 25.812 8.539 6.035 1 98.25 147 ALA B O 1
ATOM 3315 N N . LEU B 1 148 ? 25.766 6.34 5.871 1 97.75 148 LEU B N 1
ATOM 3316 C CA . LEU B 1 148 ? 25.984 6.156 7.305 1 97.75 148 LEU B CA 1
ATOM 3317 C C . LEU B 1 148 ? 27.469 6.164 7.641 1 97.75 148 LEU B C 1
ATOM 3319 O O . LEU B 1 148 ? 28.281 5.625 6.887 1 97.75 148 LEU B O 1
ATOM 3323 N N . LYS B 1 149 ? 27.75 6.746 8.719 1 95.62 149 LYS B N 1
ATOM 3324 C CA . LYS B 1 149 ? 29.141 6.719 9.18 1 95.62 149 LYS B CA 1
ATOM 3325 C C . LYS B 1 149 ? 29.609 5.289 9.453 1 95.62 149 LYS B C 1
ATOM 3327 O O . LYS B 1 149 ? 30.703 4.906 9.07 1 95.62 149 LYS B O 1
ATOM 3332 N N . GLU B 1 150 ? 28.781 4.578 10.148 1 96.75 150 GLU B N 1
ATOM 3333 C CA . GLU B 1 150 ? 28.969 3.154 10.406 1 96.75 150 GLU B CA 1
ATOM 3334 C C . GLU B 1 150 ? 27.781 2.332 9.922 1 96.75 150 GLU B C 1
ATOM 3336 O O . GLU B 1 150 ? 26.641 2.625 10.273 1 96.75 150 GLU B O 1
ATOM 3341 N N . ALA B 1 151 ? 28.172 1.337 9.219 1 98 151 ALA B N 1
ATOM 3342 C CA . ALA B 1 151 ? 27.109 0.467 8.719 1 98 151 ALA B CA 1
ATOM 3343 C C . ALA B 1 151 ? 26.375 -0.217 9.867 1 98 151 ALA B C 1
ATOM 3345 O O . ALA B 1 151 ? 26.984 -0.595 10.867 1 98 151 ALA B O 1
ATOM 3346 N N . ILE B 1 152 ? 25.094 -0.375 9.68 1 98.31 152 ILE B N 1
ATOM 3347 C CA . ILE B 1 152 ? 24.297 -1.131 10.641 1 98.31 152 ILE B CA 1
ATOM 3348 C C . ILE B 1 152 ? 23.453 -2.168 9.906 1 98.31 152 ILE B C 1
ATOM 3350 O O . ILE B 1 152 ? 23.266 -2.08 8.695 1 98.31 152 ILE B O 1
ATOM 3354 N N . THR B 1 153 ? 22.938 -3.133 10.609 1 98.81 153 THR B N 1
ATOM 3355 C CA . THR B 1 153 ? 22.125 -4.172 9.984 1 98.81 153 THR B CA 1
ATOM 3356 C C . THR B 1 153 ? 20.703 -3.672 9.727 1 98.81 153 THR B C 1
ATOM 3358 O O . THR B 1 153 ? 20.266 -2.697 10.336 1 98.81 153 THR B O 1
ATOM 3361 N N . LEU B 1 154 ? 20.031 -4.305 8.867 1 98.81 154 LEU B N 1
ATOM 3362 C CA . LEU B 1 154 ? 18.625 -3.984 8.625 1 98.81 154 LEU B CA 1
ATOM 3363 C C . LEU B 1 154 ? 17.812 -4.094 9.914 1 98.81 154 LEU B C 1
ATOM 3365 O O . LEU B 1 154 ? 16.938 -3.268 10.172 1 98.81 154 LEU B O 1
ATOM 3369 N N . ASP B 1 155 ? 18.125 -5.117 10.68 1 98.81 155 ASP B N 1
ATOM 3370 C CA . ASP B 1 155 ? 17.422 -5.309 11.953 1 98.81 155 ASP B CA 1
ATOM 3371 C C . ASP B 1 155 ? 17.609 -4.094 12.859 1 98.81 155 ASP B C 1
ATOM 3373 O O . ASP B 1 155 ? 16.641 -3.598 13.438 1 98.81 155 ASP B O 1
ATOM 3377 N N . GLU B 1 156 ? 18.797 -3.611 12.953 1 98.69 156 GLU B N 1
ATOM 3378 C CA . GLU B 1 156 ? 19.094 -2.424 13.758 1 98.69 156 GLU B CA 1
ATOM 3379 C C . GLU B 1 156 ? 18.391 -1.191 13.188 1 98.69 156 GLU B C 1
ATOM 3381 O O . GLU B 1 156 ? 17.891 -0.356 13.945 1 98.69 156 GLU B O 1
ATOM 3386 N N . MET B 1 157 ? 18.406 -1.076 11.898 1 98.75 157 MET B N 1
ATOM 3387 C CA . MET B 1 157 ? 17.75 0.05 11.242 1 98.75 157 MET B CA 1
ATOM 3388 C C . MET B 1 157 ? 16.25 0.044 11.531 1 98.75 157 MET B C 1
ATOM 3390 O O . MET B 1 157 ? 15.664 1.092 11.805 1 98.75 157 MET B O 1
ATOM 3394 N N . CYS B 1 158 ? 15.641 -1.166 11.461 1 98.81 158 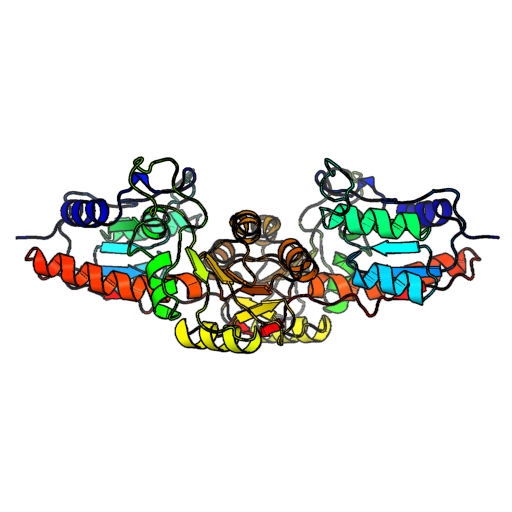CYS B N 1
ATOM 3395 C CA . CYS B 1 158 ? 14.227 -1.295 11.789 1 98.81 158 CYS B CA 1
ATOM 3396 C C . CYS B 1 158 ? 13.945 -0.806 13.203 1 98.81 158 CYS B C 1
ATOM 3398 O O . CYS B 1 158 ? 12.992 -0.066 13.43 1 98.81 158 CYS B O 1
ATOM 3400 N N . SER B 1 159 ? 14.766 -1.227 14.133 1 98.69 159 SER B N 1
ATOM 3401 C CA . SER B 1 159 ? 14.609 -0.816 15.523 1 98.69 159 SER B CA 1
ATOM 3402 C C . SER B 1 159 ? 14.734 0.697 15.672 1 98.69 159 SER B C 1
ATOM 3404 O O . SER B 1 159 ? 13.961 1.322 16.391 1 98.69 159 SER B O 1
ATOM 3406 N N . ARG B 1 160 ? 15.703 1.251 15 1 98.31 160 ARG B N 1
ATOM 3407 C CA . ARG B 1 160 ? 15.922 2.693 15.023 1 98.31 160 ARG B CA 1
ATOM 3408 C C . ARG B 1 160 ? 14.711 3.441 14.477 1 98.31 160 ARG B C 1
ATOM 3410 O O . ARG B 1 160 ? 14.242 4.41 15.086 1 98.31 160 ARG B O 1
ATOM 3417 N N . VAL B 1 161 ? 14.211 3.004 13.336 1 98.75 161 VAL B N 1
ATOM 3418 C CA . VAL B 1 161 ? 13.078 3.645 12.68 1 98.75 161 VAL B CA 1
ATOM 3419 C C . VAL B 1 161 ? 11.852 3.572 13.594 1 98.75 161 VAL B C 1
ATOM 3421 O O . VAL B 1 161 ? 11.18 4.582 13.82 1 98.75 161 VAL B O 1
ATOM 3424 N N . LYS B 1 162 ? 11.57 2.387 14.117 1 98.5 162 LYS B N 1
ATOM 3425 C CA . LYS B 1 162 ? 10.406 2.184 14.969 1 98.5 162 LYS B CA 1
ATOM 3426 C C . LYS B 1 162 ? 10.477 3.074 16.203 1 98.5 162 LYS B C 1
ATOM 3428 O O . LYS B 1 162 ? 9.492 3.73 16.562 1 98.5 162 LYS B O 1
ATOM 3433 N N . LYS B 1 163 ? 11.602 3.154 16.812 1 98.38 163 LYS B N 1
ATOM 3434 C CA . LYS B 1 163 ? 11.797 3.914 18.031 1 98.38 163 LYS B CA 1
ATOM 3435 C C . LYS B 1 163 ? 11.758 5.418 17.766 1 98.38 163 LYS B C 1
ATOM 3437 O O . LYS B 1 163 ? 11.008 6.148 18.422 1 98.38 163 LYS B O 1
ATOM 3442 N N . CYS B 1 164 ? 12.523 5.867 16.766 1 98.44 164 CYS B N 1
ATOM 3443 C CA . CYS B 1 164 ? 12.719 7.293 16.531 1 98.44 164 CYS B CA 1
ATOM 3444 C C . CYS B 1 164 ? 11.445 7.93 15.977 1 98.44 164 CYS B C 1
ATOM 3446 O O . CYS B 1 164 ? 11.164 9.102 16.234 1 98.44 164 CYS B O 1
ATOM 3448 N N . LEU B 1 165 ? 10.617 7.156 15.242 1 98.31 165 LEU B N 1
ATOM 3449 C CA . LEU B 1 165 ? 9.391 7.695 14.664 1 98.31 165 LEU B CA 1
ATOM 3450 C C . LEU B 1 165 ? 8.188 7.344 15.539 1 98.31 165 LEU B C 1
ATOM 3452 O O . LEU B 1 165 ? 7.059 7.719 15.219 1 98.31 165 LEU B O 1
ATOM 3456 N N . ASN B 1 166 ? 8.414 6.668 16.594 1 97.19 166 ASN B N 1
ATOM 3457 C CA . ASN B 1 166 ? 7.355 6.215 17.5 1 97.19 166 ASN B CA 1
ATOM 3458 C C . ASN B 1 166 ? 6.262 5.465 16.75 1 97.19 166 ASN B C 1
ATOM 3460 O O . ASN B 1 166 ? 5.074 5.754 16.922 1 97.19 166 ASN B O 1
ATOM 3464 N N . ALA B 1 167 ? 6.676 4.613 15.82 1 97.31 167 ALA B N 1
ATOM 3465 C CA . ALA B 1 167 ? 5.734 3.811 15.047 1 97.31 167 ALA B CA 1
ATOM 3466 C C . ALA B 1 167 ? 5.281 2.582 15.828 1 97.31 167 ALA B C 1
ATOM 3468 O O . ALA B 1 167 ? 6.109 1.837 16.359 1 97.31 167 ALA B O 1
ATOM 3469 N N . PRO B 1 168 ? 3.973 2.365 15.938 1 96.69 168 PRO B N 1
ATOM 3470 C CA . PRO B 1 168 ? 3.504 1.204 16.688 1 96.69 168 PRO B CA 1
ATOM 3471 C C . PRO B 1 168 ? 3.939 -0.122 16.078 1 96.69 168 PRO B C 1
ATOM 3473 O O . PRO B 1 168 ? 4.094 -1.119 16.781 1 96.69 168 PRO B O 1
ATOM 3476 N N . PHE B 1 169 ? 4.078 -0.133 14.797 1 97.06 169 PHE B N 1
ATOM 3477 C CA . PHE B 1 169 ? 4.57 -1.274 14.031 1 97.06 169 PHE B CA 1
ATOM 3478 C C . PHE B 1 169 ? 5.18 -0.82 12.711 1 97.06 169 PHE B C 1
ATOM 3480 O O . PHE B 1 169 ? 4.902 0.285 12.242 1 97.06 169 PHE B O 1
ATOM 3487 N N . ILE B 1 170 ? 6.055 -1.61 12.172 1 98.19 170 ILE B N 1
ATOM 3488 C CA . ILE B 1 170 ? 6.605 -1.386 10.836 1 98.19 170 ILE B CA 1
ATOM 3489 C C . ILE B 1 170 ? 6.605 -2.695 10.055 1 98.19 170 ILE B C 1
ATOM 3491 O O . ILE B 1 170 ? 6.703 -3.777 10.633 1 98.19 170 ILE B O 1
ATOM 3495 N N . ARG B 1 171 ? 6.414 -2.656 8.773 1 98.06 171 ARG B N 1
ATOM 3496 C CA . ARG B 1 171 ? 6.66 -3.762 7.852 1 98.06 171 ARG B CA 1
ATOM 3497 C C . ARG B 1 171 ? 7.977 -3.568 7.105 1 98.06 171 ARG B C 1
ATOM 3499 O O . ARG B 1 171 ? 8.352 -2.439 6.777 1 98.06 171 ARG B O 1
ATOM 3506 N N . TYR B 1 172 ? 8.68 -4.586 6.93 1 98.69 172 TYR B N 1
ATOM 3507 C CA . TYR B 1 172 ? 9.953 -4.453 6.227 1 98.69 172 TYR B CA 1
ATOM 3508 C C . TYR B 1 172 ? 10.242 -5.695 5.395 1 98.69 172 TYR B C 1
ATOM 3510 O O . TYR B 1 172 ? 9.625 -6.738 5.586 1 98.69 172 TYR B O 1
ATOM 3518 N N . ALA B 1 173 ? 11.094 -5.582 4.445 1 98.62 173 ALA B N 1
ATOM 3519 C CA . ALA B 1 173 ? 11.539 -6.664 3.572 1 98.62 173 ALA B CA 1
ATOM 3520 C C . ALA B 1 173 ? 13.055 -6.629 3.389 1 98.62 173 ALA B C 1
ATOM 3522 O O . ALA B 1 173 ? 13.641 -5.559 3.221 1 98.62 173 ALA B O 1
ATOM 3523 N N . GLY B 1 174 ? 13.711 -7.711 3.416 1 98.06 174 GLY B N 1
ATOM 3524 C CA . GLY B 1 174 ? 15.148 -7.855 3.273 1 98.06 174 GLY B CA 1
ATOM 3525 C C . GLY B 1 174 ? 15.766 -8.789 4.297 1 98.06 174 GLY B C 1
ATOM 3526 O O . GLY B 1 174 ? 15.062 -9.297 5.18 1 98.06 174 GLY B O 1
ATOM 3527 N N . ASN B 1 175 ? 17.031 -9.109 4.105 1 97.69 175 ASN B N 1
ATOM 3528 C CA . ASN B 1 175 ? 17.797 -9.898 5.07 1 97.69 175 ASN B CA 1
ATOM 3529 C C . ASN B 1 175 ? 18.141 -9.086 6.312 1 97.69 175 ASN B C 1
ATOM 3531 O O . ASN B 1 175 ? 18.797 -8.047 6.219 1 97.69 175 ASN B O 1
ATOM 3535 N N . GLU B 1 176 ? 17.75 -9.57 7.473 1 98.06 176 GLU B N 1
ATOM 3536 C CA . GLU B 1 176 ? 17.922 -8.844 8.727 1 98.06 176 GLU B CA 1
ATOM 3537 C C . GLU B 1 176 ? 19.391 -8.547 9.008 1 98.06 176 GLU B C 1
ATOM 3539 O O . GLU B 1 176 ? 19.703 -7.586 9.711 1 98.06 176 GLU B O 1
ATOM 3544 N N . ASN B 1 177 ? 20.281 -9.336 8.422 1 98.25 177 ASN B N 1
ATOM 3545 C CA . ASN B 1 177 ? 21.703 -9.195 8.68 1 98.25 177 ASN B CA 1
ATOM 3546 C C . ASN B 1 177 ? 22.375 -8.336 7.609 1 98.25 177 ASN B C 1
ATOM 3548 O O . ASN B 1 177 ? 23.578 -8.062 7.695 1 98.25 177 ASN B O 1
ATOM 3552 N N . LYS B 1 178 ? 21.641 -7.91 6.621 1 97.94 178 LYS B N 1
ATOM 3553 C CA . LYS B 1 178 ? 22.219 -7.051 5.59 1 97.94 178 LYS B CA 1
ATOM 3554 C C . LYS B 1 178 ? 22.812 -5.781 6.203 1 97.94 178 LYS B C 1
ATOM 3556 O O . LYS B 1 178 ? 22.172 -5.137 7.039 1 97.94 178 LYS B O 1
ATOM 3561 N N . LYS B 1 179 ? 23.984 -5.449 5.781 1 98.5 179 LYS B N 1
ATOM 3562 C CA . LYS B 1 179 ? 24.609 -4.203 6.215 1 98.5 179 LYS B CA 1
ATOM 3563 C C . LYS B 1 179 ? 24.141 -3.023 5.375 1 98.5 179 LYS B C 1
ATOM 3565 O O . LYS B 1 179 ? 24.266 -3.037 4.148 1 98.5 179 LYS B O 1
ATOM 3570 N N . ILE B 1 180 ? 23.641 -2.088 6.066 1 98.62 180 ILE B N 1
ATOM 3571 C CA . ILE B 1 180 ? 23.141 -0.876 5.418 1 98.62 180 ILE B CA 1
ATOM 3572 C C . ILE B 1 180 ? 24.203 0.227 5.527 1 98.62 180 ILE B C 1
ATOM 3574 O O . ILE B 1 180 ? 24.594 0.604 6.629 1 98.62 180 ILE B O 1
ATOM 3578 N N . LYS B 1 181 ? 24.641 0.746 4.414 1 98.38 181 LYS B N 1
ATOM 3579 C CA . LYS B 1 181 ? 25.641 1.812 4.375 1 98.38 181 LYS B CA 1
ATOM 3580 C C . LYS B 1 181 ? 25.016 3.121 3.889 1 98.38 181 LYS B C 1
ATOM 3582 O O . LYS B 1 181 ? 25.516 4.203 4.207 1 98.38 181 LYS B O 1
ATOM 3587 N N . LYS B 1 182 ? 24.078 3.062 3.064 1 98.69 182 LYS B N 1
ATOM 3588 C CA . LYS B 1 182 ? 23.375 4.207 2.492 1 98.69 182 LYS B CA 1
ATOM 3589 C C . LYS B 1 182 ? 21.859 4.031 2.59 1 98.69 182 LYS B C 1
ATOM 3591 O O . LYS B 1 182 ? 21.328 2.992 2.195 1 98.69 182 LYS B O 1
ATOM 3596 N N . VAL B 1 183 ? 21.156 5.047 3.088 1 98.88 183 VAL B N 1
ATOM 3597 C CA . VAL B 1 183 ? 19.719 4.922 3.371 1 98.88 183 VAL B CA 1
ATOM 3598 C C . VAL B 1 183 ? 18.969 6.07 2.717 1 98.88 183 VAL B C 1
ATOM 3600 O O . VAL B 1 183 ? 19.391 7.227 2.781 1 98.88 183 VAL B O 1
ATOM 3603 N N . ALA B 1 184 ? 17.891 5.738 2.01 1 98.88 184 ALA B N 1
ATOM 3604 C CA . ALA B 1 184 ? 16.969 6.715 1.438 1 98.88 184 ALA B CA 1
ATOM 3605 C C . ALA B 1 184 ? 15.695 6.824 2.277 1 98.88 184 ALA B C 1
ATOM 3607 O O . ALA B 1 184 ? 15.172 5.816 2.756 1 98.88 184 ALA B O 1
ATOM 3608 N N . VAL B 1 185 ? 15.234 8.023 2.482 1 98.81 185 VAL B N 1
ATOM 3609 C CA . VAL B 1 185 ? 14.008 8.273 3.223 1 98.81 185 VAL B CA 1
ATOM 3610 C C . VAL B 1 185 ? 13.062 9.133 2.381 1 98.81 185 VAL B C 1
ATOM 3612 O O . VAL B 1 185 ? 13.445 10.211 1.916 1 98.81 185 VAL B O 1
ATOM 3615 N N . ILE B 1 186 ? 11.945 8.656 2.121 1 98.62 186 ILE B N 1
ATOM 3616 C CA . ILE B 1 186 ? 10.875 9.406 1.472 1 98.62 186 ILE B CA 1
ATOM 3617 C C . ILE B 1 186 ? 9.602 9.312 2.312 1 98.62 186 ILE B C 1
ATOM 3619 O O . ILE B 1 186 ? 9.008 8.242 2.449 1 98.62 186 ILE B O 1
ATOM 3623 N N . ASN B 1 187 ? 9.156 10.383 2.881 1 98.25 187 ASN B N 1
ATOM 3624 C CA . ASN B 1 187 ? 7.977 10.375 3.736 1 98.25 187 ASN B CA 1
ATOM 3625 C C . ASN B 1 187 ? 6.711 10.07 2.941 1 98.25 187 ASN B C 1
ATOM 3627 O O . ASN B 1 187 ? 6.633 10.359 1.748 1 98.25 187 ASN B O 1
ATOM 3631 N N . GLY B 1 188 ? 5.699 9.578 3.67 1 97.94 188 GLY B N 1
ATOM 3632 C CA . GLY B 1 188 ? 4.414 9.328 3.041 1 97.94 188 GLY B CA 1
ATOM 3633 C C . GLY B 1 188 ? 4.453 8.195 2.033 1 97.94 188 GLY B C 1
ATOM 3634 O O . GLY B 1 188 ? 4.93 7.098 2.342 1 97.94 188 GLY B O 1
ATOM 3635 N N . SER B 1 189 ? 3.908 8.406 0.89 1 97.88 189 SER B N 1
ATOM 3636 C CA . SER B 1 189 ? 3.896 7.441 -0.208 1 97.88 189 SER B CA 1
ATOM 3637 C C . SER B 1 189 ? 5.09 7.645 -1.134 1 97.88 189 SER B C 1
ATOM 3639 O O . SER B 1 189 ? 4.977 8.312 -2.166 1 97.88 189 SER B O 1
ATOM 3641 N N . GLY B 1 190 ? 6.176 7.004 -0.829 1 97.94 190 GLY B N 1
ATOM 3642 C CA . GLY B 1 190 ? 7.41 7.301 -1.533 1 97.94 190 GLY B CA 1
ATOM 3643 C C . GLY B 1 190 ? 7.793 6.242 -2.547 1 97.94 190 GLY B C 1
ATOM 3644 O O . GLY B 1 190 ? 8.898 6.262 -3.094 1 97.94 190 GLY B O 1
ATOM 3645 N N . GLN B 1 191 ? 6.891 5.266 -2.854 1 97.94 191 GLN B N 1
ATOM 3646 C CA . GLN B 1 191 ? 7.227 4.117 -3.686 1 97.94 191 GLN B CA 1
ATOM 3647 C C . GLN B 1 191 ? 7.652 4.555 -5.082 1 97.94 191 GLN B C 1
ATOM 3649 O O . GLN B 1 191 ? 8.516 3.93 -5.699 1 97.94 191 GLN B O 1
ATOM 3654 N N . SER B 1 192 ? 7.121 5.633 -5.605 1 97.5 192 SER B N 1
ATOM 3655 C CA . SER B 1 192 ? 7.426 6.105 -6.953 1 97.5 192 SER B CA 1
ATOM 3656 C C . SER B 1 192 ? 8.875 6.566 -7.062 1 97.5 192 SER B C 1
ATOM 3658 O O . SER B 1 192 ? 9.391 6.754 -8.172 1 97.5 192 SER B O 1
ATOM 3660 N N . TYR B 1 193 ? 9.586 6.738 -5.973 1 97.94 193 TYR B N 1
ATOM 3661 C CA . TYR B 1 193 ? 10.953 7.25 -5.98 1 97.94 193 TYR B CA 1
ATOM 3662 C C . TYR B 1 193 ? 11.953 6.133 -5.734 1 97.94 193 TYR B C 1
ATOM 3664 O O . TYR B 1 193 ? 13.148 6.387 -5.582 1 97.94 193 TYR B O 1
ATOM 3672 N N . PHE B 1 194 ? 11.484 4.875 -5.688 1 98.25 194 PHE B N 1
ATOM 3673 C CA . PHE B 1 194 ? 12.336 3.729 -5.391 1 98.25 194 PHE B CA 1
ATOM 3674 C C . PHE B 1 194 ? 13.477 3.627 -6.395 1 98.25 194 PHE B C 1
ATOM 3676 O O . PHE B 1 194 ? 14.633 3.455 -6.008 1 98.25 194 PHE B O 1
ATOM 3683 N N . ASN B 1 195 ? 13.125 3.732 -7.652 1 97.81 195 ASN B N 1
ATOM 3684 C CA . ASN B 1 195 ? 14.141 3.572 -8.688 1 97.81 195 ASN B CA 1
ATOM 3685 C C . ASN B 1 195 ? 15.203 4.664 -8.602 1 97.81 195 ASN B C 1
ATOM 3687 O O . ASN B 1 195 ? 16.391 4.398 -8.805 1 97.81 195 ASN B O 1
ATOM 3691 N N . GLU B 1 196 ? 14.781 5.93 -8.375 1 98.31 196 GLU B N 1
ATOM 3692 C CA . GLU B 1 196 ? 15.734 7.02 -8.211 1 98.31 196 GLU B CA 1
ATOM 3693 C C . GLU B 1 196 ? 16.656 6.77 -7.016 1 98.31 196 GLU B C 1
ATOM 3695 O O . GLU B 1 196 ? 17.859 7.016 -7.09 1 98.31 196 GLU B O 1
ATOM 3700 N N . ALA B 1 197 ? 16.125 6.277 -5.898 1 98.56 197 ALA B N 1
ATOM 3701 C CA . ALA B 1 197 ? 16.906 5.949 -4.715 1 98.56 197 ALA B CA 1
ATOM 3702 C C . ALA B 1 197 ? 17.938 4.859 -5.02 1 98.56 197 ALA B C 1
ATOM 3704 O O . ALA B 1 197 ? 19.094 4.949 -4.598 1 98.56 197 ALA B O 1
ATOM 3705 N N . LYS B 1 198 ? 17.469 3.863 -5.746 1 98.25 198 LYS B N 1
ATOM 3706 C CA . LYS B 1 198 ? 18.344 2.768 -6.156 1 98.25 198 LYS B CA 1
ATOM 3707 C C . LYS B 1 198 ? 19.516 3.279 -7 1 98.25 198 LYS B C 1
ATOM 3709 O O . LYS B 1 198 ? 20.656 2.902 -6.777 1 98.25 198 LYS B O 1
ATOM 3714 N N . LYS B 1 199 ? 19.203 4.125 -7.965 1 97.88 199 LYS B N 1
ATOM 3715 C CA . LYS B 1 199 ? 20.219 4.695 -8.836 1 97.88 199 LYS B CA 1
ATOM 3716 C C . LYS B 1 199 ? 21.281 5.449 -8.023 1 97.88 199 LYS B C 1
ATOM 3718 O O . LYS B 1 199 ? 22.453 5.48 -8.398 1 97.88 199 LYS B O 1
ATOM 3723 N N . LEU B 1 200 ? 20.828 6.016 -6.934 1 98.31 200 LEU B N 1
ATOM 3724 C CA . LEU B 1 200 ? 21.734 6.797 -6.09 1 98.31 200 LEU B CA 1
ATOM 3725 C C . LEU B 1 200 ? 22.484 5.898 -5.121 1 98.31 200 LEU B C 1
ATOM 3727 O O . LEU B 1 200 ? 23.266 6.379 -4.301 1 98.31 200 LEU B O 1
ATOM 3731 N N . GLY B 1 201 ? 22.188 4.578 -5.145 1 98.19 201 GLY B N 1
ATOM 3732 C CA . GLY B 1 201 ? 23 3.6 -4.441 1 98.19 201 GLY B CA 1
ATOM 3733 C C . GLY B 1 201 ? 22.438 3.215 -3.086 1 98.19 201 GLY B C 1
ATOM 3734 O O . GLY B 1 201 ? 23.172 2.709 -2.227 1 98.19 201 GLY B O 1
ATOM 3735 N N . ALA B 1 202 ? 21.188 3.404 -2.83 1 98.62 202 ALA B N 1
ATOM 3736 C CA . ALA B 1 202 ? 20.578 3.08 -1.544 1 98.62 202 ALA B CA 1
ATOM 3737 C C . ALA B 1 202 ? 20.609 1.575 -1.288 1 98.62 202 ALA B C 1
ATOM 3739 O O . ALA B 1 202 ? 20.281 0.783 -2.176 1 98.62 202 ALA B O 1
ATOM 3740 N N . ASP B 1 203 ? 20.969 1.225 -0.036 1 98.19 203 ASP B N 1
ATOM 3741 C CA . ASP B 1 203 ? 20.891 -0.15 0.447 1 98.19 203 ASP B CA 1
ATOM 3742 C C . ASP B 1 203 ? 19.531 -0.414 1.1 1 98.19 203 ASP B C 1
ATOM 3744 O O . ASP B 1 203 ? 19.125 -1.567 1.255 1 98.19 203 ASP B O 1
ATOM 3748 N N . CYS B 1 204 ? 18.969 0.659 1.508 1 98.88 204 CYS B N 1
ATOM 3749 C CA . CYS B 1 204 ? 17.719 0.602 2.254 1 98.88 204 CYS B CA 1
ATOM 3750 C C . CYS B 1 204 ? 16.859 1.826 1.967 1 98.88 204 CYS B C 1
ATOM 3752 O O . CYS B 1 204 ? 17.375 2.939 1.856 1 98.88 204 CYS B O 1
ATOM 3754 N N . ILE B 1 205 ? 15.594 1.611 1.838 1 98.88 205 ILE B N 1
ATOM 3755 C CA . ILE B 1 205 ? 14.641 2.693 1.622 1 98.88 205 ILE B CA 1
ATOM 3756 C C . ILE B 1 205 ? 13.586 2.686 2.732 1 98.88 205 ILE B C 1
ATOM 3758 O O . ILE B 1 205 ? 12.969 1.654 2.998 1 98.88 205 ILE B O 1
ATOM 3762 N N . ILE B 1 206 ? 13.391 3.773 3.383 1 98.94 206 ILE B N 1
ATOM 3763 C CA . ILE B 1 206 ? 12.383 3.979 4.414 1 98.94 206 ILE B CA 1
ATOM 3764 C C . ILE B 1 206 ? 11.25 4.848 3.867 1 98.94 206 ILE B C 1
ATOM 3766 O O . ILE B 1 206 ? 11.492 5.953 3.377 1 98.94 206 ILE B O 1
ATOM 3770 N N . THR B 1 207 ? 10.023 4.422 3.902 1 98.81 207 THR B N 1
ATOM 3771 C CA . THR B 1 207 ? 8.883 5.152 3.367 1 98.81 207 THR B CA 1
ATOM 3772 C C . THR B 1 207 ? 7.574 4.613 3.943 1 98.81 207 THR B C 1
ATOM 3774 O O . THR B 1 207 ? 7.566 4.012 5.02 1 98.81 207 THR B O 1
ATOM 3777 N N . GLY B 1 208 ? 6.43 5.004 3.426 1 98.12 208 GLY B N 1
ATOM 3778 C CA . GLY B 1 208 ? 5.105 4.457 3.664 1 98.12 208 GLY B CA 1
ATOM 3779 C C . GLY B 1 208 ? 4.363 4.105 2.387 1 98.12 208 GLY B C 1
ATOM 3780 O O . GLY B 1 208 ? 4.805 4.457 1.291 1 98.12 208 GLY B O 1
ATOM 3781 N N . ASP B 1 209 ? 3.309 3.328 2.547 1 98 209 ASP B N 1
ATOM 3782 C CA . ASP B 1 209 ? 2.375 2.998 1.475 1 98 209 ASP B CA 1
ATOM 3783 C C . ASP B 1 209 ? 3.062 2.188 0.377 1 98 209 ASP B C 1
ATOM 3785 O O . ASP B 1 209 ? 2.951 2.516 -0.806 1 98 209 ASP B O 1
ATOM 3789 N N . THR B 1 210 ? 3.75 1.167 0.753 1 98.38 210 THR B N 1
ATOM 3790 C CA . THR B 1 210 ? 4.383 0.31 -0.245 1 98.38 210 THR B CA 1
ATOM 3791 C C . THR B 1 210 ? 3.445 -0.821 -0.658 1 98.38 210 THR B C 1
ATOM 3793 O O . THR B 1 210 ? 2.518 -1.167 0.078 1 98.38 210 THR B O 1
ATOM 3796 N N . THR B 1 211 ? 3.652 -1.342 -1.836 1 97.56 211 THR B N 1
ATOM 3797 C CA . THR B 1 211 ? 2.834 -2.439 -2.34 1 97.56 211 THR B CA 1
ATOM 3798 C C . THR B 1 211 ? 3.697 -3.662 -2.641 1 97.56 211 THR B C 1
ATOM 3800 O O . THR B 1 211 ? 4.91 -3.545 -2.811 1 97.56 211 THR B O 1
ATOM 3803 N N . TYR B 1 212 ? 3.115 -4.762 -2.725 1 97.94 212 TYR B N 1
ATOM 3804 C CA . TYR B 1 212 ? 3.701 -6.098 -2.725 1 97.94 212 TYR B CA 1
ATOM 3805 C C . TYR B 1 212 ? 4.719 -6.246 -3.848 1 97.94 212 TYR B C 1
ATOM 3807 O O . TYR B 1 212 ? 5.871 -6.621 -3.605 1 97.94 212 TYR B O 1
ATOM 3815 N N . HIS B 1 213 ? 4.336 -5.941 -5.109 1 96.31 213 HIS B N 1
ATOM 3816 C CA . HIS B 1 213 ? 5.152 -6.27 -6.273 1 96.31 213 HIS B CA 1
ATOM 3817 C C . HIS B 1 213 ? 6.445 -5.461 -6.285 1 96.31 213 HIS B C 1
ATOM 3819 O O . HIS B 1 213 ? 7.516 -6 -6.582 1 96.31 213 HIS B O 1
ATOM 3825 N N . TYR B 1 214 ? 6.359 -4.18 -5.879 1 95 214 TYR B N 1
ATOM 3826 C CA . TYR B 1 214 ? 7.551 -3.344 -5.82 1 95 214 TYR B CA 1
ATOM 3827 C C . TYR B 1 214 ? 8.508 -3.824 -4.73 1 95 214 TYR B C 1
ATOM 3829 O O . TYR B 1 214 ? 9.703 -3.975 -4.969 1 95 214 TYR B O 1
ATOM 3837 N N . VAL B 1 215 ? 7.965 -4.133 -3.643 1 97.88 215 VAL B N 1
ATOM 3838 C CA . VAL B 1 215 ? 8.781 -4.547 -2.504 1 97.88 215 VAL B CA 1
ATOM 3839 C C . VAL B 1 215 ? 9.445 -5.887 -2.805 1 97.88 215 VAL B C 1
ATOM 3841 O O . VAL B 1 215 ? 10.617 -6.086 -2.488 1 97.88 215 VAL B O 1
ATOM 3844 N N . SER B 1 216 ? 8.672 -6.785 -3.422 1 97.38 216 SER B N 1
ATOM 3845 C CA . SER B 1 216 ? 9.219 -8.078 -3.805 1 97.38 216 SER B CA 1
ATOM 3846 C C . SER B 1 216 ? 10.406 -7.918 -4.75 1 97.38 216 SER B C 1
ATOM 3848 O O . SER B 1 216 ? 11.453 -8.555 -4.559 1 97.38 216 SER B O 1
ATOM 3850 N N . ASP B 1 217 ? 10.289 -7.074 -5.754 1 97.12 217 ASP B N 1
ATOM 3851 C CA . ASP B 1 217 ? 11.359 -6.836 -6.719 1 97.12 217 ASP B CA 1
ATOM 3852 C C . ASP B 1 217 ? 12.602 -6.27 -6.039 1 97.12 217 ASP B C 1
ATOM 3854 O O . ASP B 1 217 ? 13.719 -6.727 -6.293 1 97.12 217 ASP B O 1
ATOM 3858 N N . PHE B 1 218 ? 12.422 -5.273 -5.18 1 98.12 218 PHE B N 1
ATOM 3859 C CA . PHE B 1 218 ? 13.555 -4.621 -4.543 1 98.12 218 PHE B CA 1
ATOM 3860 C C . PHE B 1 218 ? 14.25 -5.57 -3.574 1 98.12 218 PHE B C 1
ATOM 3862 O O . PHE B 1 218 ? 15.477 -5.539 -3.443 1 98.12 218 PHE B O 1
ATOM 3869 N N . LYS B 1 219 ? 13.484 -6.414 -2.908 1 97.88 219 LYS B N 1
ATOM 3870 C CA . LYS B 1 219 ? 14.086 -7.449 -2.074 1 97.88 219 LYS B CA 1
ATOM 3871 C C . LYS B 1 219 ? 14.961 -8.383 -2.902 1 97.88 219 LYS B C 1
ATOM 3873 O O . LYS B 1 219 ? 16.078 -8.719 -2.492 1 97.88 219 LYS B O 1
ATOM 3878 N N . GLU B 1 220 ? 14.477 -8.773 -4.105 1 96.81 220 GLU B N 1
ATOM 3879 C CA . GLU B 1 220 ? 15.25 -9.633 -5 1 96.81 220 GLU B CA 1
ATOM 3880 C C . GLU B 1 220 ? 16.531 -8.945 -5.453 1 96.81 220 GLU B C 1
ATOM 3882 O O . GLU B 1 220 ? 17.531 -9.609 -5.719 1 96.81 220 GLU B O 1
ATOM 3887 N N . GLU B 1 221 ? 16.484 -7.648 -5.531 1 97.06 221 GLU B N 1
ATOM 3888 C CA . GLU B 1 221 ? 17.656 -6.879 -5.949 1 97.06 221 GLU B CA 1
ATOM 3889 C C . GLU B 1 221 ? 18.547 -6.539 -4.762 1 97.06 221 GLU B C 1
ATOM 3891 O O . GLU B 1 221 ? 19.453 -5.719 -4.875 1 97.06 221 GLU B O 1
ATOM 3896 N N . ASN B 1 222 ? 18.234 -7.043 -3.635 1 97.38 222 ASN B N 1
ATOM 3897 C CA . ASN B 1 222 ? 19.016 -6.918 -2.404 1 97.38 222 ASN B CA 1
ATOM 3898 C C . ASN B 1 222 ? 19 -5.484 -1.878 1 97.38 222 ASN B C 1
ATOM 3900 O O . ASN B 1 222 ? 20.016 -4.98 -1.412 1 97.38 222 ASN B O 1
ATOM 3904 N N . ILE B 1 223 ? 17.938 -4.809 -2.047 1 98.56 223 ILE B N 1
ATOM 3905 C CA . ILE B 1 223 ? 17.688 -3.514 -1.43 1 98.56 223 ILE B CA 1
ATOM 3906 C C . ILE B 1 223 ? 16.594 -3.66 -0.368 1 98.56 223 ILE B C 1
ATOM 3908 O O . ILE B 1 223 ? 15.484 -4.117 -0.663 1 98.56 223 ILE B O 1
ATOM 3912 N N . ALA B 1 224 ? 16.875 -3.32 0.828 1 98.81 224 ALA B N 1
ATOM 3913 C CA . ALA B 1 224 ? 15.93 -3.441 1.928 1 98.81 224 ALA B CA 1
ATOM 3914 C C . ALA B 1 224 ? 14.883 -2.33 1.874 1 98.81 224 ALA B C 1
ATOM 3916 O O . ALA B 1 224 ? 15.188 -1.208 1.46 1 98.81 224 ALA B O 1
ATOM 3917 N N . VAL B 1 225 ? 13.672 -2.645 2.256 1 98.88 225 VAL B N 1
ATOM 3918 C CA . VAL B 1 225 ? 12.594 -1.667 2.33 1 98.88 225 VAL B CA 1
ATOM 3919 C C . VAL B 1 225 ? 11.969 -1.684 3.727 1 98.88 225 VAL B C 1
ATOM 3921 O O . VAL B 1 225 ? 11.641 -2.75 4.254 1 98.88 225 VAL B O 1
ATOM 3924 N N . ILE B 1 226 ? 11.898 -0.588 4.359 1 98.88 226 ILE B N 1
ATOM 3925 C CA . ILE B 1 226 ? 11.172 -0.414 5.609 1 98.88 226 ILE B CA 1
ATOM 3926 C C . ILE B 1 226 ? 9.953 0.471 5.379 1 98.88 226 ILE B C 1
ATOM 3928 O O . ILE B 1 226 ? 10.086 1.667 5.109 1 98.88 226 ILE B O 1
ATOM 3932 N N . ASP B 1 227 ? 8.82 -0.099 5.441 1 98.81 227 ASP B N 1
ATOM 3933 C CA . ASP B 1 227 ? 7.562 0.643 5.426 1 98.81 227 ASP B CA 1
ATOM 3934 C C . ASP B 1 227 ? 7.117 0.998 6.844 1 98.81 227 ASP B C 1
ATOM 3936 O O . ASP B 1 227 ? 6.457 0.2 7.512 1 98.81 227 ASP B O 1
ATOM 3940 N N . ALA B 1 228 ? 7.445 2.195 7.223 1 98.44 228 ALA B N 1
ATOM 3941 C CA . ALA B 1 228 ? 7.16 2.641 8.586 1 98.44 228 ALA B CA 1
ATOM 3942 C C . ALA B 1 228 ? 5.758 3.238 8.68 1 98.44 228 ALA B C 1
ATOM 3944 O O . ALA B 1 228 ? 5.348 3.701 9.75 1 98.44 228 ALA B O 1
ATOM 3945 N N . GLY B 1 229 ? 5.047 3.221 7.578 1 98.12 229 GLY B N 1
ATOM 3946 C CA . GLY B 1 229 ? 3.709 3.785 7.555 1 98.12 229 GLY B CA 1
ATOM 3947 C C . GLY B 1 229 ? 3.678 5.23 7.094 1 98.12 229 GLY B C 1
ATOM 3948 O O . GLY B 1 229 ? 4.566 6.012 7.43 1 98.12 229 GLY B O 1
ATOM 3949 N N . HIS B 1 230 ? 2.648 5.555 6.332 1 98.69 230 HIS B N 1
ATOM 3950 C CA . HIS B 1 230 ? 2.455 6.902 5.816 1 98.69 230 HIS B CA 1
ATOM 3951 C C . HIS B 1 230 ? 2.344 7.918 6.953 1 98.69 230 HIS B C 1
ATOM 3953 O O . HIS B 1 230 ? 3.049 8.93 6.961 1 98.69 230 HIS B O 1
ATOM 3959 N N . PHE B 1 231 ? 1.519 7.645 7.918 1 98.62 231 PHE B N 1
ATOM 3960 C CA . PHE B 1 231 ? 1.282 8.516 9.062 1 98.62 231 PHE B CA 1
ATOM 3961 C C . PHE B 1 231 ? 2.562 8.711 9.867 1 98.62 231 PHE B C 1
ATOM 3963 O O . PHE B 1 231 ? 2.949 9.844 10.164 1 98.62 231 PHE B O 1
ATOM 3970 N N . ASP B 1 232 ? 3.268 7.648 10.141 1 98.38 232 ASP B N 1
ATOM 3971 C CA . ASP B 1 232 ? 4.375 7.652 11.094 1 98.38 232 ASP B CA 1
ATOM 3972 C C . ASP B 1 232 ? 5.637 8.227 10.461 1 98.38 232 ASP B C 1
ATOM 3974 O O . ASP B 1 232 ? 6.57 8.617 11.172 1 98.38 232 ASP B O 1
ATOM 3978 N N . THR B 1 233 ? 5.637 8.328 9.141 1 98.69 233 THR B N 1
ATOM 3979 C CA . THR B 1 233 ? 6.773 8.961 8.484 1 98.69 233 THR B CA 1
ATOM 3980 C C . THR B 1 233 ? 6.535 10.461 8.312 1 98.69 233 THR B C 1
ATOM 3982 O O . THR B 1 233 ? 7.367 11.164 7.746 1 98.69 233 THR B O 1
ATOM 3985 N N . GLU B 1 234 ? 5.371 10.953 8.781 1 98.75 234 GLU B N 1
ATOM 3986 C CA . GLU B 1 234 ? 5.074 12.367 8.562 1 98.75 234 GLU B CA 1
ATOM 3987 C C . GLU B 1 234 ? 4.715 13.07 9.867 1 98.75 234 GLU B C 1
ATOM 3989 O O . GLU B 1 234 ? 5.199 14.164 10.148 1 98.75 234 GLU B O 1
ATOM 3994 N N . TRP B 1 235 ? 3.959 12.438 10.703 1 98.44 235 TRP B N 1
ATOM 3995 C CA . TRP B 1 235 ? 3.367 13.078 11.867 1 98.44 235 TRP B CA 1
ATOM 3996 C C . TRP B 1 235 ? 4.445 13.555 12.836 1 98.44 235 TRP B C 1
ATOM 3998 O O . TRP B 1 235 ? 4.406 14.688 13.312 1 98.44 235 TRP B O 1
ATOM 4008 N N . PRO B 1 236 ? 5.504 12.734 13.148 1 98.38 236 PRO B N 1
ATOM 4009 C CA . PRO B 1 236 ? 6.555 13.219 14.047 1 98.38 236 PRO B CA 1
ATOM 4010 C C . PRO B 1 236 ? 7.219 14.492 13.539 1 98.38 236 PRO B C 1
ATOM 4012 O O . PRO B 1 236 ? 7.539 15.383 14.328 1 98.38 236 PRO B O 1
ATOM 4015 N N . ALA B 1 237 ? 7.414 14.562 12.234 1 98.5 237 ALA B N 1
ATOM 4016 C CA . ALA B 1 237 ? 8.016 15.75 11.648 1 98.5 237 ALA B CA 1
ATOM 4017 C C . ALA B 1 237 ? 7.066 16.938 11.727 1 98.5 237 ALA B C 1
ATOM 4019 O O . ALA B 1 237 ? 7.492 18.078 11.984 1 98.5 237 ALA B O 1
ATOM 4020 N N . VAL B 1 238 ? 5.793 16.688 11.508 1 98.38 238 VAL B N 1
ATOM 4021 C CA . VAL B 1 238 ? 4.789 17.75 11.562 1 98.38 238 VAL B CA 1
ATOM 4022 C C . VAL B 1 238 ? 4.734 18.328 12.969 1 98.38 238 VAL B C 1
ATOM 4024 O O . VAL B 1 238 ? 4.57 19.547 13.133 1 98.38 238 VAL B O 1
ATOM 4027 N N . LEU B 1 239 ? 4.887 17.516 14.008 1 98 239 LEU B N 1
ATOM 4028 C CA . LEU B 1 239 ? 4.895 17.984 15.391 1 98 239 LEU B CA 1
ATOM 4029 C C . LEU B 1 239 ? 6.066 18.922 15.633 1 98 239 LEU B C 1
ATOM 4031 O O . LEU B 1 239 ? 5.898 19.984 16.25 1 98 239 LEU B O 1
ATOM 4035 N N . VAL B 1 240 ? 7.215 18.578 15.102 1 97.88 240 VAL B N 1
ATOM 4036 C CA . VAL B 1 240 ? 8.406 19.406 15.242 1 97.88 240 VAL B CA 1
ATOM 4037 C C . VAL B 1 240 ? 8.219 20.734 14.508 1 97.88 240 VAL B C 1
ATOM 4039 O O . VAL B 1 240 ? 8.516 21.797 15.047 1 97.88 240 VAL B O 1
ATOM 4042 N N . LEU B 1 241 ? 7.684 20.641 13.32 1 97.44 241 LEU B N 1
ATOM 4043 C CA . LEU B 1 241 ? 7.508 21.828 12.477 1 97.44 241 LEU B CA 1
ATOM 4044 C C . LEU B 1 241 ? 6.418 22.734 13.031 1 97.44 241 LEU B C 1
ATOM 4046 O O . LEU B 1 241 ? 6.48 23.953 12.867 1 97.44 241 LEU B O 1
ATOM 4050 N N . ALA B 1 242 ? 5.438 22.109 13.656 1 97.5 242 ALA B N 1
ATOM 4051 C CA . ALA B 1 242 ? 4.379 22.875 14.297 1 97.5 242 ALA B CA 1
ATOM 4052 C C . ALA B 1 242 ? 4.938 23.766 15.414 1 97.5 242 ALA B C 1
ATOM 4054 O O . ALA B 1 242 ? 4.496 24.906 15.594 1 97.5 242 ALA B O 1
ATOM 4055 N N . GLU B 1 243 ? 5.852 23.234 16.188 1 97.25 243 GLU B N 1
ATOM 4056 C CA . GLU B 1 243 ? 6.504 24.031 17.219 1 97.25 243 GLU B CA 1
ATOM 4057 C C . GLU B 1 243 ? 7.301 25.188 16.625 1 97.25 243 GLU B C 1
ATOM 4059 O O . GLU B 1 243 ? 7.305 26.281 17.172 1 97.25 243 GLU B O 1
ATOM 4064 N N . TYR B 1 244 ? 7.965 24.859 15.562 1 95.56 244 TYR B N 1
ATOM 4065 C CA . TYR B 1 244 ? 8.688 25.906 14.852 1 95.56 244 TYR B CA 1
ATOM 4066 C C . TYR B 1 244 ? 7.734 27 14.391 1 95.56 244 TYR B C 1
ATOM 4068 O O . TYR B 1 244 ? 8.023 28.188 14.539 1 95.56 244 TYR B O 1
ATOM 4076 N N . PHE B 1 245 ? 6.629 26.609 13.797 1 96.56 245 PHE B N 1
ATOM 4077 C CA . PHE B 1 245 ? 5.602 27.516 13.32 1 96.56 245 PHE B CA 1
ATOM 4078 C C . PHE B 1 245 ? 5.062 28.375 14.461 1 96.56 245 PHE B C 1
ATOM 4080 O O . PHE B 1 245 ? 4.879 29.578 14.305 1 96.56 245 PHE B O 1
ATOM 4087 N N . LYS B 1 246 ? 4.797 27.75 15.586 1 96.75 246 LYS B N 1
ATOM 4088 C CA . LYS B 1 246 ? 4.348 28.469 16.781 1 96.75 246 LYS B CA 1
ATOM 4089 C C . LYS B 1 246 ? 5.332 29.562 17.172 1 96.75 246 LYS B C 1
ATOM 4091 O O . LYS B 1 246 ? 4.938 30.688 17.453 1 96.75 246 LYS B O 1
ATOM 4096 N N . ASN B 1 247 ? 6.598 29.234 17.172 1 96.5 247 ASN B N 1
ATOM 4097 C CA . ASN B 1 247 ? 7.648 30.172 17.516 1 96.5 247 ASN B CA 1
ATOM 4098 C C . ASN B 1 247 ? 7.707 31.344 16.531 1 96.5 247 ASN B C 1
ATOM 4100 O O . ASN B 1 247 ? 7.934 32.5 16.938 1 96.5 247 ASN B O 1
ATOM 4104 N N . GLN B 1 248 ? 7.535 31.016 15.258 1 95.19 248 GLN B N 1
ATOM 4105 C CA . GLN B 1 248 ? 7.555 32.062 14.234 1 95.19 248 GLN B CA 1
ATOM 4106 C C . GLN B 1 248 ? 6.406 33.031 14.438 1 95.19 248 GLN B C 1
ATOM 4108 O O . GLN B 1 248 ? 6.578 34.25 14.258 1 95.19 248 GLN B O 1
ATOM 4113 N N . ILE B 1 249 ? 5.242 32.562 14.805 1 95.38 249 ILE B N 1
ATOM 4114 C CA . ILE B 1 249 ? 4.074 33.375 15.055 1 95.38 249 ILE B CA 1
ATOM 4115 C C . ILE B 1 249 ? 4.344 34.312 16.25 1 95.38 249 ILE B C 1
ATOM 4117 O O . ILE B 1 249 ? 4.051 35.5 16.203 1 95.38 249 ILE B O 1
ATOM 4121 N N . GLU B 1 250 ? 4.973 33.812 17.281 1 95.31 250 GLU B N 1
ATOM 4122 C CA . GLU B 1 250 ? 5.297 34.562 18.484 1 95.31 250 GLU B CA 1
ATOM 4123 C C . GLU B 1 250 ? 6.34 35.625 18.188 1 95.31 250 GLU B C 1
ATOM 4125 O O . GLU B 1 250 ? 6.234 36.781 18.672 1 95.31 250 GLU B O 1
ATOM 4130 N N . LEU B 1 251 ? 7.273 35.25 17.406 1 95 251 LEU B N 1
ATOM 4131 C CA . LEU B 1 251 ? 8.344 36.188 17.047 1 95 251 LEU B CA 1
ATOM 4132 C C . LEU B 1 251 ? 7.801 37.375 16.266 1 95 251 LEU B C 1
ATOM 4134 O O . LEU B 1 251 ? 8.352 38.469 16.344 1 95 251 LEU B O 1
ATOM 4138 N N . LYS B 1 252 ? 6.746 37.125 15.578 1 95 252 LYS B N 1
ATOM 4139 C CA . LYS B 1 252 ? 6.141 38.188 14.789 1 95 252 LYS B CA 1
ATOM 4140 C C . LYS B 1 252 ? 5.199 39.031 15.641 1 95 252 LYS B C 1
ATOM 4142 O O . LYS B 1 252 ? 4.586 39.969 15.141 1 95 252 LYS B O 1
ATOM 4147 N N . GLY B 1 253 ? 4.996 38.656 16.891 1 94.5 253 GLY B N 1
ATOM 4148 C CA . GLY B 1 253 ? 4.289 39.469 17.844 1 94.5 253 GLY B CA 1
ATOM 4149 C C . GLY B 1 253 ? 2.875 39 18.125 1 94.5 253 GLY B C 1
ATOM 4150 O O . GLY B 1 253 ? 2.105 39.688 18.797 1 94.5 253 GLY B O 1
ATOM 4151 N N . TYR B 1 254 ? 2.576 37.875 17.562 1 95.31 254 TYR B N 1
ATOM 4152 C CA . TYR B 1 254 ? 1.238 37.344 17.797 1 95.31 254 TYR B CA 1
ATOM 4153 C C . TYR B 1 254 ? 1.217 36.438 19.031 1 95.31 254 TYR B C 1
ATOM 4155 O O . TYR B 1 254 ? 2.24 35.875 19.391 1 95.31 254 TYR B O 1
ATOM 4163 N N . LYS B 1 255 ? 0.046 36.375 19.703 1 93.5 255 LYS B N 1
ATOM 4164 C CA . LYS B 1 255 ? -0.063 35.594 20.953 1 93.5 255 LYS B CA 1
ATOM 4165 C C . LYS B 1 255 ? -1.045 34.438 20.812 1 93.5 255 LYS B C 1
ATOM 4167 O O . LYS B 1 255 ? -1.471 33.844 21.797 1 93.5 255 LYS B O 1
ATOM 4172 N N . ASN B 1 256 ? -1.411 34.094 19.641 1 96.12 256 ASN B N 1
ATOM 4173 C CA . ASN B 1 256 ? -2.385 33.031 19.391 1 96.12 256 ASN B CA 1
ATOM 4174 C C . ASN B 1 256 ? -1.85 31.672 19.797 1 96.12 256 ASN B C 1
ATOM 4176 O O . ASN B 1 256 ? -0.669 31.375 19.609 1 96.12 256 ASN B O 1
ATOM 4180 N N . SER B 1 257 ? -2.707 30.828 20.359 1 96.31 257 SER B N 1
ATOM 4181 C CA . SER B 1 257 ? -2.342 29.469 20.75 1 96.31 257 SER B CA 1
ATOM 4182 C C . SER B 1 257 ? -2.279 28.547 19.531 1 96.31 257 SER B C 1
ATOM 4184 O O . SER B 1 257 ? -3.084 28.672 18.609 1 96.31 257 SER B O 1
ATOM 4186 N N . VAL B 1 258 ? -1.301 27.719 19.531 1 97.94 258 VAL B N 1
ATOM 4187 C CA . VAL B 1 258 ? -1.164 26.641 18.547 1 97.94 258 VAL B CA 1
ATOM 4188 C C . VAL B 1 258 ? -1.249 25.297 19.25 1 97.94 258 VAL B C 1
ATOM 4190 O O . VAL B 1 258 ? -0.425 24.969 20.109 1 97.94 258 VAL B O 1
ATOM 4193 N N . PHE B 1 259 ? -2.273 24.484 18.875 1 98.25 259 PHE B N 1
ATOM 4194 C CA . PHE B 1 259 ? -2.486 23.172 19.469 1 98.25 259 PHE B CA 1
ATOM 4195 C C . PHE B 1 259 ? -2.168 22.062 18.453 1 98.25 259 PHE B C 1
ATOM 4197 O O . PHE B 1 259 ? -2.414 22.219 17.266 1 98.25 259 PHE B O 1
ATOM 4204 N N . MET B 1 260 ? -1.58 20.984 18.938 1 98.12 260 MET B N 1
ATOM 4205 C CA . MET B 1 260 ? -1.445 19.766 18.156 1 98.12 260 MET B CA 1
ATOM 4206 C C . MET B 1 260 ? -2.664 18.859 18.328 1 98.12 260 MET B C 1
ATOM 4208 O O . MET B 1 260 ? -3.107 18.609 19.453 1 98.12 260 MET B O 1
ATOM 4212 N N . SER B 1 261 ? -3.186 18.422 17.297 1 98.5 261 SER B N 1
ATOM 4213 C CA . SER B 1 261 ? -4.398 17.609 17.359 1 98.5 261 SER B CA 1
ATOM 4214 C C . SER B 1 261 ? -4.156 16.312 18.141 1 98.5 261 SER B C 1
ATOM 4216 O O . SER B 1 261 ? -3.162 15.625 17.922 1 98.5 261 SER B O 1
ATOM 4218 N N . GLU B 1 262 ? -5.07 15.984 18.984 1 97.5 262 GLU B N 1
ATOM 4219 C CA . GLU B 1 262 ? -5.055 14.719 19.719 1 97.5 262 GLU B CA 1
ATOM 4220 C C . GLU B 1 262 ? -5.914 13.672 19.016 1 97.5 262 GLU B C 1
ATOM 4222 O O . GLU B 1 262 ? -5.816 12.477 19.328 1 97.5 262 GLU B O 1
ATOM 4227 N N . SER B 1 263 ? -6.668 14.125 18.047 1 95.75 263 SER B N 1
ATOM 4228 C CA . SER B 1 263 ? -7.57 13.234 17.328 1 95.75 263 SER B CA 1
ATOM 4229 C C . SER B 1 263 ? -6.91 12.68 16.062 1 95.75 263 SER B C 1
ATOM 4231 O O . SER B 1 263 ? -7.41 11.727 15.469 1 95.75 263 SER B O 1
ATOM 4233 N N . ASN B 1 264 ? -5.848 13.328 15.68 1 92.12 264 ASN B N 1
ATOM 4234 C CA . ASN B 1 264 ? -5.082 12.852 14.539 1 92.12 264 ASN B CA 1
ATOM 4235 C C . ASN B 1 264 ? -4.316 11.57 14.867 1 92.12 264 ASN B C 1
ATOM 4237 O O . ASN B 1 264 ? -3.355 11.602 15.641 1 92.12 264 ASN B O 1
ATOM 4241 N N . LYS B 1 265 ? -4.758 10.438 14.328 1 93.44 265 LYS B N 1
ATOM 4242 C CA . LYS B 1 265 ? -4.148 9.148 14.641 1 93.44 265 LYS B CA 1
ATOM 4243 C C . LYS B 1 265 ? -3.979 8.297 13.391 1 93.44 265 LYS B C 1
ATOM 4245 O O . LYS B 1 265 ? -4.703 8.477 12.406 1 93.44 265 LYS B O 1
ATOM 4250 N N . ASN B 1 266 ? -3 7.465 13.484 1 96.19 266 ASN B N 1
ATOM 4251 C CA . ASN B 1 266 ? -2.846 6.449 12.453 1 96.19 266 ASN B CA 1
ATOM 4252 C C . ASN B 1 266 ? -4.086 5.57 12.336 1 96.19 266 ASN B C 1
ATOM 4254 O O . ASN B 1 266 ? -4.512 4.961 13.32 1 96.19 266 ASN B O 1
ATOM 4258 N N . PRO B 1 267 ? -4.691 5.531 11.148 1 96.94 267 PRO B N 1
ATOM 4259 C CA . PRO B 1 267 ? -5.906 4.719 11.039 1 96.94 267 PRO B CA 1
ATOM 4260 C C . PRO B 1 267 ? -5.617 3.221 11.125 1 96.94 267 PRO B C 1
ATOM 4262 O O . PRO B 1 267 ? -6.535 2.424 11.344 1 96.94 267 PRO B O 1
ATOM 4265 N N . TYR B 1 268 ? -4.434 2.791 10.828 1 97.69 268 TYR B N 1
ATOM 4266 C CA . TYR B 1 268 ? -4.082 1.374 10.812 1 97.69 268 TYR B CA 1
ATOM 4267 C C . TYR B 1 268 ? -3.789 0.872 12.219 1 97.69 268 TYR B C 1
ATOM 4269 O O . TYR B 1 268 ? -3.162 1.573 13.023 1 97.69 268 TYR B O 1
ATOM 4277 N N . LYS B 1 269 ? -4.223 -0.254 12.547 1 97.12 269 LYS B N 1
ATOM 4278 C CA . LYS B 1 269 ? -3.807 -1.113 13.648 1 97.12 269 LYS B CA 1
ATOM 4279 C C . LYS B 1 269 ? -3.246 -2.436 13.133 1 97.12 269 LYS B C 1
ATOM 4281 O O . LYS B 1 269 ? -3.361 -2.746 11.945 1 97.12 269 LYS B O 1
ATOM 4286 N N . CYS B 1 270 ? -2.51 -3.135 13.961 1 95.88 270 CYS B N 1
ATOM 4287 C CA . CYS B 1 270 ? -1.882 -4.371 13.508 1 95.88 270 CYS B CA 1
ATOM 4288 C C . CYS B 1 270 ? -2.166 -5.516 14.469 1 95.88 270 CYS B C 1
ATOM 4290 O O . CYS B 1 270 ? -2.221 -5.312 15.688 1 95.88 270 CYS B O 1
ATOM 4292 N N . LYS B 1 271 ? -2.428 -6.645 14.016 1 93.81 271 LYS B N 1
ATOM 4293 C CA . LYS B 1 271 ? -2.57 -7.887 14.773 1 93.81 271 LYS B CA 1
ATOM 4294 C C . LYS B 1 271 ? -1.688 -8.984 14.195 1 93.81 271 LYS B C 1
ATOM 4296 O O . LYS B 1 271 ? -1.438 -9.023 12.984 1 93.81 271 LYS B O 1
#

Foldseek 3Di:
DFDFQLNLQVVCCVVQNPLLADPLFDFFWQAADRGDTWFAEEEFQDLAPLQLVVCVVVVGQEYEHAHDLPSDDDPDQDPVDRSNVSRVSSVVSNHIYGYHYLSQQFDVLGLQNLLCVLLPFDDKFALDAGPSDDPVDRGGDFKIKGFDPFWDFLLVSLVSLCVSLVQPDKDKAADRGDTWGMEIEGAAPCLVSVVSCVVVPGQEYEYADDDDPSRVVCRVVNRMYMHSHNCSSGVVSSVVVQVVSVVVCVVVPDDHYYHYDPSHDDPDDDD/DFDFQLNLQVVCCVVQNPLLADPLFDFFWQAADRGDTWFAEEEFQDLAPLQLVVCVVVVGQEYEHAHDLPSDDDPDQDPVDRSNVSRVSSVVSNHIYGYHYLSQQFDVLGLQNLLCVLLVFDDKFALDAGPSDDPVDRGGDFKIKGFDPDWDFLLVSLVSLCVSLVQPDKDKAADRGDTWGMEIEGAAPCLVSVVSCVVVPGQEYEYADDDDVSRVVCRVVNRMYMHSHNCSSGVVSSVVVQVVSVVVCVVVPDDHYYHYDPSHDDPDDDD

pLDDT: mean 97.48, std 1.97, range [77.81, 98.94]

Organism: NCBI:txid2716538

Nearest PDB structures (foldseek):
  2nyd-assembly1_A-3  TM=8.998E-01  e=5.065E-30  Staphylococcus aureus subsp. aureus N315
  3lnl-assembly1_A  TM=8.993E-01  e=5.733E-30  Staphylococcus aureus subsp. aureus N315
  3lnl-assembly1_B  TM=9.083E-01  e=1.205E-29  Staphylococcus aureus subsp. aureus N315
  2nyd-assembly1_B-3  TM=9.019E-01  e=6.819E-29  Staphylococcus aureus subsp. aureus N315
  2gx8-assembly1_C-2  TM=9.043E-01  e=2.352E-28  Bacillus cereus ATCC 14579

Secondary structure (DSSP, 8-state):
---BHHHHHHHHHHHS-GGGS-TT---EEEES-TTPBP-EEEEESS--HHHHHHHHHTT--EEEESS-S-SSPPS---TTSHHHHHHHHHHHTT-EEEE--HHHHHSTTSHHHHHHHHTT--SEEEEEE-TTS-TT--S-EEEEEEEEEEEEEHHHHHHHHHHHTT-S--EEES-TTPEEEEEEEEEEE-GGGHHHHHHTT-SEEEEES--HHHHHHHHHTT-EEEE--TTTTTHHHHHHHHHHHHHHHHHTT---EEEE-SS---S-EE-/---BHHHHHHHHHHHS-GGGS-TT---EEEES-TTPBP-EEEEESS--HHHHHHHHHTT-SEEEESS-S-SSPPS---TTSHHHHHHHHHHHTT-EEEE--HHHHHSTTSHHHHHHHHTT--SEEEEEE-TTS-TT--S-EEEEEEEEEEEEEHHHHHHHHHHHTT-S--EEES-TTPEEEEEEEEEEE-GGGHHHHHHTT-SEEEEES--HHHHHHHHHTT-EEEE--TTTTTHHHHHHHHHHHHHHHHHTT---EEEE-SS---S-E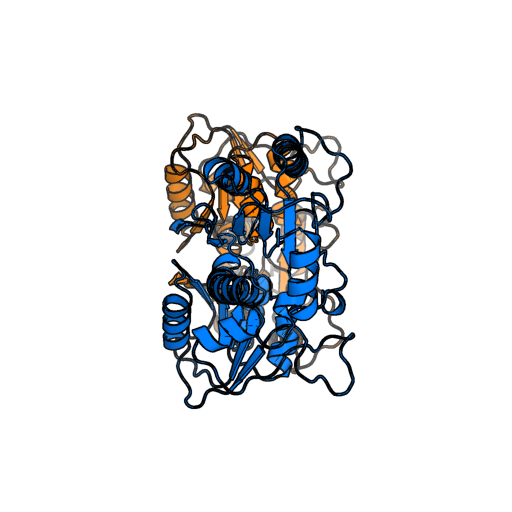E-

Radius of gyration: 25.54 Å; Cα contacts (8 Å, |Δi|>4): 1207; chains: 2; bounding box: 55×83×49 Å

Solvent-accessible surface area (backbone atoms only — not comparable to full-atom values): 28008 Å² total; per-residue (Å²): 123,84,51,28,42,47,56,53,50,51,55,45,40,70,70,32,40,70,75,52,34,52,89,82,59,50,68,43,80,72,42,76,53,57,80,38,74,50,59,20,36,31,36,33,52,52,78,42,69,62,39,51,51,48,25,60,74,69,57,25,32,27,36,42,19,32,44,40,83,60,60,69,85,71,94,65,79,39,82,88,38,72,68,20,38,45,53,50,53,30,60,77,64,62,31,27,34,33,17,50,36,52,14,30,34,12,30,82,79,20,42,41,48,40,43,35,50,57,65,69,52,55,84,59,43,42,62,43,66,43,90,73,49,54,92,84,50,81,48,40,14,46,35,33,34,27,58,49,94,64,65,41,30,42,48,56,49,50,52,47,50,36,61,56,39,66,29,94,46,35,37,31,29,58,60,54,77,42,71,34,44,24,41,25,39,23,54,26,71,29,57,89,47,46,66,58,37,46,76,73,58,35,33,28,38,38,27,4,50,62,44,62,69,62,52,44,51,36,34,75,69,66,26,28,38,37,35,40,31,32,54,38,47,39,48,59,28,49,56,54,50,48,52,51,51,47,50,52,44,43,73,74,64,36,83,63,53,71,43,73,50,84,64,59,66,69,58,67,45,77,86,122,83,50,27,42,47,57,52,49,51,54,45,40,71,70,34,40,68,75,52,33,51,88,83,59,50,68,42,81,72,41,76,53,57,80,38,74,52,59,22,35,32,36,33,54,52,79,42,70,61,40,52,51,48,26,59,75,69,58,23,34,27,36,41,19,32,43,40,83,59,61,68,86,71,93,64,78,39,82,88,38,74,68,20,38,47,52,51,53,30,60,78,64,63,31,28,33,34,18,51,35,50,13,31,35,12,31,82,79,20,42,40,48,39,43,34,51,57,65,70,53,56,85,60,42,42,61,43,67,43,90,73,50,55,93,83,51,80,48,40,14,46,35,33,33,27,59,48,94,65,65,42,30,43,50,56,49,50,52,47,51,34,62,55,38,66,30,93,48,33,37,32,30,58,60,54,75,41,70,34,43,24,41,27,40,22,52,26,71,28,58,90,47,47,65,58,35,46,76,73,58,33,33,27,39,38,28,4,51,62,44,61,70,62,52,45,52,35,35,74,68,67,26,28,38,36,36,40,31,33,54,38,48,38,48,60,28,50,56,55,49,48,52,52,50,47,50,54,44,43,73,73,63,38,83,63,52,72,42,73,50,86,62,58,64,69,57,66,46,76,87

Sequence (542 aa):
MSLKVKDIDRIIEQYAPSKFKEDYDNVGLMVGDMECEVTSILVALDCTLDVINEAKEKECNFILTHHPLIFKKPMNITKDTLLGKKIIELIKNDINVYSSHTNLDSIKGGVNDTIMQLLNFHDYNTIELSKRRSEDDKVSGIGRIAALKEAITLDEMCSRVKKCLNAPFIRYAGNENKKIKKVAVINGSGQSYFNEAKKLGADCIITGDTTYHYVSDFKEENIAVIDAGHFDTEWPAVLVLAEYFKNQIELKGYKNSVFMSESNKNPYKCKMSLKVKDIDRIIEQYAPSKFKEDYDNVGLMVGDMECEVTSILVALDCTLDVINEAKEKECNFILTHHPLIFKKPMNITKDTLLGKKIIELIKNDINVYSSHTNLDSIKGGVNDTIMQLLNFHDYNTIELSKRRSEDDKVSGIGRIAALKEAITLDEMCSRVKKCLNAPFIRYAGNENKKIKKVAVINGSGQSYFNEAKKLGADCIITGDTTYHYVSDFKEENIAVIDAGHFDTEWPAVLVLAEYFKNQIELKGYKNSVFMSESNKNPYKCK

InterPro domains:
  IPR002678 DUF34/NIF3 [PF01784] (4-267)
  IPR002678 DUF34/NIF3 [PTHR13799] (2-269)
  IPR002678 DUF34/NIF3 [TIGR00486] (4-251)
  IPR036069 DUF34/NIF3 superfamily [SSF102705] (4-269)